Protein AF-A0A151UDB2-F1 (afdb_monomer)

InterPro domains:
  IPR003781 CoA-binding [PF02629] (107-200)
  IPR003781 CoA-binding [SM00881] (105-201)
  IPR005810 Succinyl-CoA ligase, alpha subunit [MF_01988] (102-391)
  IPR005810 Succinyl-CoA ligase, alpha subunit [TIGR01019] (105-391)
  IPR005811 ATP-citrate synthase/succinyl-CoA ligase, C-terminal domain [PF00549] (1-98)
  IPR005811 ATP-citrate synthase/succinyl-CoA ligase, C-terminal domain [PF00549] (254-373)
  IPR016102 Succinyl-CoA synthetase-like [G3DSA:3.40.50.261] (1-100)
  IPR016102 Succinyl-CoA synthetase-like [G3DSA:3.40.50.261] (224-396)
  IPR016102 Succinyl-CoA synthetase-like [SSF52210] (1-101)
  IPR016102 Succinyl-CoA synthetase-like [SSF52210] (226-391)
  IPR017440 ATP-citrate lyase/succinyl-CoA ligase, active site [PS00399] (339-352)
  IPR033847 ATP-citrate lyase/succinyl-CoA ligase, conserved site [PS01216] (255-284)
  IPR036291 NAD(P)-binding domain superfamily [SSF51735] (103-225)

Solvent-accessible surface area (backbone atoms only — not comparable to full-atom values): 20577 Å² total; per-residue (Å²): 140,88,84,84,81,67,98,61,74,47,43,69,58,47,34,52,50,49,54,59,58,62,68,42,83,84,65,57,53,46,75,47,82,44,75,19,75,90,50,52,25,36,62,40,35,54,21,48,56,53,22,41,64,73,71,60,64,83,52,39,32,24,37,22,50,41,53,41,54,20,71,57,13,41,50,52,39,65,71,61,80,56,75,47,41,74,19,81,50,68,68,48,29,53,54,49,35,55,54,53,47,43,49,72,95,46,37,61,80,44,25,30,34,27,36,28,28,88,39,74,64,22,41,56,39,49,52,52,21,48,77,63,53,22,42,66,64,28,22,24,35,71,91,46,43,85,41,71,56,95,92,26,50,26,21,51,41,49,50,59,43,28,74,76,61,66,37,41,27,38,38,36,51,41,62,38,94,50,42,44,62,54,51,51,43,40,36,77,39,65,30,50,34,39,32,30,40,36,58,82,52,54,68,70,44,44,51,51,41,49,56,46,40,76,75,64,19,87,81,37,44,39,36,7,37,30,21,32,25,40,38,25,44,94,23,23,52,50,60,69,66,72,67,88,59,54,37,66,38,27,30,24,37,40,18,39,44,53,70,61,44,51,46,40,39,46,40,20,34,76,69,72,42,17,27,34,31,40,40,22,31,17,43,49,96,63,45,54,41,55,69,56,60,50,49,51,45,43,64,70,23,78,60,31,61,31,37,41,42,39,46,55,36,30,51,58,65,62,37,56,34,19,57,46,36,55,76,72,47,87,58,56,44,34,38,34,61,44,65,74,84,58,59,88,96,56,68,61,83,61,37,45,84,38,70,62,91,83,45,32,44,53,67,61,38,51,51,30,28,53,74,34,70,38,48,68,49,95,45,83,91,37,51,28,61,54,43,52,50,56,33,40,78,69,69,75,100

Mean predicted aligned error: 10.18 Å

Secondary structure (DSSP, 8-state):
------S---HHHHHHHHHHHHTSTT---EEEEEEESSS-HHHHHHHHHHHHHHHT--S-EEEEEEETTHHHHHHHHHHT-SSEEEESSHHHHHHHHHHHH--SS--TT-EEEEETTTSHHHHHHHHHHHHTT-EEEEEE-TT-TT-EETTEEEES-HHHHHHHH--SEEEE-S-GGGHHHHHHHHHHHT-SEEEE--S---HHHHHHHHHHHHHH-TT-EEE-SS--EEEETTTEEEES--GGG--EEEEEEEES-HHHHHHHHHHHHHTT--EEEEEE--SSSS-SS-HHHHHHHHHH-TT--EEEEEEESSSSHHHHHHHHHHHH--S-EEEEEETTTPPTT--BTTBTS---TT-S-HHHHHHHHHHTT-EE-S-GGGHHHHHHHHHHHTT--

Structure (mmCIF, N/CA/C/O backbone):
data_AF-A0A151UDB2-F1
#
_entry.id   AF-A0A151UDB2-F1
#
loop_
_atom_site.group_PDB
_atom_site.id
_atom_site.type_symbol
_atom_site.label_atom_id
_atom_site.label_alt_id
_atom_site.label_comp_id
_atom_site.label_asym_id
_atom_site.label_entity_id
_atom_site.label_seq_id
_atom_site.pdbx_PDB_ins_code
_atom_site.Cartn_x
_atom_site.Cartn_y
_atom_site.Cartn_z
_atom_site.occupancy
_atom_site.B_iso_or_equiv
_atom_site.auth_seq_id
_atom_site.auth_comp_id
_atom_site.auth_asym_id
_atom_site.auth_atom_id
_atom_site.pdbx_PDB_model_num
ATOM 1 N N . ASN A 1 1 ? -21.165 -5.957 -16.190 1.00 80.12 1 ASN A N 1
ATOM 2 C CA . ASN A 1 1 ? -22.599 -6.319 -16.302 1.00 80.12 1 ASN A CA 1
ATOM 3 C C . ASN A 1 1 ? -23.430 -5.110 -16.689 1.00 80.12 1 ASN A C 1
ATOM 5 O O . ASN A 1 1 ? -23.018 -3.995 -16.397 1.00 80.12 1 ASN A O 1
ATOM 9 N N . PHE A 1 2 ? -24.564 -5.325 -17.361 1.00 86.62 2 PHE A N 1
ATOM 10 C CA . PHE A 1 2 ? -25.556 -4.293 -17.678 1.00 86.62 2 PHE A CA 1
ATOM 11 C C . PHE A 1 2 ? -26.954 -4.880 -17.459 1.00 86.62 2 PHE A C 1
ATOM 13 O O . PHE A 1 2 ? -27.225 -5.988 -17.918 1.00 86.62 2 PHE A O 1
ATOM 20 N N . LEU A 1 3 ? -27.815 -4.151 -16.752 1.00 87.75 3 LEU A N 1
ATOM 21 C CA . LEU A 1 3 ? -29.194 -4.537 -16.470 1.00 87.75 3 LEU A CA 1
ATOM 22 C C . LEU A 1 3 ? -30.074 -3.292 -16.576 1.00 87.75 3 LEU A C 1
ATOM 24 O O . LEU A 1 3 ? -29.757 -2.264 -15.980 1.00 87.75 3 LEU A O 1
ATOM 28 N N . ASP A 1 4 ? -31.179 -3.406 -17.305 1.00 85.50 4 ASP A N 1
ATOM 29 C CA . ASP A 1 4 ? -32.211 -2.375 -17.389 1.00 85.50 4 ASP A CA 1
ATOM 30 C C . ASP A 1 4 ? -33.487 -2.884 -16.703 1.00 85.50 4 ASP A C 1
ATOM 32 O O . ASP A 1 4 ? -33.998 -3.956 -17.027 1.00 85.50 4 ASP A O 1
ATOM 36 N N . VAL A 1 5 ? -33.983 -2.117 -15.733 1.00 77.19 5 VAL A N 1
ATOM 37 C CA . VAL A 1 5 ? -35.215 -2.397 -14.975 1.00 77.19 5 VAL A CA 1
ATOM 38 C C . VAL A 1 5 ? -36.477 -1.842 -15.654 1.00 77.19 5 VAL A C 1
ATOM 40 O O . VAL A 1 5 ? -37.594 -2.117 -15.206 1.00 77.19 5 VAL A O 1
ATOM 43 N N . GLY A 1 6 ? -36.322 -1.105 -16.760 1.00 74.12 6 GLY A N 1
ATOM 44 C CA . GLY A 1 6 ? -37.401 -0.579 -17.588 1.00 74.12 6 GLY A CA 1
ATOM 45 C C . GLY A 1 6 ? -38.189 0.576 -16.957 1.00 74.12 6 GLY A C 1
ATOM 46 O O . GLY A 1 6 ? -37.801 1.188 -15.961 1.00 74.12 6 GLY A O 1
ATOM 47 N N . GLY A 1 7 ? -39.342 0.892 -17.560 1.00 63.28 7 GLY A N 1
ATOM 48 C CA . GLY A 1 7 ? -40.229 1.976 -17.126 1.00 63.28 7 GLY A CA 1
ATOM 49 C C . GLY A 1 7 ? -40.971 1.639 -15.831 1.00 63.28 7 GLY A C 1
ATOM 50 O O . GLY A 1 7 ? -42.073 1.095 -15.864 1.00 63.28 7 GLY A O 1
ATOM 51 N N . GLY A 1 8 ? -40.358 1.942 -14.687 1.00 67.12 8 GLY A N 1
ATOM 52 C CA . GLY A 1 8 ? -40.964 1.827 -13.359 1.00 67.12 8 GLY A CA 1
ATOM 53 C C . GLY A 1 8 ? -39.988 1.255 -12.338 1.00 67.12 8 GLY A C 1
ATOM 54 O O . GLY A 1 8 ? -39.793 0.041 -12.288 1.00 67.12 8 GLY A O 1
ATOM 55 N N . ALA A 1 9 ? -39.412 2.129 -11.512 1.00 68.00 9 ALA A N 1
ATOM 56 C CA . ALA A 1 9 ? -38.495 1.776 -10.431 1.00 68.00 9 ALA A CA 1
ATOM 57 C C . ALA A 1 9 ? -39.260 1.657 -9.101 1.00 68.00 9 ALA A C 1
ATOM 59 O O . ALA A 1 9 ? -39.237 2.561 -8.270 1.00 68.00 9 ALA A O 1
ATOM 60 N N . THR A 1 10 ? -40.002 0.560 -8.924 1.00 80.38 10 THR A N 1
ATOM 61 C CA . THR A 1 10 ? -40.576 0.208 -7.615 1.00 80.38 10 THR A CA 1
ATOM 62 C C . THR A 1 10 ? -39.506 -0.425 -6.727 1.00 80.38 10 THR A C 1
ATOM 64 O O . THR A 1 10 ? -38.564 -1.031 -7.240 1.00 80.38 10 THR A O 1
ATOM 67 N N . LYS A 1 11 ? -39.674 -0.342 -5.401 1.00 82.19 11 LYS A N 1
ATOM 68 C CA . LYS A 1 11 ? -38.769 -0.965 -4.418 1.00 82.19 11 LYS A CA 1
ATOM 69 C C . LYS A 1 11 ? -38.448 -2.428 -4.767 1.00 82.19 11 LYS A C 1
ATOM 71 O O . LYS A 1 11 ? -37.279 -2.777 -4.895 1.00 82.19 11 LYS A O 1
ATOM 76 N N . ASP A 1 12 ? -39.470 -3.249 -5.014 1.00 86.25 12 ASP A N 1
ATOM 77 C CA . ASP A 1 12 ? -39.297 -4.684 -5.294 1.00 86.25 12 ASP A CA 1
ATOM 78 C C . ASP A 1 12 ? -38.470 -4.950 -6.559 1.00 86.25 12 ASP A C 1
ATOM 80 O O . ASP A 1 12 ? -37.648 -5.863 -6.594 1.00 86.25 12 ASP A O 1
ATOM 84 N N . ARG A 1 13 ? -38.632 -4.122 -7.600 1.00 87.25 13 ARG A N 1
ATOM 85 C CA . ARG A 1 13 ? -37.844 -4.256 -8.834 1.00 87.25 13 ARG A CA 1
ATOM 86 C C . ARG A 1 13 ? -36.380 -3.907 -8.616 1.00 87.25 13 ARG A C 1
ATOM 88 O O . ARG A 1 13 ? -35.515 -4.574 -9.175 1.00 87.25 13 ARG A O 1
ATOM 95 N N . VAL A 1 14 ? -36.104 -2.881 -7.811 1.00 87.94 14 VAL A N 1
ATOM 96 C CA . VAL A 1 14 ? -34.729 -2.495 -7.470 1.00 87.94 14 VAL A CA 1
ATOM 97 C C . VAL A 1 14 ? -34.062 -3.589 -6.627 1.00 87.94 14 VAL A C 1
ATOM 99 O O . VAL A 1 14 ? -32.910 -3.927 -6.882 1.00 87.94 14 VAL A O 1
ATOM 102 N N . ILE A 1 15 ? -34.794 -4.211 -5.696 1.00 90.00 15 ILE A N 1
ATOM 103 C CA . ILE A 1 15 ? -34.309 -5.357 -4.906 1.00 90.00 15 ILE A CA 1
ATOM 104 C C . ILE A 1 15 ? -33.916 -6.528 -5.805 1.00 90.00 15 ILE A C 1
ATOM 106 O O . ILE A 1 15 ? -32.799 -7.035 -5.701 1.00 90.00 15 ILE A O 1
ATOM 110 N N . GLU A 1 16 ? -34.806 -6.955 -6.700 1.00 91.12 16 GLU A N 1
ATOM 111 C CA . GLU A 1 16 ? -34.511 -8.074 -7.600 1.00 91.12 16 GLU A CA 1
ATOM 112 C C . GLU A 1 16 ? -33.357 -7.746 -8.555 1.00 91.12 16 GLU A C 1
ATOM 114 O O . GLU A 1 16 ? -32.505 -8.596 -8.809 1.00 91.12 16 GLU A O 1
ATOM 119 N N . ALA A 1 17 ? -33.252 -6.496 -9.013 1.00 90.94 17 ALA A N 1
ATOM 120 C CA . ALA A 1 17 ? -32.121 -6.050 -9.819 1.00 90.94 17 ALA A CA 1
ATOM 121 C C . ALA A 1 17 ? -30.783 -6.174 -9.075 1.00 90.94 17 ALA A C 1
ATOM 123 O O . ALA A 1 17 ? -29.817 -6.690 -9.642 1.00 90.94 17 ALA A O 1
ATOM 124 N N . PHE A 1 18 ? -30.730 -5.766 -7.803 1.00 91.38 18 PHE A N 1
ATOM 125 C CA . PHE A 1 18 ? -29.542 -5.961 -6.973 1.00 91.38 18 PHE A CA 1
ATOM 126 C C . PHE A 1 18 ? -29.219 -7.441 -6.782 1.00 91.38 18 PHE A C 1
ATOM 128 O O . PHE A 1 18 ? -28.068 -7.820 -6.975 1.00 91.38 18 PHE A O 1
ATOM 135 N N . LYS A 1 19 ? -30.207 -8.292 -6.477 1.00 91.31 19 LYS A N 1
ATOM 136 C CA . LYS A 1 19 ? -29.982 -9.742 -6.338 1.00 91.31 19 LYS A CA 1
ATOM 137 C C . LYS A 1 19 ? -29.399 -10.360 -7.610 1.00 91.31 19 LYS A C 1
ATOM 139 O O . LYS A 1 19 ? -28.484 -11.169 -7.519 1.00 91.31 19 LYS A O 1
ATOM 144 N N . ILE A 1 20 ? -29.897 -9.968 -8.785 1.00 92.38 20 ILE A N 1
ATOM 145 C CA . ILE A 1 20 ? -29.413 -10.477 -10.077 1.00 92.38 20 ILE A CA 1
ATOM 146 C C . ILE A 1 20 ? -27.988 -9.998 -10.359 1.00 92.38 20 ILE A C 1
ATOM 148 O O . ILE A 1 20 ? -27.133 -10.809 -10.704 1.00 92.38 20 ILE A O 1
ATOM 152 N N . ILE A 1 21 ? -27.718 -8.694 -10.223 1.00 90.00 21 ILE A N 1
ATOM 153 C CA . ILE A 1 21 ? -26.382 -8.141 -10.494 1.00 90.00 21 ILE A CA 1
ATOM 154 C C . ILE A 1 21 ? -25.352 -8.723 -9.523 1.00 90.00 21 ILE A C 1
ATOM 156 O O . ILE A 1 21 ? -24.273 -9.112 -9.958 1.00 90.00 21 ILE A O 1
ATOM 160 N N . LEU A 1 22 ? -25.683 -8.790 -8.231 1.00 85.31 22 LEU A N 1
ATOM 161 C CA . LEU A 1 22 ? -24.765 -9.224 -7.174 1.00 85.31 22 LEU A CA 1
ATOM 162 C C . LEU A 1 22 ? -24.638 -10.748 -7.060 1.00 85.31 22 LEU A C 1
ATOM 164 O O . LEU A 1 22 ? -23.775 -11.226 -6.329 1.00 85.31 22 LEU A O 1
ATOM 168 N N . ALA A 1 23 ? -25.448 -11.521 -7.791 1.00 86.75 23 ALA A N 1
ATOM 169 C CA . ALA A 1 23 ? -25.210 -12.955 -7.957 1.00 86.75 23 ALA A CA 1
ATOM 170 C C . ALA A 1 23 ? -23.898 -13.238 -8.714 1.00 86.75 23 ALA A C 1
ATOM 172 O O . ALA A 1 23 ? -23.321 -14.314 -8.556 1.00 86.75 23 ALA A O 1
ATOM 173 N N . ASP A 1 24 ? -23.417 -12.284 -9.519 1.00 78.50 24 ASP A N 1
ATOM 174 C CA . ASP A 1 24 ? -22.075 -12.323 -10.089 1.00 78.50 24 ASP A CA 1
ATOM 175 C C . ASP A 1 24 ? -21.054 -11.787 -9.079 1.00 78.50 24 ASP A C 1
ATOM 177 O O . ASP A 1 24 ? -20.961 -10.585 -8.818 1.00 78.50 24 ASP A O 1
ATOM 181 N N . THR A 1 25 ? -20.241 -12.697 -8.548 1.00 69.69 25 THR A N 1
ATOM 182 C CA . THR A 1 25 ? -19.219 -12.393 -7.542 1.00 69.69 25 THR A CA 1
ATOM 183 C C . THR A 1 25 ? -18.064 -11.537 -8.069 1.00 69.69 25 THR A C 1
ATOM 185 O O . THR A 1 25 ? -17.240 -11.079 -7.282 1.00 69.69 25 THR A O 1
ATOM 188 N N . SER A 1 26 ? -17.981 -11.287 -9.382 1.00 65.56 26 SER A N 1
ATOM 189 C CA . SER A 1 26 ? -16.973 -10.400 -9.975 1.00 65.56 26 SER A CA 1
ATOM 190 C C . SER A 1 26 ? -17.328 -8.909 -9.904 1.00 65.56 26 SER A C 1
ATOM 192 O O . SER A 1 26 ? -16.453 -8.070 -10.162 1.00 65.56 26 SER A O 1
ATOM 194 N N . VAL A 1 27 ? -18.576 -8.568 -9.555 1.00 78.31 27 VAL A N 1
ATOM 195 C CA . VAL A 1 27 ? -19.054 -7.186 -9.420 1.00 78.31 27 VAL A CA 1
ATOM 196 C C . VAL A 1 27 ? -18.413 -6.523 -8.204 1.00 78.31 27 VAL A C 1
ATOM 198 O O . VAL A 1 27 ? -18.601 -6.960 -7.075 1.00 78.31 27 VAL A O 1
ATOM 201 N N . GLN A 1 28 ? -17.687 -5.429 -8.440 1.00 73.19 28 GLN A N 1
ATOM 202 C CA . GLN A 1 28 ? -17.006 -4.662 -7.387 1.00 73.19 28 GLN A CA 1
ATOM 203 C C . GLN A 1 28 ? -17.679 -3.323 -7.069 1.00 73.19 28 GLN A C 1
ATOM 205 O O . GLN A 1 28 ? -17.324 -2.680 -6.090 1.00 73.19 28 GLN A O 1
ATOM 210 N N . GLY A 1 29 ? -18.649 -2.897 -7.875 1.00 86.19 29 GLY A N 1
ATOM 211 C CA . GLY A 1 29 ? -19.423 -1.681 -7.659 1.00 86.19 29 GLY A CA 1
ATOM 212 C C . GLY A 1 29 ? -20.617 -1.622 -8.602 1.00 86.19 29 GLY A C 1
ATOM 213 O O . GLY A 1 29 ? -20.596 -2.214 -9.684 1.00 86.19 29 GLY A O 1
ATOM 214 N N . VAL A 1 30 ? -21.667 -0.918 -8.188 1.00 92.56 30 VAL A N 1
ATOM 215 C CA . VAL A 1 30 ? -22.900 -0.759 -8.965 1.00 92.56 30 VAL A CA 1
ATOM 216 C C . VAL A 1 30 ? -23.094 0.713 -9.304 1.00 92.56 30 VAL A C 1
ATOM 218 O O . VAL A 1 30 ? -23.270 1.544 -8.420 1.00 92.56 30 VAL A O 1
ATOM 221 N N . LEU A 1 31 ? -23.095 1.047 -10.594 1.00 93.81 31 LEU A N 1
ATOM 222 C CA . LEU A 1 31 ? -23.526 2.361 -11.067 1.00 93.81 31 LEU A CA 1
ATOM 223 C C . LEU A 1 31 ? -24.998 2.276 -11.471 1.00 93.81 31 LEU A C 1
ATOM 225 O O . LEU A 1 31 ? -25.343 1.596 -12.437 1.00 93.81 31 LEU A O 1
ATOM 229 N N . ILE A 1 32 ? -25.859 2.982 -10.745 1.00 92.88 32 ILE A N 1
ATOM 230 C CA . ILE A 1 32 ? -27.276 3.132 -11.067 1.00 92.88 32 ILE A CA 1
ATOM 231 C C . ILE A 1 32 ? -27.456 4.459 -11.794 1.00 92.88 32 ILE A C 1
ATOM 233 O O . ILE A 1 32 ? -27.235 5.534 -11.241 1.00 92.88 32 ILE A O 1
ATOM 237 N N . ASN A 1 33 ? -27.867 4.376 -13.052 1.00 91.12 33 ASN A N 1
ATOM 238 C CA . ASN A 1 33 ? -28.106 5.536 -13.894 1.00 91.12 33 ASN A CA 1
ATOM 239 C C . ASN A 1 33 ? -29.612 5.784 -14.033 1.00 91.12 33 ASN A C 1
ATOM 241 O O . ASN A 1 33 ? -30.297 5.007 -14.695 1.00 91.12 33 ASN A O 1
ATOM 245 N N . ILE A 1 34 ? -30.117 6.868 -13.441 1.00 87.50 34 ILE A N 1
ATOM 246 C CA . ILE A 1 34 ? -31.537 7.233 -13.465 1.00 87.50 34 ILE A CA 1
ATOM 247 C C . ILE A 1 34 ? -31.732 8.568 -14.176 1.00 87.50 34 ILE A C 1
ATOM 249 O O . ILE A 1 34 ? -31.148 9.586 -13.807 1.00 87.50 34 ILE A O 1
ATOM 253 N N . PHE A 1 35 ? -32.641 8.560 -15.150 1.00 79.94 35 PHE A N 1
ATOM 254 C CA . PHE A 1 35 ? -33.168 9.761 -15.786 1.00 79.94 35 PHE A CA 1
ATOM 255 C C . PHE A 1 35 ? -34.676 9.862 -15.510 1.00 79.94 35 PHE A C 1
ATOM 257 O O . PHE A 1 35 ? -35.508 9.243 -16.177 1.00 79.94 35 PHE A O 1
ATOM 264 N N . GLY A 1 36 ? -35.030 10.604 -14.466 1.00 66.38 36 GLY A N 1
ATOM 265 C CA . GLY A 1 36 ? -36.392 10.870 -14.027 1.00 66.38 36 GLY A CA 1
ATOM 266 C C . GLY A 1 36 ? -37.077 11.914 -14.902 1.00 66.38 36 GLY A C 1
ATOM 267 O O . GLY A 1 36 ? -37.134 13.089 -14.554 1.00 66.38 36 GLY A O 1
ATOM 268 N N . GLY A 1 37 ? -37.631 11.489 -16.039 1.00 70.44 37 GLY A N 1
ATOM 269 C CA . GLY A 1 37 ? -38.546 12.330 -16.816 1.00 70.44 37 GLY A CA 1
ATOM 270 C C . GLY A 1 37 ? -39.856 12.569 -16.052 1.00 70.44 37 GLY A C 1
ATOM 271 O O . GLY A 1 37 ? -40.054 13.598 -15.415 1.00 70.44 37 GLY A O 1
ATOM 272 N N . ILE A 1 38 ? -40.765 11.590 -16.098 1.00 72.31 38 ILE A N 1
ATOM 273 C CA . ILE A 1 38 ? -42.079 11.653 -15.423 1.00 72.31 38 ILE A CA 1
ATOM 274 C C . ILE A 1 38 ? -41.986 11.193 -13.956 1.00 72.31 38 ILE A C 1
ATOM 276 O O . ILE A 1 38 ? -42.757 11.641 -13.109 1.00 72.31 38 ILE A O 1
ATOM 280 N N . VAL A 1 39 ? -41.041 10.303 -13.640 1.00 77.50 39 VAL A N 1
ATOM 281 C CA . VAL A 1 39 ? -40.881 9.716 -12.302 1.00 77.50 39 VAL A CA 1
ATOM 282 C C . VAL A 1 39 ? -39.997 10.608 -11.433 1.00 77.50 39 VAL A C 1
ATOM 284 O O . VAL A 1 39 ? -38.954 11.084 -11.874 1.00 77.50 39 VAL A O 1
ATOM 287 N N . ARG A 1 40 ? -40.424 10.808 -10.187 1.00 86.44 40 ARG A N 1
ATOM 288 C CA . ARG A 1 40 ? -39.731 11.578 -9.151 1.00 86.44 40 ARG A CA 1
ATOM 289 C C . ARG A 1 40 ? -38.463 10.872 -8.667 1.00 86.44 40 ARG A C 1
ATOM 291 O O . ARG A 1 40 ? -38.546 9.762 -8.144 1.00 86.44 40 ARG A O 1
ATOM 298 N N . CYS A 1 41 ? -37.312 11.528 -8.793 1.00 88.56 41 CYS A N 1
ATOM 299 C CA . CYS A 1 41 ? -36.023 10.976 -8.374 1.00 88.56 41 CYS A CA 1
ATOM 300 C C . CYS A 1 41 ? -35.933 10.732 -6.862 1.00 88.56 41 CYS A C 1
ATOM 302 O O . CYS A 1 41 ? -35.249 9.801 -6.454 1.00 88.56 41 CYS A O 1
ATOM 304 N N . ASP A 1 42 ? -36.639 11.503 -6.032 1.00 89.38 42 ASP A N 1
ATOM 305 C CA . ASP A 1 42 ? -36.664 11.299 -4.580 1.00 89.38 42 ASP A CA 1
ATOM 306 C C . ASP A 1 42 ? -37.338 9.976 -4.183 1.00 89.38 42 ASP A C 1
ATOM 308 O O . ASP A 1 42 ? -36.800 9.235 -3.369 1.00 89.38 42 ASP A O 1
ATOM 312 N N . MET A 1 43 ? -38.429 9.595 -4.856 1.00 88.88 43 MET A N 1
ATOM 313 C CA . MET A 1 43 ? -39.064 8.286 -4.639 1.00 88.88 43 MET A CA 1
ATOM 314 C C . MET A 1 43 ? -38.162 7.123 -5.078 1.00 88.88 43 MET A C 1
ATOM 316 O O . MET A 1 43 ? -38.159 6.057 -4.465 1.00 88.88 43 MET A O 1
ATOM 320 N N . ILE A 1 44 ? -37.395 7.315 -6.157 1.00 88.88 44 ILE A N 1
ATOM 321 C CA . ILE A 1 44 ? -36.429 6.313 -6.625 1.00 88.88 44 ILE A CA 1
ATOM 322 C C . ILE A 1 44 ? -35.275 6.185 -5.624 1.00 88.88 44 ILE A C 1
ATOM 324 O O . ILE A 1 44 ? -34.846 5.070 -5.335 1.00 88.88 44 ILE A O 1
ATOM 328 N N . ALA A 1 45 ? -34.799 7.300 -5.065 1.00 91.06 45 ALA A N 1
ATOM 329 C CA . ALA A 1 45 ? -33.768 7.296 -4.034 1.00 91.06 45 ALA A CA 1
ATOM 330 C C . ALA A 1 45 ? -34.218 6.508 -2.791 1.00 91.06 45 ALA A C 1
ATOM 332 O O . ALA A 1 45 ? -33.485 5.632 -2.341 1.00 91.06 45 ALA A O 1
ATOM 333 N N . GLU A 1 46 ? -35.446 6.721 -2.303 1.00 91.56 46 GLU A N 1
ATOM 334 C CA . GLU A 1 46 ? -36.026 5.935 -1.199 1.00 91.56 46 GLU A CA 1
ATOM 335 C C . GLU A 1 46 ? -36.071 4.431 -1.514 1.00 91.56 46 GLU A C 1
ATOM 337 O O . GLU A 1 46 ? -35.708 3.600 -0.678 1.00 91.56 46 GLU A O 1
ATOM 342 N N . ALA A 1 47 ? -36.472 4.068 -2.738 1.00 89.88 47 ALA A N 1
ATOM 343 C CA . ALA A 1 47 ? -36.501 2.678 -3.184 1.00 89.88 47 ALA A CA 1
ATOM 344 C C . ALA A 1 47 ? -35.099 2.046 -3.218 1.00 89.88 47 ALA A C 1
ATOM 346 O O . ALA A 1 47 ? -34.941 0.898 -2.799 1.00 89.88 47 ALA A O 1
ATOM 347 N N . ILE A 1 48 ? -34.086 2.788 -3.679 1.00 92.12 48 ILE A N 1
ATOM 348 C CA . ILE A 1 48 ? -32.685 2.345 -3.685 1.00 92.12 48 ILE A CA 1
ATOM 349 C C . ILE A 1 48 ? -32.173 2.157 -2.255 1.00 92.12 48 ILE A C 1
ATOM 351 O O . ILE A 1 48 ? -31.609 1.107 -1.960 1.00 92.12 48 ILE A O 1
ATOM 355 N N . ILE A 1 49 ? -32.400 3.126 -1.363 1.00 91.94 49 ILE A N 1
ATOM 356 C CA . ILE A 1 49 ? -31.991 3.059 0.050 1.00 91.94 49 ILE A CA 1
ATOM 357 C C . ILE A 1 49 ? -32.575 1.808 0.711 1.00 91.94 49 ILE A C 1
ATOM 359 O O . ILE A 1 49 ? -31.843 1.012 1.301 1.00 91.94 49 ILE A O 1
ATOM 363 N N . ALA A 1 50 ? -33.882 1.591 0.546 1.00 89.69 50 ALA A N 1
ATOM 364 C CA . ALA A 1 50 ? -34.557 0.430 1.107 1.00 89.69 50 ALA A CA 1
ATOM 365 C C . ALA A 1 50 ? -34.033 -0.891 0.516 1.00 89.69 50 ALA A C 1
ATOM 367 O O . ALA A 1 50 ? -33.876 -1.869 1.244 1.00 89.69 50 ALA A O 1
ATOM 368 N N . ALA A 1 51 ? -33.744 -0.931 -0.788 1.00 89.88 51 ALA A N 1
ATOM 369 C CA . ALA A 1 51 ? -33.210 -2.120 -1.445 1.00 89.88 51 ALA A CA 1
ATOM 370 C C . ALA A 1 51 ? -31.784 -2.457 -0.988 1.00 89.88 51 ALA A C 1
ATOM 372 O O . ALA A 1 51 ? -31.481 -3.621 -0.737 1.00 89.88 51 ALA A O 1
ATOM 373 N N . VAL A 1 52 ? -30.923 -1.447 -0.843 1.00 88.50 52 VAL A N 1
ATOM 374 C CA . VAL A 1 52 ? -29.540 -1.604 -0.368 1.00 88.50 52 VAL A CA 1
ATOM 375 C C . VAL A 1 52 ? -29.507 -2.182 1.044 1.00 88.50 52 VAL A C 1
ATOM 377 O O . VAL A 1 52 ? -28.724 -3.095 1.308 1.00 88.50 52 VAL A O 1
ATOM 380 N N . GLN A 1 53 ? -30.389 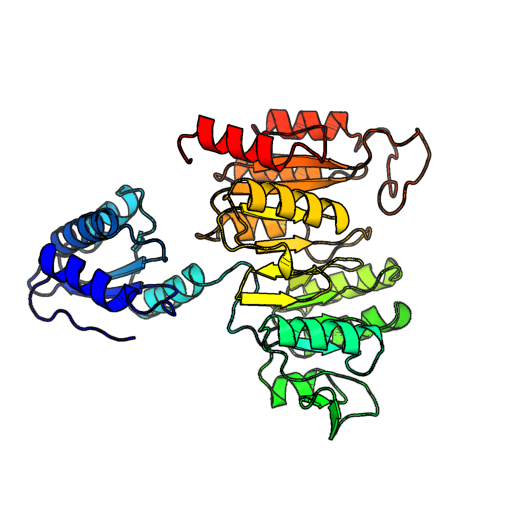-1.700 1.925 1.00 86.62 53 GLN A N 1
ATOM 381 C CA . GLN A 1 53 ? -30.539 -2.225 3.285 1.00 86.62 53 GLN A CA 1
ATOM 382 C C . GLN A 1 53 ? -31.047 -3.668 3.291 1.00 86.62 53 GLN A C 1
ATOM 384 O O . GLN A 1 53 ? -30.510 -4.506 4.008 1.00 86.62 53 GLN A O 1
ATOM 389 N N . GLU A 1 54 ? -32.067 -3.970 2.487 1.00 90.56 54 GLU A N 1
ATOM 390 C CA . GLU A 1 54 ? -32.711 -5.285 2.481 1.00 90.56 54 GLU A CA 1
ATOM 391 C C . GLU A 1 54 ? -31.828 -6.380 1.864 1.00 90.56 54 GLU A C 1
ATOM 393 O O . GLU A 1 54 ? -31.779 -7.498 2.373 1.00 90.56 54 GLU A O 1
ATOM 398 N N . VAL A 1 55 ? -31.101 -6.060 0.789 1.00 87.50 55 VAL A N 1
ATOM 399 C CA . VAL A 1 55 ? -30.183 -6.994 0.111 1.00 87.50 55 VAL A CA 1
ATOM 400 C C . VAL A 1 55 ? -28.820 -7.067 0.815 1.00 87.50 55 VAL A C 1
ATOM 402 O O . VAL A 1 55 ? -28.034 -7.966 0.525 1.00 87.50 55 VAL A O 1
ATOM 405 N N . ASN A 1 56 ? -28.549 -6.166 1.766 1.00 80.69 56 ASN A N 1
ATOM 406 C CA . ASN A 1 56 ? -27.260 -6.023 2.441 1.00 80.69 56 ASN A CA 1
ATOM 407 C C . ASN A 1 56 ? -26.106 -5.833 1.438 1.00 80.69 56 ASN A C 1
ATOM 409 O O . ASN A 1 56 ? -25.139 -6.595 1.408 1.00 80.69 56 ASN A O 1
ATOM 413 N N . VAL A 1 57 ? -26.242 -4.834 0.561 1.00 80.06 57 VAL A N 1
ATOM 414 C CA . VAL A 1 57 ? -25.253 -4.554 -0.490 1.00 80.06 57 VAL A CA 1
ATOM 415 C C . VAL A 1 57 ? -23.948 -4.060 0.138 1.00 80.06 57 VAL A C 1
ATOM 417 O O . VAL A 1 57 ? -23.926 -3.043 0.828 1.00 80.06 57 VAL A O 1
ATOM 420 N N . THR A 1 58 ? -22.851 -4.772 -0.124 1.00 73.00 58 THR A N 1
AT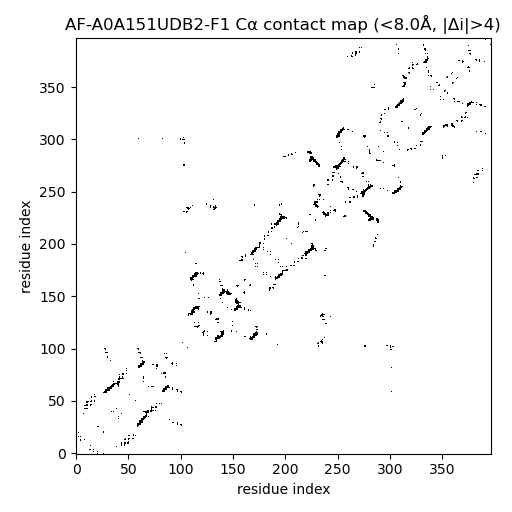OM 421 C CA . THR A 1 58 ? -21.524 -4.494 0.457 1.00 73.00 58 THR A CA 1
ATOM 422 C C . THR A 1 58 ? -20.577 -3.748 -0.483 1.00 73.00 58 THR A C 1
ATOM 424 O O . THR A 1 58 ? -19.592 -3.170 -0.024 1.00 73.00 58 THR A O 1
ATOM 427 N N . VAL A 1 59 ? -20.871 -3.743 -1.786 1.00 74.69 59 VAL A N 1
ATOM 428 C CA . VAL A 1 59 ? -20.095 -3.027 -2.808 1.00 74.69 59 VAL A CA 1
ATOM 429 C C . VAL A 1 59 ? -20.545 -1.564 -2.919 1.00 74.69 59 VAL A C 1
ATOM 431 O O . VAL A 1 59 ? -21.724 -1.278 -2.697 1.00 74.69 59 VAL A O 1
ATOM 434 N N . PRO A 1 60 ? -19.653 -0.623 -3.276 1.00 81.94 60 PRO A N 1
ATOM 435 C CA . PRO A 1 60 ? -20.015 0.772 -3.504 1.00 81.94 60 PRO A CA 1
ATOM 436 C C . PRO A 1 60 ? -21.113 0.910 -4.561 1.00 81.94 60 PRO A C 1
ATOM 438 O O . PRO A 1 60 ? -21.056 0.293 -5.630 1.00 81.94 60 PRO A O 1
ATOM 441 N N . VAL A 1 61 ? -22.088 1.773 -4.280 1.00 91.50 61 VAL A N 1
ATOM 442 C CA . VAL A 1 61 ? -23.165 2.095 -5.216 1.00 91.50 61 VAL A CA 1
ATOM 443 C C . VAL A 1 61 ? -23.108 3.578 -5.554 1.00 91.50 61 VAL A C 1
ATOM 445 O O . VAL A 1 61 ? -23.275 4.428 -4.682 1.00 91.50 61 VAL A O 1
ATOM 448 N N . VAL A 1 62 ? -22.901 3.897 -6.828 1.00 93.00 62 VAL A N 1
ATOM 449 C CA . VAL A 1 62 ? -22.980 5.270 -7.334 1.00 93.00 62 VAL A CA 1
ATOM 450 C C . VAL A 1 62 ? -24.313 5.457 -8.029 1.00 93.00 62 VAL A C 1
ATOM 452 O O . VAL A 1 62 ? -24.636 4.726 -8.962 1.00 93.00 62 VAL A O 1
ATOM 455 N N . VAL A 1 63 ? -25.086 6.445 -7.597 1.00 94.25 63 VAL A N 1
ATOM 456 C CA . VAL A 1 63 ? -26.402 6.749 -8.154 1.00 94.25 63 VAL A CA 1
ATOM 457 C C . VAL A 1 63 ? -26.344 8.098 -8.856 1.00 94.25 63 VAL A C 1
ATOM 459 O O . VAL A 1 63 ? -26.210 9.144 -8.220 1.00 94.25 63 VAL A O 1
ATOM 462 N N . ARG A 1 64 ? -26.496 8.089 -10.180 1.00 93.56 64 ARG A N 1
ATOM 463 C CA . ARG A 1 64 ? -26.806 9.303 -10.937 1.00 93.56 64 ARG A CA 1
ATOM 464 C C . ARG A 1 64 ? -28.312 9.498 -10.937 1.00 93.56 64 ARG A C 1
ATOM 466 O O . ARG A 1 64 ? -29.025 8.675 -11.508 1.00 93.56 64 ARG A O 1
ATOM 473 N N . LEU A 1 65 ? -28.772 10.596 -10.346 1.00 90.81 65 LEU A N 1
ATOM 474 C CA . LEU A 1 65 ? -30.159 11.049 -10.439 1.00 90.81 65 LEU A CA 1
ATOM 475 C C . LEU A 1 65 ? -30.208 12.308 -11.300 1.00 90.81 65 LEU A C 1
ATOM 477 O O . LEU A 1 65 ? -29.592 13.312 -10.962 1.00 90.81 65 LEU A O 1
ATOM 481 N N . GLU A 1 66 ? -30.968 12.278 -12.387 1.00 88.12 66 GLU A N 1
ATOM 482 C CA . GLU A 1 66 ? -31.202 13.456 -13.223 1.00 88.12 66 GLU A CA 1
ATOM 483 C C . GLU A 1 66 ? -32.688 13.585 -13.529 1.00 88.12 66 GLU A C 1
ATOM 485 O O . GLU A 1 66 ? -33.311 12.600 -13.910 1.00 88.12 66 GLU A O 1
ATOM 490 N N . GLY A 1 67 ? -33.269 14.772 -13.341 1.00 86.94 67 GLY A N 1
ATOM 491 C CA . GLY A 1 67 ? -34.695 15.017 -13.564 1.00 86.94 67 GLY A CA 1
ATOM 492 C C . GLY A 1 67 ? -35.437 15.552 -12.339 1.00 86.94 67 GLY A C 1
ATOM 493 O O . GLY A 1 67 ? -34.847 16.199 -11.471 1.00 86.94 67 GLY A O 1
ATOM 494 N N . ASN A 1 68 ? -36.749 15.312 -12.274 1.00 88.06 68 ASN A N 1
ATOM 495 C CA . ASN A 1 68 ? -37.615 15.904 -11.249 1.00 88.06 68 ASN A CA 1
ATOM 496 C C . ASN A 1 68 ? -37.183 15.498 -9.833 1.00 88.06 68 ASN A C 1
ATOM 498 O O . ASN A 1 68 ? -37.076 14.310 -9.532 1.00 88.06 68 ASN A O 1
ATOM 502 N N . ASN A 1 69 ? -36.993 16.486 -8.952 1.00 90.31 69 ASN A N 1
ATOM 503 C CA . ASN A 1 69 ? -36.546 16.306 -7.565 1.00 90.31 69 ASN A CA 1
ATOM 504 C C . ASN A 1 69 ? -35.187 15.592 -7.405 1.00 90.31 69 ASN A C 1
ATOM 506 O O . ASN A 1 69 ? -34.929 15.004 -6.355 1.00 90.31 69 ASN A O 1
ATOM 510 N N . ALA A 1 70 ? -34.302 15.639 -8.408 1.00 89.44 70 ALA A N 1
ATOM 511 C CA . ALA A 1 70 ? -32.973 15.028 -8.309 1.00 89.44 70 ALA A CA 1
ATOM 512 C C . ALA A 1 70 ? -32.167 15.538 -7.099 1.00 89.44 70 ALA A C 1
ATOM 514 O O . ALA A 1 70 ? -31.586 14.731 -6.383 1.00 89.44 70 ALA A O 1
ATOM 515 N N . GLU A 1 71 ? -32.208 16.844 -6.807 1.00 90.12 71 GLU A N 1
ATOM 516 C CA . GLU A 1 71 ? -31.528 17.428 -5.637 1.00 90.12 71 GLU A CA 1
ATOM 517 C C . GLU A 1 71 ? -32.057 16.886 -4.302 1.00 90.12 71 GLU A C 1
ATOM 519 O O . GLU A 1 71 ? -31.290 16.669 -3.367 1.00 90.12 71 GLU A O 1
ATOM 524 N N . LEU A 1 72 ? -33.369 16.650 -4.205 1.00 91.94 72 LEU A N 1
ATOM 525 C CA . LEU A 1 72 ? -33.968 16.060 -3.010 1.00 91.94 72 LEU A CA 1
ATOM 526 C C . LEU A 1 72 ? -33.573 14.585 -2.879 1.00 91.94 72 LEU A C 1
ATOM 528 O O . LEU A 1 72 ? -33.218 14.146 -1.792 1.00 91.94 72 LEU A O 1
ATOM 532 N N . GLY A 1 73 ? -33.575 13.841 -3.988 1.00 91.19 73 GLY A N 1
ATOM 533 C CA . GLY A 1 73 ? -33.086 12.464 -4.015 1.00 91.19 73 GLY A CA 1
ATOM 534 C C . GLY A 1 73 ? -31.613 12.356 -3.619 1.00 91.19 73 GLY A C 1
ATOM 535 O O . GLY A 1 73 ? -31.264 11.468 -2.852 1.00 91.19 73 GLY A O 1
ATOM 536 N N . ALA A 1 74 ? -30.766 13.287 -4.065 1.00 90.81 74 ALA A N 1
ATOM 537 C CA . ALA A 1 74 ? -29.363 13.357 -3.661 1.00 90.81 74 ALA A CA 1
ATOM 538 C C . ALA A 1 74 ? -29.217 13.527 -2.141 1.00 90.81 74 ALA A C 1
ATOM 540 O O . ALA A 1 74 ? -28.505 12.752 -1.511 1.00 90.81 74 ALA A O 1
ATOM 541 N N . LYS A 1 75 ? -29.968 14.462 -1.539 1.00 91.81 75 LYS A N 1
ATOM 542 C CA . LYS A 1 75 ? -29.980 14.645 -0.078 1.00 91.81 75 LYS A CA 1
ATOM 543 C C . LYS A 1 75 ? -30.408 13.384 0.667 1.00 91.81 75 LYS A C 1
ATOM 545 O O . LYS A 1 75 ? -29.778 13.032 1.653 1.00 91.81 75 LYS A O 1
ATOM 550 N N . LEU A 1 76 ? -31.437 12.685 0.183 1.00 93.19 76 LEU A N 1
ATOM 551 C CA . LEU A 1 76 ? -31.888 11.430 0.795 1.00 93.19 76 LEU A CA 1
ATOM 552 C C . LEU A 1 76 ? -30.804 10.346 0.754 1.00 93.19 76 LEU A C 1
ATOM 554 O O . LEU A 1 76 ? -30.644 9.613 1.728 1.00 93.19 76 LEU A O 1
ATOM 558 N N . LEU A 1 77 ? -30.056 10.241 -0.352 1.00 91.19 77 LEU A N 1
ATOM 559 C CA . LEU A 1 77 ? -28.927 9.313 -0.455 1.00 91.19 77 LEU A CA 1
ATOM 560 C C . LEU A 1 77 ? -27.829 9.670 0.557 1.00 91.19 77 LEU A C 1
ATOM 562 O O . LEU A 1 77 ? -27.394 8.786 1.295 1.00 91.19 77 LEU A O 1
ATOM 566 N N . ASP A 1 78 ? -27.447 10.947 0.640 1.00 84.62 78 ASP A N 1
ATOM 567 C CA . ASP A 1 78 ? -26.402 11.434 1.552 1.00 84.62 78 ASP A CA 1
ATOM 568 C C . ASP A 1 78 ? -26.791 11.257 3.035 1.00 84.62 78 ASP A C 1
ATOM 570 O O . ASP A 1 78 ? -25.969 10.869 3.864 1.00 84.62 78 ASP A O 1
ATOM 574 N N . GLU A 1 79 ? -28.060 11.492 3.380 1.00 88.31 79 GLU A N 1
ATOM 575 C CA . GLU A 1 79 ? -28.586 11.380 4.749 1.00 88.31 79 GLU A CA 1
ATOM 576 C C . GLU A 1 79 ? -28.879 9.927 5.174 1.00 88.31 79 GLU A C 1
ATOM 578 O O . GLU A 1 79 ? -29.126 9.666 6.352 1.00 88.31 79 GLU A O 1
ATOM 583 N N . SER A 1 80 ? -28.827 8.961 4.247 1.00 85.06 80 SER A N 1
ATOM 584 C CA . SER A 1 80 ? -29.184 7.558 4.517 1.00 85.06 80 SER A CA 1
ATOM 585 C C . SER A 1 80 ? -28.216 6.822 5.454 1.00 85.06 80 SER A C 1
ATOM 587 O O . SER A 1 80 ? -28.573 5.783 6.012 1.00 85.06 80 SER A O 1
ATOM 589 N N . GLY A 1 81 ? -26.983 7.320 5.599 1.00 74.12 81 GLY A N 1
ATOM 590 C CA . GLY A 1 81 ? -25.908 6.645 6.336 1.00 74.12 81 GLY A CA 1
ATOM 591 C C . GLY A 1 81 ? -25.369 5.376 5.657 1.00 74.12 81 GLY A C 1
ATOM 592 O O . GLY A 1 81 ? -24.583 4.649 6.263 1.00 74.12 81 GLY A O 1
ATOM 593 N N . LEU A 1 82 ? -25.781 5.091 4.416 1.00 77.31 82 LEU A N 1
ATOM 594 C CA . LEU A 1 82 ? -25.330 3.948 3.617 1.00 77.31 82 LEU A CA 1
ATOM 595 C C . LEU A 1 82 ? -24.192 4.353 2.666 1.00 77.31 82 LEU A C 1
ATOM 597 O O . LEU A 1 82 ? -24.002 5.531 2.377 1.00 77.31 82 LEU A O 1
ATOM 601 N N . LYS A 1 83 ? -23.461 3.371 2.116 1.00 72.00 83 LYS A N 1
ATOM 602 C CA . LYS A 1 83 ? -22.406 3.582 1.097 1.00 72.00 83 LYS A CA 1
ATOM 603 C C . LYS A 1 83 ? -22.999 3.886 -0.295 1.00 72.00 83 LYS A C 1
ATOM 605 O O . LYS A 1 83 ? -22.704 3.200 -1.274 1.00 72.00 83 LYS A O 1
ATOM 610 N N . LEU A 1 84 ? -23.868 4.894 -0.364 1.00 87.56 84 LEU A N 1
ATOM 611 C CA . LEU A 1 84 ? -24.504 5.400 -1.578 1.00 87.56 84 LEU A CA 1
ATOM 612 C C . LEU A 1 84 ? -23.870 6.738 -1.950 1.00 87.56 84 LEU A C 1
ATOM 614 O O . LEU A 1 84 ? -23.837 7.658 -1.144 1.00 87.56 84 LEU A O 1
ATOM 618 N N . ILE A 1 85 ? -23.363 6.846 -3.174 1.00 87.31 85 ILE A N 1
ATOM 619 C CA . ILE A 1 85 ? -22.660 8.036 -3.651 1.00 87.31 85 ILE A CA 1
ATOM 620 C C . ILE A 1 85 ? -23.511 8.692 -4.732 1.00 87.31 85 ILE A C 1
ATOM 622 O O . ILE A 1 85 ? -23.720 8.113 -5.800 1.00 87.31 85 ILE A O 1
ATOM 626 N N . TYR A 1 86 ? -23.982 9.913 -4.492 1.00 92.31 86 TYR A N 1
ATOM 627 C CA . TYR A 1 86 ? -24.659 10.685 -5.528 1.00 92.31 86 TYR A CA 1
ATOM 628 C C . TYR A 1 86 ? -23.672 11.183 -6.599 1.00 92.31 86 TYR A C 1
ATOM 630 O O . TYR A 1 86 ? -22.572 11.666 -6.300 1.00 92.31 86 TYR A O 1
ATOM 638 N N . ALA A 1 87 ? -24.082 11.107 -7.866 1.00 90.75 87 ALA A N 1
ATOM 639 C CA . ALA A 1 87 ? -23.341 11.636 -9.004 1.00 90.75 87 ALA A CA 1
ATOM 640 C C . ALA A 1 87 ? -24.175 12.603 -9.854 1.00 90.75 87 ALA A C 1
ATOM 642 O O . ALA A 1 87 ? -25.322 12.323 -10.208 1.00 90.75 87 ALA A O 1
ATOM 643 N N . ASN A 1 88 ? -23.559 13.724 -10.225 1.00 87.56 88 ASN A N 1
ATOM 644 C CA . ASN A 1 88 ? -24.146 14.764 -11.053 1.00 87.56 88 ASN A CA 1
ATOM 645 C C . ASN A 1 88 ? -23.687 14.600 -12.510 1.00 87.56 88 ASN A C 1
ATOM 647 O O . ASN A 1 88 ? -22.654 15.124 -12.928 1.00 87.56 88 ASN A O 1
ATOM 651 N N . GLY A 1 89 ? -24.468 13.850 -13.285 1.00 88.62 89 GLY A N 1
ATOM 652 C CA . GLY A 1 89 ? -24.161 13.546 -14.681 1.00 88.62 89 GLY A CA 1
ATOM 653 C C . GLY A 1 89 ? -23.375 12.247 -14.868 1.00 88.62 89 GLY A C 1
ATOM 654 O O . GLY A 1 89 ? -22.905 11.616 -13.922 1.00 88.62 89 GLY A O 1
ATOM 655 N N . LEU A 1 90 ? -23.303 11.786 -16.120 1.00 89.12 90 LEU A N 1
ATOM 656 C CA . LEU A 1 90 ? -22.796 10.444 -16.426 1.00 89.12 90 LEU A CA 1
ATOM 657 C C . LEU A 1 90 ? -21.279 10.328 -16.255 1.00 89.12 90 LEU A C 1
ATOM 659 O O . LEU A 1 90 ? -20.811 9.310 -15.755 1.00 89.12 90 LEU A O 1
ATOM 663 N N . SER A 1 91 ? -20.525 11.358 -16.647 1.00 89.44 91 SER A N 1
ATOM 664 C CA . SER A 1 91 ? -19.065 11.373 -16.492 1.00 89.44 91 SER A CA 1
ATOM 665 C C . SER A 1 91 ? -18.663 11.343 -15.020 1.00 89.44 91 SER A C 1
ATOM 667 O O . SER A 1 91 ? -17.863 10.500 -14.632 1.00 89.44 91 SER A O 1
ATOM 669 N N . ASP A 1 92 ? -19.299 12.176 -14.189 1.00 87.62 92 ASP A N 1
ATOM 670 C CA . ASP A 1 92 ? -19.096 12.177 -12.735 1.00 87.62 92 ASP A CA 1
ATOM 671 C C . ASP A 1 92 ? -19.445 10.810 -12.127 1.00 87.62 92 ASP A C 1
ATOM 673 O O . ASP A 1 92 ? -18.700 10.275 -11.313 1.00 87.62 92 ASP A O 1
ATOM 677 N N . ALA A 1 93 ? -20.536 10.181 -12.579 1.00 89.44 93 ALA A N 1
ATOM 678 C CA . ALA A 1 93 ? -20.916 8.850 -12.113 1.00 89.44 93 ALA A CA 1
ATOM 679 C C . ALA A 1 93 ? -19.869 7.786 -12.465 1.00 89.44 93 ALA A C 1
ATOM 681 O O . ALA A 1 93 ? -19.527 6.956 -11.623 1.00 89.44 93 ALA A O 1
ATOM 682 N N . ALA A 1 94 ? -19.345 7.822 -13.693 1.00 86.50 94 ALA A N 1
ATOM 683 C CA . ALA A 1 94 ? -18.306 6.907 -14.146 1.00 86.50 94 ALA A CA 1
ATOM 684 C C . ALA A 1 94 ? -16.999 7.096 -13.357 1.00 86.50 94 ALA A C 1
ATOM 686 O O . ALA A 1 94 ? -16.408 6.120 -12.898 1.00 86.50 94 ALA A O 1
ATOM 687 N N . GLU A 1 95 ? -16.569 8.339 -13.142 1.00 80.06 95 GLU A N 1
ATOM 688 C CA . GLU A 1 95 ? -15.376 8.650 -12.350 1.00 80.06 95 GLU A CA 1
ATOM 689 C C . GLU A 1 95 ? -15.537 8.207 -10.894 1.00 80.06 95 GLU A C 1
ATOM 691 O O . GLU A 1 95 ? -14.658 7.532 -10.351 1.00 80.06 95 GLU A O 1
ATOM 696 N N . LYS A 1 96 ? -16.686 8.512 -10.281 1.00 81.12 96 LYS A N 1
ATOM 697 C CA . LYS A 1 96 ? -16.997 8.135 -8.900 1.00 81.12 96 LYS A CA 1
ATOM 698 C C . LYS A 1 96 ? -17.099 6.636 -8.710 1.00 81.12 96 LYS A C 1
ATOM 700 O O . LYS A 1 96 ? -16.609 6.155 -7.696 1.00 81.12 96 LYS A O 1
ATOM 705 N N . ILE A 1 97 ? -17.692 5.882 -9.642 1.00 85.62 97 ILE A N 1
ATOM 706 C CA . ILE A 1 97 ? -17.791 4.427 -9.450 1.00 85.62 97 ILE A CA 1
ATOM 707 C C . ILE A 1 97 ? -16.421 3.789 -9.591 1.00 85.62 97 ILE A C 1
ATOM 709 O O . ILE A 1 97 ? -16.065 2.943 -8.785 1.00 85.62 97 ILE A O 1
ATOM 713 N N . VAL A 1 98 ? -15.607 4.253 -10.541 1.00 77.50 98 VAL A N 1
ATOM 714 C CA . VAL A 1 98 ? -14.226 3.789 -10.676 1.00 77.50 98 VAL A CA 1
ATOM 715 C C . VAL A 1 98 ? -13.427 4.127 -9.420 1.00 77.50 98 VAL A C 1
ATOM 717 O O . VAL A 1 98 ? -12.693 3.278 -8.933 1.00 77.50 98 VAL A O 1
ATOM 720 N N . ALA A 1 99 ? -13.577 5.333 -8.868 1.00 66.50 99 ALA A N 1
ATOM 721 C CA . ALA A 1 99 ? -12.915 5.727 -7.628 1.00 66.50 99 ALA A CA 1
ATOM 722 C C . ALA A 1 99 ? -13.401 4.923 -6.415 1.00 66.50 99 ALA A C 1
ATOM 724 O O . ALA A 1 99 ? -12.586 4.486 -5.617 1.00 66.50 99 ALA A O 1
ATOM 725 N N . ALA A 1 100 ? -14.703 4.678 -6.300 1.00 69.00 100 ALA A N 1
ATOM 726 C CA . ALA A 1 100 ? -15.276 3.921 -5.194 1.00 69.00 100 ALA A CA 1
ATOM 727 C C . ALA A 1 100 ? -14.912 2.430 -5.260 1.00 69.00 100 ALA A C 1
ATOM 729 O O . ALA A 1 100 ? -14.814 1.773 -4.231 1.00 69.00 100 ALA A O 1
ATOM 730 N N . VAL A 1 101 ? -14.686 1.907 -6.467 1.00 68.56 101 VAL A N 1
ATOM 731 C CA . VAL A 1 101 ? -14.198 0.544 -6.718 1.00 68.56 101 VAL A CA 1
ATOM 732 C C . VAL A 1 101 ? -12.674 0.437 -6.555 1.00 68.56 101 VAL A C 1
ATOM 734 O O . VAL A 1 101 ? -12.139 -0.669 -6.481 1.00 68.56 101 VAL A O 1
ATOM 737 N N . LYS A 1 102 ? -11.937 1.556 -6.493 1.00 60.00 102 LYS A N 1
ATOM 738 C CA . LYS A 1 102 ? -10.488 1.511 -6.281 1.00 60.00 102 LYS A CA 1
ATOM 739 C C . LYS A 1 102 ? -10.192 1.067 -4.852 1.00 60.00 102 LYS A C 1
ATOM 741 O O . LYS A 1 102 ? -10.277 1.855 -3.917 1.00 60.00 102 LYS A O 1
ATOM 746 N N . ALA A 1 103 ? -9.738 -0.175 -4.731 1.00 65.88 103 ALA A N 1
ATOM 747 C CA . ALA A 1 103 ? -8.930 -0.607 -3.606 1.00 65.88 103 ALA A CA 1
ATOM 748 C C . ALA A 1 103 ? -7.690 0.292 -3.456 1.00 65.88 103 ALA A C 1
ATOM 750 O O . ALA A 1 103 ? -7.280 1.018 -4.375 1.00 65.88 103 ALA A O 1
ATOM 751 N N . VAL A 1 104 ? -7.098 0.271 -2.264 1.00 82.62 104 VAL A N 1
ATOM 752 C CA . VAL A 1 104 ? -5.970 1.135 -1.928 1.00 82.62 104 VAL A CA 1
ATOM 753 C C . VAL A 1 104 ? -4.768 0.801 -2.818 1.00 82.62 104 VAL A C 1
ATOM 755 O O . VAL A 1 104 ? -4.050 -0.168 -2.593 1.00 82.62 104 VAL A O 1
ATOM 758 N N . LEU A 1 105 ? -4.535 1.659 -3.817 1.00 89.75 105 LEU A N 1
ATOM 759 C CA . LEU A 1 105 ? -3.428 1.651 -4.788 1.00 89.75 105 LEU A CA 1
ATOM 760 C C . LEU A 1 105 ? -3.380 0.479 -5.779 1.00 89.75 105 LEU A C 1
ATOM 762 O O . LEU A 1 105 ? -2.923 0.697 -6.900 1.00 89.75 105 LEU A O 1
ATOM 766 N N . ILE A 1 106 ? -3.810 -0.724 -5.394 1.00 94.44 106 ILE A N 1
ATOM 767 C CA . ILE A 1 106 ? -3.766 -1.937 -6.222 1.00 94.44 106 ILE A CA 1
ATOM 768 C C . ILE A 1 106 ? -5.075 -2.724 -6.119 1.00 94.44 106 ILE A C 1
ATOM 770 O O . ILE A 1 106 ? -5.781 -2.630 -5.124 1.00 94.44 106 ILE A O 1
ATOM 774 N N . ASN A 1 107 ? -5.385 -3.508 -7.150 1.00 90.94 107 ASN A N 1
ATOM 775 C CA . ASN A 1 107 ? -6.560 -4.379 -7.247 1.00 90.94 107 ASN A CA 1
ATOM 776 C C . ASN A 1 107 ? -6.292 -5.555 -8.208 1.00 90.94 107 ASN A C 1
ATOM 778 O O . ASN A 1 107 ? -5.222 -5.629 -8.822 1.00 90.94 107 ASN A O 1
ATOM 782 N N . LYS A 1 108 ? -7.279 -6.439 -8.400 1.00 90.62 108 LYS A N 1
ATOM 783 C CA . LYS A 1 108 ? -7.189 -7.621 -9.287 1.00 90.62 108 LYS A CA 1
ATOM 784 C C . LYS A 1 108 ? -6.822 -7.315 -10.748 1.00 90.62 108 LYS A C 1
ATOM 786 O O . LYS A 1 108 ? -6.403 -8.204 -11.489 1.00 90.62 108 LYS A O 1
ATOM 791 N N . ASP A 1 109 ? -7.025 -6.078 -11.196 1.00 87.62 109 ASP A N 1
ATOM 792 C CA . ASP A 1 109 ? -6.767 -5.635 -12.567 1.00 87.62 109 ASP A CA 1
ATOM 793 C C . ASP A 1 109 ? -5.417 -4.944 -12.746 1.00 87.62 109 ASP A C 1
ATOM 795 O O . ASP A 1 109 ? -4.987 -4.756 -13.882 1.00 87.62 109 ASP A O 1
ATOM 799 N N . THR A 1 110 ? -4.720 -4.657 -11.646 1.00 94.25 110 THR A N 1
ATOM 800 C CA . THR A 1 110 ? -3.418 -3.991 -11.648 1.00 94.25 110 THR A CA 1
ATOM 801 C C . THR A 1 110 ? -2.373 -4.843 -12.358 1.00 94.25 110 THR A C 1
ATOM 803 O O . THR A 1 110 ? -2.018 -5.930 -11.897 1.00 94.25 110 THR A O 1
ATOM 806 N N . LYS A 1 111 ? -1.833 -4.327 -13.462 1.00 97.94 111 LYS A N 1
ATOM 807 C CA . LYS A 1 111 ? -0.738 -4.947 -14.209 1.00 97.94 111 LYS A CA 1
ATOM 808 C C . LYS A 1 111 ? 0.610 -4.523 -13.642 1.00 97.94 111 LYS A C 1
ATOM 810 O O . LYS A 1 111 ? 0.907 -3.331 -13.555 1.00 97.94 111 LYS A O 1
ATOM 815 N N . VAL A 1 112 ? 1.447 -5.500 -13.304 1.00 98.81 112 VAL A N 1
ATOM 816 C CA . VAL A 1 112 ? 2.700 -5.269 -12.573 1.00 98.81 112 VAL A CA 1
ATOM 817 C C . VAL A 1 112 ? 3.914 -5.638 -13.420 1.00 98.81 112 VAL A C 1
ATOM 819 O O . VAL A 1 112 ? 4.016 -6.756 -13.926 1.00 98.81 112 VAL A O 1
ATOM 822 N N . LEU A 1 113 ? 4.864 -4.709 -13.530 1.00 98.88 113 LEU A N 1
ATOM 823 C CA . LEU A 1 113 ? 6.213 -4.963 -14.035 1.00 98.88 113 LEU A CA 1
ATOM 824 C C . LEU A 1 113 ? 7.204 -5.219 -12.899 1.00 98.88 113 LEU A C 1
ATOM 826 O O . LEU A 1 113 ? 7.061 -4.721 -11.780 1.00 98.88 113 LEU A O 1
ATOM 830 N N . VAL A 1 114 ? 8.256 -5.972 -13.205 1.00 98.88 114 VAL A N 1
ATOM 831 C CA . VAL A 1 114 ? 9.307 -6.309 -12.240 1.00 98.88 114 VAL A CA 1
ATOM 832 C C . VAL A 1 114 ? 10.655 -5.796 -12.727 1.00 98.88 114 VAL A C 1
ATOM 834 O O . VAL A 1 114 ? 11.176 -6.261 -13.735 1.00 98.88 114 VAL A O 1
ATOM 837 N N . GLN A 1 115 ? 11.273 -4.875 -11.997 1.00 98.81 115 GLN A 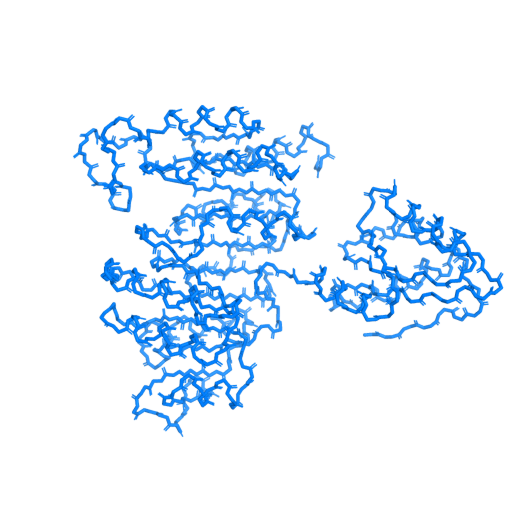N 1
ATOM 838 C CA . GLN A 1 115 ? 12.643 -4.434 -12.253 1.00 98.81 115 GLN A CA 1
ATOM 839 C C . GLN A 1 115 ? 13.629 -5.319 -11.486 1.00 98.81 115 GLN A C 1
ATOM 841 O O . GLN A 1 115 ? 13.512 -5.514 -10.272 1.00 98.81 115 GLN A O 1
ATOM 846 N N . GLY A 1 116 ? 14.595 -5.890 -12.210 1.00 98.06 116 GLY A N 1
ATOM 847 C CA . GLY A 1 116 ? 15.428 -6.986 -11.704 1.00 98.06 116 GLY A CA 1
ATOM 848 C C . GLY A 1 116 ? 14.777 -8.365 -11.874 1.00 98.06 116 GLY A C 1
ATOM 849 O O . GLY A 1 116 ? 15.080 -9.285 -11.114 1.00 98.06 116 GLY A O 1
ATOM 850 N N . PHE A 1 117 ? 13.892 -8.514 -12.867 1.00 98.50 117 PHE A N 1
ATOM 851 C CA . PHE A 1 117 ? 13.037 -9.689 -13.083 1.00 98.50 117 PHE A CA 1
ATOM 852 C C . PHE A 1 117 ? 13.786 -11.023 -13.149 1.00 98.50 117 PHE A C 1
ATOM 854 O O . PHE A 1 117 ? 13.391 -11.994 -12.511 1.00 98.50 117 PHE A O 1
ATOM 861 N N . THR A 1 118 ? 14.915 -11.054 -13.861 1.00 98.12 118 THR A N 1
ATOM 862 C CA . THR A 1 118 ? 15.732 -12.272 -14.009 1.00 98.12 118 THR A CA 1
ATOM 863 C C . THR A 1 118 ? 16.731 -12.484 -12.863 1.00 98.12 118 THR A C 1
ATOM 865 O O . THR A 1 118 ? 17.510 -13.436 -12.881 1.00 98.12 118 THR A O 1
ATOM 868 N N . GLY A 1 119 ? 16.755 -11.588 -11.870 1.00 97.38 119 GLY A N 1
ATOM 869 C CA . GLY A 1 119 ? 17.554 -11.743 -10.656 1.00 97.38 119 GLY A CA 1
ATOM 870 C C . GLY A 1 119 ? 16.935 -12.762 -9.698 1.00 97.38 119 GLY A C 1
ATOM 871 O O . GLY A 1 119 ? 15.764 -13.114 -9.821 1.00 97.38 119 GLY A O 1
ATOM 872 N N . LYS A 1 120 ? 17.701 -13.221 -8.700 1.00 97.31 120 LYS A N 1
ATOM 873 C CA . LYS A 1 120 ? 17.248 -14.239 -7.731 1.00 97.31 120 LYS A CA 1
ATOM 874 C C . LYS A 1 120 ? 15.955 -13.834 -7.008 1.00 97.31 120 LYS A C 1
ATOM 876 O O . LYS A 1 120 ? 14.987 -14.588 -7.025 1.00 97.31 120 LYS A O 1
ATOM 881 N N . ASN A 1 121 ? 15.939 -12.644 -6.401 1.00 97.12 121 ASN A N 1
ATOM 882 C CA . ASN A 1 121 ? 14.777 -12.147 -5.656 1.00 97.12 121 ASN A CA 1
ATOM 883 C C . ASN A 1 121 ? 13.611 -11.803 -6.590 1.00 97.12 121 ASN A C 1
ATOM 885 O O . ASN A 1 121 ? 12.482 -12.187 -6.301 1.00 97.12 121 ASN A O 1
ATOM 889 N N . GLY A 1 122 ? 13.895 -11.159 -7.731 1.00 97.81 122 GLY A N 1
ATOM 890 C CA . GLY A 1 122 ? 12.889 -10.875 -8.757 1.00 97.81 122 GLY A CA 1
ATOM 891 C C . GLY A 1 122 ? 12.194 -12.146 -9.234 1.00 97.81 122 GLY A C 1
ATOM 892 O O . GLY A 1 122 ? 10.973 -12.213 -9.202 1.00 97.81 122 GLY A O 1
ATOM 893 N N . THR A 1 123 ? 12.948 -13.198 -9.551 1.00 98.50 123 THR A N 1
ATOM 894 C CA . THR A 1 123 ? 12.397 -14.496 -9.971 1.00 98.50 123 THR A CA 1
ATOM 895 C C . THR A 1 123 ? 11.526 -15.112 -8.881 1.00 98.50 123 THR A C 1
ATOM 897 O O . THR A 1 123 ? 10.375 -15.460 -9.129 1.00 98.50 123 THR A O 1
ATOM 900 N N . PHE A 1 124 ? 12.062 -15.223 -7.663 1.00 98.31 124 PHE A N 1
ATOM 901 C CA . PHE A 1 124 ? 11.380 -15.891 -6.558 1.00 98.31 124 PHE A CA 1
ATOM 902 C C . PHE A 1 124 ? 10.061 -15.209 -6.181 1.00 98.31 124 PHE A C 1
ATOM 904 O O . PHE A 1 124 ? 9.044 -15.880 -6.011 1.00 98.31 124 PHE A O 1
ATOM 911 N N . HIS A 1 125 ? 10.055 -13.880 -6.073 1.00 98.31 125 HIS A N 1
ATOM 912 C CA . HIS A 1 125 ? 8.853 -13.155 -5.673 1.00 98.31 125 HIS A CA 1
ATOM 913 C C . HIS A 1 125 ? 7.863 -12.952 -6.821 1.00 98.31 125 HIS A C 1
ATOM 915 O O . HIS A 1 125 ? 6.665 -12.933 -6.558 1.00 98.31 125 HIS A O 1
ATOM 921 N N . SER A 1 126 ? 8.321 -12.889 -8.077 1.00 98.31 126 SER A N 1
ATOM 922 C CA . SER A 1 126 ? 7.411 -12.861 -9.234 1.00 98.31 126 SER A CA 1
ATOM 923 C C . SER A 1 126 ? 6.654 -14.174 -9.386 1.00 98.31 126 SER A C 1
ATOM 925 O O . SER A 1 126 ? 5.454 -14.143 -9.624 1.00 98.31 126 SER A O 1
ATOM 927 N N . ALA A 1 127 ? 7.324 -15.316 -9.187 1.00 98.31 127 ALA A N 1
ATOM 928 C CA . ALA A 1 127 ? 6.664 -16.621 -9.190 1.00 98.31 127 ALA A CA 1
ATOM 929 C C . ALA A 1 127 ? 5.573 -16.690 -8.110 1.00 98.31 127 ALA A C 1
ATOM 931 O O . ALA A 1 127 ? 4.435 -17.029 -8.401 1.00 98.31 127 ALA A O 1
ATOM 932 N N . GLN A 1 128 ? 5.873 -16.242 -6.886 1.00 98.00 128 GLN A N 1
ATOM 933 C CA . GLN A 1 128 ? 4.858 -16.174 -5.831 1.00 98.00 128 GLN A CA 1
ATOM 934 C C . GLN A 1 128 ? 3.727 -15.181 -6.113 1.00 98.00 128 GLN A C 1
ATOM 936 O O . GLN A 1 128 ?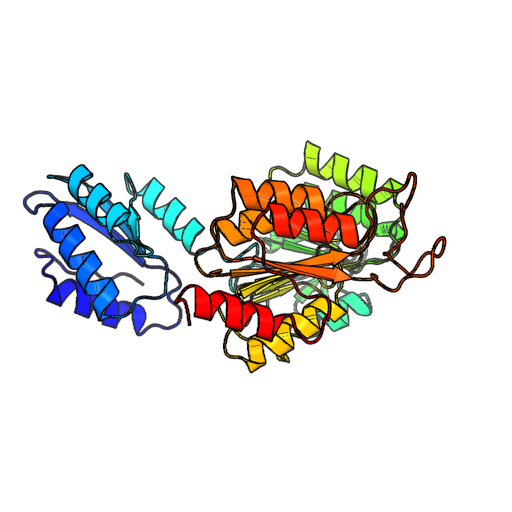 2.616 -15.388 -5.638 1.00 98.00 128 GLN A O 1
ATOM 941 N N . ALA A 1 129 ? 4.007 -14.064 -6.787 1.00 98.00 129 ALA A N 1
ATOM 942 C CA . ALA A 1 129 ? 2.980 -13.093 -7.148 1.00 98.00 129 ALA A CA 1
ATOM 943 C C . ALA A 1 129 ? 2.035 -13.675 -8.210 1.00 98.00 129 ALA A C 1
ATOM 945 O O . ALA A 1 129 ? 0.822 -13.527 -8.080 1.00 98.00 129 ALA A O 1
ATOM 946 N N . LEU A 1 130 ? 2.582 -14.391 -9.198 1.00 98.25 130 LEU A N 1
ATOM 947 C CA . LEU A 1 130 ? 1.817 -15.145 -10.193 1.00 98.25 130 LEU A CA 1
ATOM 948 C C . LEU A 1 130 ? 0.955 -16.229 -9.537 1.00 98.25 130 LEU A C 1
ATOM 950 O O . LEU A 1 130 ? -0.246 -16.265 -9.786 1.00 98.25 130 LEU A O 1
ATOM 954 N N . ASP A 1 131 ? 1.531 -17.034 -8.638 1.00 97.56 131 ASP A N 1
ATOM 955 C CA . ASP A 1 131 ? 0.797 -18.063 -7.884 1.00 97.56 131 ASP A CA 1
ATOM 956 C C . ASP A 1 131 ? -0.320 -17.462 -7.015 1.00 97.56 131 ASP A C 1
ATOM 958 O O . ASP A 1 131 ? -1.349 -18.094 -6.788 1.00 97.56 131 ASP A O 1
ATOM 962 N N . TYR A 1 132 ? -0.128 -16.231 -6.531 1.00 97.06 132 TYR A N 1
ATOM 963 C CA . TYR A 1 132 ? -1.141 -15.493 -5.778 1.00 97.06 132 TYR A CA 1
ATOM 964 C C . TYR A 1 132 ? -2.274 -14.939 -6.660 1.00 97.06 132 TYR A C 1
ATOM 966 O O . TYR A 1 132 ? -3.306 -14.541 -6.134 1.00 97.06 132 TYR A O 1
ATOM 974 N N . GLY A 1 133 ? -2.098 -14.892 -7.985 1.00 96.38 133 GLY A N 1
ATOM 975 C CA . GLY A 1 133 ? -3.067 -14.323 -8.931 1.00 96.38 133 GLY A CA 1
ATOM 976 C C . GLY A 1 133 ? -2.771 -12.886 -9.373 1.00 96.38 133 GLY A C 1
ATOM 977 O O . GLY A 1 133 ? -3.570 -12.283 -10.086 1.00 96.38 133 GLY A O 1
ATOM 978 N N . THR A 1 134 ? -1.614 -12.327 -9.005 1.00 97.94 134 THR A N 1
ATOM 979 C CA . THR A 1 134 ? -1.204 -10.989 -9.462 1.00 97.94 134 THR A CA 1
ATOM 980 C C . THR A 1 134 ? -0.931 -11.002 -10.963 1.00 97.94 134 THR A C 1
ATOM 982 O O . THR A 1 134 ? -0.206 -11.865 -11.463 1.00 97.94 134 THR A O 1
ATOM 985 N N . LYS A 1 135 ? -1.439 -9.998 -11.689 1.00 98.06 135 LYS A N 1
ATOM 986 C CA . LYS A 1 135 ? -1.201 -9.825 -13.130 1.00 98.06 135 LYS A CA 1
ATOM 987 C C . LYS A 1 135 ? 0.208 -9.286 -13.402 1.00 98.06 135 LYS A C 1
ATOM 989 O O . LYS A 1 135 ? 0.383 -8.140 -13.811 1.00 98.06 135 LYS A O 1
ATOM 994 N N . VAL A 1 136 ? 1.232 -10.108 -13.176 1.00 98.75 136 VAL A N 1
ATOM 995 C CA . VAL A 1 136 ? 2.598 -9.791 -13.614 1.00 98.75 136 VAL A CA 1
ATOM 996 C C . VAL A 1 136 ? 2.644 -9.876 -15.140 1.00 98.75 136 VAL A C 1
ATOM 998 O O . VAL A 1 136 ? 2.322 -10.912 -15.713 1.00 98.75 136 VAL A O 1
ATOM 1001 N N . VAL A 1 137 ? 3.014 -8.781 -15.804 1.00 98.69 137 VAL A N 1
ATOM 1002 C CA . VAL A 1 137 ? 2.953 -8.664 -17.278 1.00 98.69 137 VAL A CA 1
ATOM 1003 C C . VAL A 1 137 ? 4.318 -8.729 -17.963 1.00 98.69 137 VAL A C 1
ATOM 1005 O O . VAL A 1 137 ? 4.406 -8.688 -19.187 1.00 98.69 137 VAL A O 1
ATOM 1008 N N . GLY A 1 138 ? 5.391 -8.843 -17.184 1.00 98.56 138 GLY A N 1
ATOM 1009 C CA . GLY A 1 138 ? 6.762 -8.913 -17.672 1.00 98.56 138 GLY A CA 1
ATOM 1010 C C . GLY A 1 138 ? 7.732 -8.272 -16.697 1.00 98.56 138 GLY A C 1
ATOM 1011 O O . GLY A 1 138 ? 7.402 -7.973 -15.545 1.00 98.56 138 GLY A O 1
ATOM 1012 N N . GLY A 1 139 ? 8.943 -8.012 -17.171 1.00 98.44 139 GLY A N 1
ATOM 1013 C CA . GLY A 1 139 ? 9.903 -7.296 -16.354 1.00 98.44 139 GLY A CA 1
ATOM 1014 C C . GLY A 1 139 ? 11.102 -6.764 -17.108 1.00 98.44 139 GLY A C 1
ATOM 1015 O O . GLY A 1 139 ? 11.322 -7.057 -18.279 1.00 98.44 139 GLY A O 1
ATOM 1016 N N . VAL A 1 140 ? 11.885 -5.956 -16.410 1.00 98.69 140 VAL A N 1
ATOM 1017 C CA . VAL A 1 140 ? 13.041 -5.258 -16.956 1.00 98.69 140 VAL A CA 1
ATOM 1018 C C . VAL A 1 140 ? 14.314 -5.913 -16.438 1.00 98.69 140 VAL A C 1
ATOM 1020 O O . VAL A 1 140 ? 14.510 -6.133 -15.236 1.00 98.69 140 VAL A O 1
ATOM 1023 N N . THR A 1 141 ? 15.192 -6.275 -17.367 1.00 97.94 141 THR A N 1
ATOM 1024 C CA . THR A 1 141 ? 16.590 -6.599 -17.086 1.00 97.94 141 THR A CA 1
ATOM 1025 C C . THR A 1 141 ? 17.435 -6.068 -18.244 1.00 97.94 141 THR A C 1
ATOM 1027 O O . THR A 1 141 ? 17.430 -6.680 -19.317 1.00 97.94 141 THR A O 1
ATOM 1030 N N . PRO A 1 142 ? 18.183 -4.969 -18.039 1.00 96.12 142 PRO A N 1
ATOM 1031 C CA . PRO A 1 142 ? 19.036 -4.402 -19.076 1.00 96.12 142 PRO A CA 1
ATOM 1032 C C . PRO A 1 142 ? 19.988 -5.445 -19.676 1.00 96.12 142 PRO A C 1
ATOM 1034 O O . PRO A 1 142 ? 20.604 -6.235 -18.958 1.00 96.12 142 PRO A O 1
ATOM 1037 N N . GLY A 1 143 ? 20.079 -5.472 -21.007 1.00 96.75 143 GLY A N 1
ATOM 1038 C CA . GLY A 1 143 ? 20.894 -6.425 -21.765 1.00 96.75 143 GLY A CA 1
ATOM 1039 C C . GLY A 1 143 ? 20.232 -7.783 -22.024 1.00 96.75 143 GLY A C 1
ATOM 1040 O O . GLY A 1 143 ? 20.817 -8.606 -22.725 1.00 96.75 143 GLY A O 1
ATOM 1041 N N . LYS A 1 144 ? 19.023 -8.031 -21.498 1.00 97.56 144 LYS A N 1
ATOM 1042 C CA . LYS A 1 144 ? 18.248 -9.265 -21.734 1.00 97.56 144 LYS A CA 1
ATOM 1043 C C . LYS A 1 144 ? 16.903 -9.025 -22.427 1.00 97.56 144 LYS A C 1
ATOM 1045 O O . LYS A 1 144 ? 16.089 -9.945 -22.505 1.00 97.56 144 LYS A O 1
ATOM 1050 N N . GLY A 1 145 ? 16.639 -7.811 -22.911 1.00 97.00 145 GLY A N 1
ATOM 1051 C CA . GLY A 1 145 ? 15.394 -7.508 -23.614 1.00 97.00 145 GLY A CA 1
ATOM 1052 C C . GLY A 1 145 ? 15.177 -8.386 -24.852 1.00 97.00 145 GLY A C 1
ATOM 1053 O O . GLY A 1 145 ? 16.132 -8.734 -25.544 1.00 97.00 145 GLY A O 1
ATOM 1054 N N . GLY A 1 146 ? 13.921 -8.745 -25.122 1.00 97.19 146 GLY A N 1
ATOM 1055 C CA . GLY A 1 146 ? 13.533 -9.646 -26.216 1.00 97.19 146 GLY A CA 1
ATOM 1056 C C . GLY A 1 146 ? 13.588 -11.136 -25.859 1.00 97.19 146 GLY A C 1
ATOM 1057 O O . GLY A 1 146 ? 13.268 -11.976 -26.696 1.00 97.19 146 GLY A O 1
ATOM 1058 N N . THR A 1 147 ? 13.974 -11.470 -24.625 1.00 98.38 147 THR A N 1
ATOM 1059 C CA . THR A 1 147 ? 13.895 -12.833 -24.080 1.00 98.38 147 THR A CA 1
ATOM 1060 C C . THR A 1 147 ? 12.621 -13.024 -23.255 1.00 98.38 147 THR A C 1
ATOM 1062 O O . THR A 1 147 ? 11.853 -12.082 -23.047 1.00 98.38 147 THR A O 1
ATOM 1065 N N . THR A 1 148 ? 12.396 -14.245 -22.774 1.00 98.44 148 THR A N 1
ATOM 1066 C CA . THR A 1 148 ? 11.317 -14.576 -21.839 1.00 98.44 148 THR A CA 1
ATOM 1067 C C . THR A 1 148 ? 11.879 -15.082 -20.514 1.00 98.44 148 THR A C 1
ATOM 1069 O O . THR A 1 148 ? 12.956 -15.679 -20.461 1.00 98.44 148 THR A O 1
ATOM 1072 N N . HIS A 1 149 ? 11.143 -14.849 -19.430 1.00 98.50 149 HIS A N 1
ATOM 1073 C CA . HIS A 1 149 ? 11.425 -15.375 -18.095 1.00 98.50 149 HIS A CA 1
ATOM 1074 C C . HIS A 1 149 ? 10.105 -15.580 -17.352 1.00 98.50 149 HIS A C 1
ATOM 1076 O O . HIS A 1 149 ? 9.242 -14.711 -17.426 1.00 98.50 149 HIS A O 1
ATOM 1082 N N . LEU A 1 150 ? 9.928 -16.721 -16.674 1.00 97.94 150 LEU A N 1
ATOM 1083 C CA . LEU A 1 150 ? 8.624 -17.140 -16.124 1.00 97.94 150 LEU A CA 1
ATOM 1084 C C . LEU A 1 150 ? 7.490 -17.054 -17.168 1.00 97.94 150 LEU A C 1
ATOM 1086 O O . LEU A 1 150 ? 6.400 -16.587 -16.863 1.00 97.94 150 LEU A O 1
ATOM 1090 N N . ASP A 1 151 ? 7.795 -17.425 -18.417 1.00 98.06 151 ASP A N 1
ATOM 1091 C CA . ASP A 1 151 ? 6.894 -17.344 -19.579 1.00 98.06 151 ASP A CA 1
ATOM 1092 C C . ASP A 1 151 ? 6.350 -15.936 -19.900 1.00 98.06 151 ASP A C 1
ATOM 1094 O O . ASP A 1 151 ? 5.404 -15.780 -20.671 1.00 98.06 151 ASP A O 1
ATOM 1098 N N . LEU A 1 152 ? 6.996 -14.893 -19.371 1.00 98.62 152 LEU A N 1
ATOM 1099 C CA . LEU A 1 152 ? 6.652 -13.489 -19.586 1.00 98.62 152 LEU A CA 1
ATOM 1100 C C . LEU A 1 152 ? 7.789 -12.729 -20.290 1.00 98.62 152 LEU A C 1
ATOM 1102 O O . LEU A 1 152 ? 8.960 -13.105 -20.163 1.00 98.62 152 LEU A O 1
ATOM 1106 N N . PRO A 1 153 ? 7.481 -11.649 -21.031 1.00 98.56 153 PRO A N 1
ATOM 1107 C CA . PRO A 1 153 ? 8.484 -10.893 -21.771 1.00 98.56 153 PRO A CA 1
ATOM 1108 C C . PRO A 1 153 ? 9.464 -10.152 -20.851 1.00 98.56 153 PRO A C 1
ATOM 1110 O O . PRO A 1 153 ? 9.087 -9.554 -19.838 1.00 98.56 153 PRO A O 1
ATOM 1113 N N . VAL A 1 154 ? 10.736 -10.153 -21.252 1.00 98.81 154 VAL A N 1
ATOM 1114 C CA . VAL A 1 154 ? 11.801 -9.348 -20.650 1.00 98.81 154 VAL A CA 1
ATOM 1115 C C . VAL A 1 154 ? 12.107 -8.164 -21.561 1.00 98.81 154 VAL A C 1
ATOM 1117 O O . VAL A 1 154 ? 12.315 -8.325 -22.765 1.00 98.81 154 VAL A O 1
ATOM 1120 N N . PHE A 1 155 ? 12.197 -6.973 -20.979 1.00 98.75 155 PHE A N 1
ATOM 1121 C CA . PHE A 1 155 ? 12.506 -5.724 -21.669 1.00 98.75 155 PHE A CA 1
ATOM 1122 C C . PHE A 1 155 ? 13.848 -5.151 -21.207 1.00 98.75 155 PHE A C 1
ATOM 1124 O O . PHE A 1 155 ? 14.337 -5.457 -20.115 1.00 98.75 155 PHE A O 1
ATOM 1131 N N . ASN A 1 156 ? 14.446 -4.304 -22.049 1.00 98.25 156 ASN A N 1
ATOM 1132 C CA . ASN A 1 156 ? 15.654 -3.563 -21.685 1.00 98.25 156 ASN A CA 1
ATOM 1133 C C . ASN A 1 156 ? 15.344 -2.307 -20.867 1.00 98.25 156 ASN A C 1
ATOM 1135 O O . ASN A 1 156 ? 16.179 -1.934 -20.051 1.00 98.25 156 ASN A O 1
ATOM 1139 N N . THR A 1 157 ? 14.180 -1.685 -21.088 1.00 98.44 157 THR A N 1
ATOM 1140 C CA . THR A 1 157 ? 13.786 -0.428 -20.441 1.00 98.44 157 THR A CA 1
ATOM 1141 C C . THR A 1 157 ? 12.363 -0.497 -19.889 1.00 98.44 157 THR A C 1
ATOM 1143 O O . THR A 1 157 ? 11.516 -1.216 -20.431 1.00 98.44 157 THR A O 1
ATOM 1146 N N . MET A 1 158 ? 12.077 0.276 -18.839 1.00 98.44 158 MET A N 1
ATOM 1147 C CA . MET A 1 158 ? 10.720 0.455 -18.307 1.00 98.44 158 MET A CA 1
ATOM 1148 C C . MET A 1 158 ? 9.798 1.125 -19.324 1.00 98.44 158 MET A C 1
ATOM 1150 O O . MET A 1 158 ? 8.635 0.750 -19.431 1.00 98.44 158 MET A O 1
ATOM 1154 N N . LYS A 1 159 ? 10.310 2.069 -20.120 1.00 97.81 159 LYS A N 1
ATOM 1155 C CA . LYS A 1 159 ? 9.523 2.751 -21.155 1.00 97.81 159 LYS A CA 1
ATOM 1156 C C . LYS A 1 159 ? 8.966 1.773 -22.191 1.00 97.81 159 LYS A C 1
ATOM 1158 O O . LYS A 1 159 ? 7.771 1.805 -22.478 1.00 97.81 159 LYS A O 1
ATOM 1163 N N . ASP A 1 160 ? 9.811 0.886 -22.716 1.00 98.12 160 ASP A N 1
ATOM 1164 C CA . ASP A 1 160 ? 9.378 -0.127 -23.685 1.00 98.12 160 ASP A CA 1
ATOM 1165 C C . ASP A 1 160 ? 8.450 -1.156 -23.030 1.00 98.12 160 ASP A C 1
ATOM 1167 O O . ASP A 1 160 ? 7.460 -1.573 -23.630 1.00 98.12 160 ASP A O 1
ATOM 1171 N N . ALA A 1 161 ? 8.743 -1.536 -21.782 1.00 98.44 161 ALA A N 1
ATOM 1172 C CA . ALA A 1 161 ? 7.926 -2.474 -21.025 1.00 98.44 161 ALA A CA 1
ATOM 1173 C C . ALA A 1 161 ? 6.506 -1.940 -20.791 1.00 98.44 161 ALA A C 1
ATOM 1175 O O . ALA A 1 161 ? 5.533 -2.653 -21.040 1.00 98.44 161 ALA A O 1
ATOM 1176 N N . VAL A 1 162 ? 6.363 -0.681 -20.364 1.00 97.44 162 VAL A N 1
ATOM 1177 C CA . VAL A 1 162 ? 5.056 -0.037 -20.168 1.00 97.44 162 VAL A CA 1
ATOM 1178 C C . VAL A 1 162 ? 4.336 0.120 -21.503 1.00 97.44 162 VAL A C 1
ATOM 1180 O O . VAL A 1 162 ? 3.176 -0.270 -21.600 1.00 97.44 162 VAL A O 1
ATOM 1183 N N . ALA A 1 163 ? 5.013 0.591 -22.556 1.00 95.06 163 ALA A N 1
ATOM 1184 C CA . ALA A 1 163 ? 4.407 0.724 -23.882 1.00 95.06 163 ALA A CA 1
ATOM 1185 C C . ALA A 1 163 ? 3.903 -0.619 -24.444 1.00 95.06 163 ALA A C 1
ATOM 1187 O O . ALA A 1 163 ? 2.850 -0.669 -25.077 1.00 95.06 163 ALA A O 1
ATOM 1188 N N . GLY A 1 164 ? 4.633 -1.711 -24.197 1.00 96.50 164 GLY A N 1
ATOM 1189 C CA . GLY A 1 164 ? 4.282 -3.046 -24.679 1.00 96.50 164 GLY A CA 1
ATOM 1190 C C . GLY A 1 164 ? 3.199 -3.764 -23.870 1.00 96.50 164 GLY A C 1
ATOM 1191 O O . GLY A 1 164 ? 2.570 -4.681 -24.392 1.00 96.50 164 GLY A O 1
ATOM 1192 N N . THR A 1 165 ? 2.972 -3.382 -22.609 1.00 96.88 165 THR A N 1
ATOM 1193 C CA . THR A 1 165 ? 2.103 -4.143 -21.682 1.00 96.88 165 THR A CA 1
ATOM 1194 C C . THR A 1 165 ? 0.937 -3.334 -21.101 1.00 96.88 165 THR A C 1
ATOM 1196 O O . THR A 1 165 ? -0.079 -3.906 -20.681 1.00 96.88 165 THR A O 1
ATOM 1199 N N . GLY A 1 166 ? 1.059 -2.005 -21.097 1.00 89.00 166 GLY A N 1
ATOM 1200 C CA . GLY A 1 166 ? 0.158 -1.091 -20.401 1.00 89.00 166 GLY A CA 1
ATOM 1201 C C . GLY A 1 166 ? 0.183 -1.298 -18.888 1.00 89.00 166 GLY A C 1
ATOM 1202 O O . GLY A 1 166 ? -0.882 -1.385 -18.290 1.00 89.00 166 GLY A O 1
ATOM 1203 N N . ALA A 1 167 ? 1.366 -1.496 -18.302 1.00 95.75 167 ALA A N 1
ATOM 1204 C CA . ALA A 1 167 ? 1.519 -1.735 -16.870 1.00 95.75 167 ALA A CA 1
ATOM 1205 C C . ALA A 1 167 ? 1.130 -0.516 -16.019 1.00 95.75 167 ALA A C 1
ATOM 1207 O O . ALA A 1 167 ? 1.477 0.615 -16.353 1.00 95.75 167 ALA A O 1
ATOM 1208 N N . ASP A 1 168 ? 0.473 -0.774 -14.888 1.00 93.94 168 ASP A N 1
ATOM 1209 C CA . ASP A 1 168 ? 0.005 0.247 -13.946 1.00 93.94 168 ASP A CA 1
ATOM 1210 C C . ASP A 1 168 ? 1.017 0.499 -12.822 1.00 93.94 168 ASP A C 1
ATOM 1212 O O . ASP A 1 168 ? 1.092 1.597 -12.267 1.00 93.94 168 ASP A O 1
ATOM 1216 N N . ALA A 1 169 ? 1.792 -0.529 -12.466 1.00 98.44 169 ALA A N 1
ATOM 1217 C CA . ALA A 1 169 ? 2.707 -0.514 -11.334 1.00 98.44 169 ALA A CA 1
ATOM 1218 C C . ALA A 1 169 ? 4.015 -1.259 -11.632 1.00 98.44 169 ALA A C 1
ATOM 1220 O O . ALA A 1 169 ? 4.086 -2.122 -12.509 1.00 98.44 169 ALA A O 1
ATOM 1221 N N . THR A 1 170 ? 5.051 -0.973 -10.843 1.00 98.81 170 THR A N 1
ATOM 1222 C CA . THR A 1 170 ? 6.311 -1.722 -10.860 1.00 98.81 170 THR A CA 1
ATOM 1223 C C . THR A 1 170 ? 6.811 -2.041 -9.460 1.00 98.81 170 THR A C 1
ATOM 1225 O O . THR A 1 170 ? 6.675 -1.245 -8.533 1.00 98.81 170 THR A O 1
ATOM 1228 N N . VAL A 1 171 ? 7.483 -3.184 -9.327 1.00 98.88 171 VAL A N 1
ATOM 1229 C CA . VAL A 1 171 ? 8.279 -3.537 -8.145 1.00 98.88 171 VAL A CA 1
ATOM 1230 C C . VAL A 1 171 ? 9.765 -3.586 -8.473 1.00 98.88 171 VAL A C 1
ATOM 1232 O O . VAL A 1 171 ? 10.153 -4.042 -9.547 1.00 98.88 171 VAL A O 1
ATOM 1235 N N . ILE A 1 172 ? 10.595 -3.112 -7.548 1.00 98.81 172 ILE A N 1
ATOM 1236 C CA . ILE A 1 172 ? 12.045 -3.013 -7.684 1.00 98.81 172 ILE A CA 1
ATOM 1237 C C . ILE A 1 172 ? 12.714 -3.999 -6.720 1.00 98.81 172 ILE A C 1
ATOM 1239 O O . ILE A 1 172 ? 12.627 -3.847 -5.499 1.00 98.81 172 ILE A O 1
ATOM 1243 N N . TYR A 1 173 ? 13.415 -4.986 -7.290 1.00 98.44 173 TYR A N 1
ATOM 1244 C CA . TYR A 1 173 ? 14.254 -5.965 -6.576 1.00 98.44 173 TYR A CA 1
ATOM 1245 C C . TYR A 1 173 ? 15.748 -5.831 -6.919 1.00 98.44 173 TYR A C 1
ATOM 1247 O O . TYR A 1 173 ? 16.527 -6.771 -6.726 1.00 98.44 173 TYR A O 1
ATOM 1255 N N . VAL A 1 174 ? 16.158 -4.693 -7.484 1.00 97.75 174 VAL A N 1
ATOM 1256 C CA . VAL A 1 174 ? 17.547 -4.459 -7.900 1.00 97.75 174 VAL A CA 1
ATOM 1257 C C . VAL A 1 174 ? 18.456 -4.201 -6.688 1.00 97.75 174 VAL A C 1
ATOM 1259 O O . VAL A 1 174 ? 17.983 -3.709 -5.662 1.00 97.75 174 VAL A O 1
ATOM 1262 N N . PRO A 1 175 ? 19.767 -4.491 -6.774 1.00 96.62 175 PRO A N 1
ATOM 1263 C CA . PRO A 1 175 ? 20.723 -4.122 -5.729 1.00 96.62 175 PRO A CA 1
ATOM 1264 C C . PRO A 1 175 ? 20.715 -2.619 -5.406 1.00 96.62 175 PRO A C 1
ATOM 1266 O O . PRO A 1 175 ? 20.546 -1.798 -6.304 1.00 96.62 175 PRO A O 1
ATOM 1269 N N . ALA A 1 176 ? 20.974 -2.266 -4.141 1.00 96.44 176 ALA A N 1
ATOM 1270 C CA . ALA A 1 176 ? 20.887 -0.895 -3.620 1.00 96.44 176 ALA A CA 1
ATOM 1271 C C . ALA A 1 176 ? 21.557 0.196 -4.486 1.00 96.44 176 ALA A C 1
ATOM 1273 O O . ALA A 1 176 ? 20.919 1.228 -4.693 1.00 96.44 176 ALA A O 1
ATOM 1274 N N . PRO A 1 177 ? 22.761 -0.010 -5.065 1.00 96.06 177 PRO A N 1
ATOM 1275 C CA . PRO A 1 177 ? 23.400 1.004 -5.911 1.00 96.06 177 PRO A CA 1
ATOM 1276 C C . PRO A 1 177 ? 22.624 1.377 -7.182 1.00 96.06 177 PRO A C 1
ATOM 1278 O O . PRO A 1 177 ? 22.884 2.426 -7.755 1.00 96.06 177 PRO A O 1
ATOM 1281 N N . PHE A 1 178 ? 21.697 0.530 -7.638 1.00 96.94 178 PHE A N 1
ATOM 1282 C CA . PHE A 1 178 ? 20.946 0.728 -8.885 1.00 96.94 178 PHE A CA 1
ATOM 1283 C C . PHE A 1 178 ? 19.511 1.217 -8.655 1.00 96.94 178 PHE A C 1
ATOM 1285 O O . PHE A 1 178 ? 18.757 1.408 -9.610 1.00 96.94 178 PHE A O 1
ATOM 1292 N N . VAL A 1 179 ? 19.105 1.395 -7.393 1.00 98.31 179 VAL A N 1
ATOM 1293 C CA . VAL A 1 179 ? 17.721 1.743 -7.046 1.00 98.31 179 VAL A CA 1
ATOM 1294 C C . VAL A 1 179 ? 17.347 3.143 -7.527 1.00 98.31 179 VAL A C 1
ATOM 1296 O O . VAL A 1 179 ? 16.244 3.307 -8.036 1.00 98.31 179 VAL A O 1
ATOM 1299 N N . LEU A 1 180 ? 18.243 4.132 -7.418 1.00 98.50 180 LEU A N 1
ATOM 1300 C CA . LEU A 1 180 ? 17.972 5.498 -7.887 1.00 98.50 180 LEU A CA 1
ATOM 1301 C C . LEU A 1 180 ? 17.579 5.519 -9.365 1.00 98.50 180 LEU A C 1
ATOM 1303 O O . LEU A 1 180 ? 16.512 6.026 -9.705 1.00 98.50 180 LEU A O 1
ATOM 1307 N N . ASP A 1 181 ? 18.417 4.926 -10.215 1.00 98.31 181 ASP A N 1
ATOM 1308 C CA . ASP A 1 181 ? 18.186 4.892 -11.658 1.00 98.31 181 ASP A CA 1
ATOM 1309 C C . ASP A 1 181 ? 16.896 4.132 -11.989 1.00 98.31 181 ASP A C 1
ATOM 1311 O O . ASP A 1 181 ? 16.104 4.596 -12.801 1.00 98.31 181 ASP A O 1
ATOM 1315 N N . SER A 1 182 ? 16.625 3.027 -11.286 1.00 98.56 182 SER A N 1
ATOM 1316 C CA . SER A 1 182 ? 15.397 2.232 -11.458 1.00 98.56 182 SER A CA 1
ATOM 1317 C C . SER A 1 182 ? 14.124 3.000 -11.058 1.00 98.56 182 SER A C 1
ATOM 1319 O O . SER A 1 182 ? 13.069 2.847 -11.676 1.00 98.56 182 SER A O 1
ATOM 1321 N N . ILE A 1 183 ? 14.195 3.846 -10.022 1.00 98.75 183 ILE A N 1
ATOM 1322 C CA . ILE A 1 183 ? 13.075 4.718 -9.634 1.00 98.75 183 ILE A CA 1
ATOM 1323 C C . ILE A 1 183 ? 12.859 5.802 -10.692 1.00 98.75 183 ILE A C 1
ATOM 1325 O O . ILE A 1 183 ? 11.719 6.027 -11.086 1.00 98.75 183 ILE A O 1
ATOM 1329 N N . ILE A 1 184 ? 13.927 6.462 -11.151 1.00 98.62 184 ILE A N 1
ATOM 1330 C CA . ILE A 1 184 ? 13.835 7.503 -12.187 1.00 98.62 184 ILE A CA 1
ATOM 1331 C C . ILE A 1 184 ? 13.231 6.917 -13.467 1.00 98.62 184 ILE A C 1
ATOM 1333 O O . ILE A 1 184 ? 12.282 7.475 -14.007 1.00 98.62 184 ILE A O 1
ATOM 1337 N N . GLU A 1 185 ? 13.710 5.750 -13.899 1.00 98.12 185 GLU A N 1
ATOM 1338 C CA . GLU A 1 185 ? 13.207 5.080 -15.097 1.00 98.12 185 GLU A CA 1
ATOM 1339 C C . GLU A 1 185 ? 11.722 4.703 -14.976 1.00 98.12 185 GLU A C 1
ATOM 1341 O O . GLU A 1 185 ? 10.952 4.848 -15.926 1.00 98.12 185 GLU A O 1
ATOM 1346 N N . ALA A 1 186 ? 11.296 4.250 -13.793 1.00 98.31 186 ALA A N 1
ATOM 1347 C CA . ALA A 1 186 ? 9.893 3.976 -13.522 1.00 98.31 186 ALA A CA 1
ATOM 1348 C C . ALA A 1 186 ? 9.035 5.246 -13.573 1.00 98.31 186 ALA A C 1
ATOM 1350 O O . ALA A 1 186 ? 7.984 5.233 -14.213 1.00 98.31 186 ALA A O 1
ATOM 1351 N N . VAL A 1 187 ? 9.493 6.340 -12.958 1.00 97.06 187 VAL A N 1
ATOM 1352 C CA . VAL A 1 187 ? 8.807 7.639 -13.013 1.00 97.06 187 VAL A CA 1
ATOM 1353 C C . VAL A 1 187 ? 8.626 8.091 -14.463 1.00 97.06 187 VAL A C 1
ATOM 1355 O O . VAL A 1 187 ? 7.507 8.391 -14.872 1.00 97.06 187 VAL A O 1
ATOM 1358 N N . ASP A 1 188 ? 9.690 8.049 -15.263 1.00 96.12 188 ASP A N 1
ATOM 1359 C CA . ASP A 1 188 ? 9.662 8.481 -16.665 1.00 96.12 188 ASP A CA 1
ATOM 1360 C C . ASP A 1 188 ? 8.794 7.588 -17.559 1.00 96.12 188 ASP A C 1
ATOM 1362 O O . ASP A 1 188 ? 8.304 8.025 -18.604 1.00 96.12 188 ASP A O 1
ATOM 1366 N N . SER A 1 189 ? 8.587 6.331 -17.160 1.00 94.62 189 SER A N 1
ATOM 1367 C CA . SER A 1 189 ? 7.697 5.405 -17.862 1.00 94.62 189 SER A CA 1
ATOM 1368 C C . SER A 1 189 ? 6.207 5.659 -17.598 1.00 94.62 189 SER A C 1
ATOM 1370 O O . SER A 1 189 ? 5.374 5.174 -18.361 1.00 94.62 189 SER A O 1
ATOM 1372 N N . GLY A 1 190 ? 5.868 6.438 -16.562 1.00 87.75 190 GLY A N 1
ATOM 1373 C CA . GLY A 1 190 ? 4.495 6.853 -16.263 1.00 87.75 190 GLY A CA 1
ATOM 1374 C C . GLY A 1 190 ? 3.638 5.826 -15.515 1.00 87.75 190 GLY A C 1
ATOM 1375 O O . GLY A 1 190 ? 2.413 5.938 -15.544 1.00 87.75 190 GLY A O 1
ATOM 1376 N N . VAL A 1 191 ? 4.241 4.832 -14.851 1.00 90.19 191 VAL A N 1
ATOM 1377 C CA . VAL A 1 191 ? 3.492 3.922 -13.961 1.00 90.19 191 VAL A CA 1
ATOM 1378 C C . VAL A 1 191 ? 2.932 4.684 -12.759 1.00 90.19 191 VAL A C 1
ATOM 1380 O O . VAL A 1 191 ? 3.595 5.553 -12.209 1.00 90.19 191 VAL A O 1
ATOM 1383 N N . GLY A 1 192 ? 1.734 4.335 -12.292 1.00 87.25 192 GLY A N 1
ATOM 1384 C CA . GLY A 1 192 ? 1.094 5.018 -11.164 1.00 87.25 192 GLY A CA 1
ATOM 1385 C C . GLY A 1 192 ? 1.681 4.658 -9.794 1.00 87.25 192 GLY A C 1
ATOM 1386 O O . GLY A 1 192 ? 1.555 5.439 -8.846 1.00 87.25 192 GLY A O 1
ATOM 1387 N N . LEU A 1 193 ? 2.325 3.492 -9.670 1.00 98.19 193 LEU A N 1
ATOM 1388 C CA . LEU A 1 193 ? 2.880 2.996 -8.407 1.00 98.19 193 LEU A CA 1
ATOM 1389 C C . LEU A 1 193 ? 4.255 2.338 -8.582 1.00 98.19 193 LEU A C 1
ATOM 1391 O O . LEU A 1 193 ? 4.439 1.448 -9.411 1.00 98.19 193 LEU A O 1
ATOM 1395 N N . ILE A 1 194 ? 5.196 2.719 -7.719 1.00 98.81 194 ILE A N 1
ATOM 1396 C CA . ILE A 1 194 ? 6.537 2.140 -7.609 1.00 98.81 194 ILE A CA 1
ATOM 1397 C C . ILE A 1 194 ? 6.692 1.520 -6.218 1.00 98.81 194 ILE A C 1
ATOM 1399 O O . ILE A 1 194 ? 6.511 2.199 -5.210 1.00 98.81 194 ILE A O 1
ATOM 1403 N N . VAL A 1 195 ? 7.062 0.243 -6.138 1.00 98.75 195 VAL A N 1
ATOM 1404 C CA . VAL A 1 195 ? 7.310 -0.459 -4.868 1.00 98.75 195 VAL A CA 1
ATOM 1405 C C . VAL A 1 195 ? 8.776 -0.859 -4.779 1.00 98.75 195 VAL A C 1
ATOM 1407 O O . VAL A 1 195 ? 9.258 -1.660 -5.577 1.00 98.75 195 VAL A O 1
ATOM 1410 N N . VAL A 1 196 ? 9.498 -0.321 -3.802 1.00 98.56 196 VAL A N 1
ATOM 1411 C CA . VAL A 1 196 ? 10.940 -0.525 -3.642 1.00 98.56 196 VAL A CA 1
ATOM 1412 C C . VAL A 1 196 ? 11.209 -1.441 -2.457 1.00 98.56 196 VAL A C 1
ATOM 1414 O O . VAL A 1 196 ? 11.144 -1.025 -1.305 1.00 98.56 196 VAL A O 1
ATOM 1417 N N . ILE A 1 197 ? 11.533 -2.702 -2.739 1.00 98.06 197 ILE A N 1
ATOM 1418 C CA . ILE A 1 197 ? 11.764 -3.712 -1.694 1.00 98.06 197 ILE A CA 1
ATOM 1419 C C . ILE A 1 197 ? 13.173 -3.599 -1.112 1.00 98.06 197 ILE A C 1
ATOM 1421 O O . ILE A 1 197 ? 13.392 -3.886 0.061 1.00 98.06 197 ILE A O 1
ATOM 1425 N N . THR A 1 198 ? 14.131 -3.180 -1.935 1.00 96.69 198 THR A N 1
ATOM 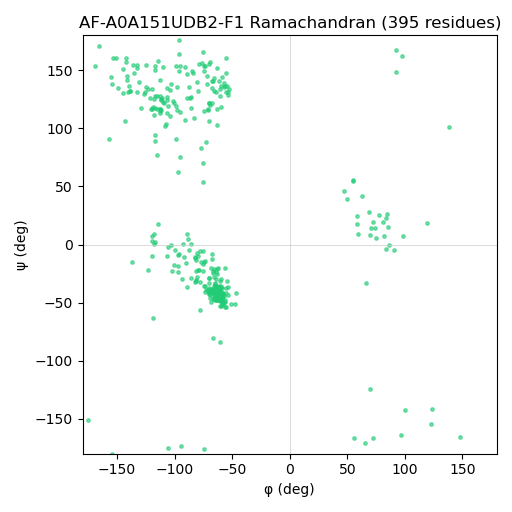1426 C CA . THR A 1 198 ? 15.558 -3.163 -1.614 1.00 96.69 198 THR A CA 1
ATOM 1427 C C . THR A 1 198 ? 15.869 -2.414 -0.319 1.00 96.69 198 THR A C 1
ATOM 1429 O O . THR A 1 198 ? 15.470 -1.266 -0.146 1.00 96.69 198 THR A O 1
ATOM 1432 N N . GLU A 1 199 ? 16.621 -3.064 0.567 1.00 92.81 199 GLU A N 1
ATOM 1433 C CA . GLU A 1 199 ? 17.152 -2.491 1.806 1.00 92.81 199 GLU A CA 1
ATOM 1434 C C . GLU A 1 199 ? 18.542 -1.874 1.586 1.00 92.81 199 GLU A C 1
ATOM 1436 O O . GLU A 1 199 ? 19.304 -2.313 0.718 1.00 92.81 199 GLU A O 1
ATOM 1441 N N . GLY A 1 200 ? 18.890 -0.869 2.396 1.00 90.50 200 GLY A N 1
ATOM 1442 C CA . GLY A 1 200 ? 20.238 -0.297 2.426 1.00 90.50 200 GLY A CA 1
ATOM 1443 C C . GLY A 1 200 ? 20.528 0.650 1.265 1.00 90.50 200 GLY A C 1
ATOM 1444 O O . GLY A 1 200 ? 21.686 0.823 0.880 1.00 90.50 200 GLY A O 1
ATOM 1445 N N . VAL A 1 201 ? 19.486 1.258 0.695 1.00 95.38 201 VAL A N 1
ATOM 1446 C CA . VAL A 1 201 ? 19.631 2.286 -0.339 1.00 95.38 201 VAL A CA 1
ATOM 1447 C C . VAL A 1 201 ? 20.307 3.511 0.284 1.00 95.38 201 VAL A C 1
ATOM 1449 O O . VAL A 1 201 ? 19.901 3.947 1.365 1.00 95.38 201 VAL A O 1
ATOM 1452 N N . PRO A 1 202 ? 21.341 4.098 -0.347 1.00 94.00 202 PRO A N 1
ATOM 1453 C CA . PRO A 1 202 ? 21.976 5.292 0.193 1.00 94.00 202 PRO A CA 1
ATOM 1454 C C . PRO A 1 202 ? 20.957 6.416 0.421 1.00 94.00 202 PRO A C 1
ATOM 1456 O O . PRO A 1 202 ? 20.195 6.775 -0.475 1.00 94.00 202 PRO A O 1
ATOM 1459 N N . THR A 1 203 ? 20.969 7.032 1.607 1.00 92.75 203 THR A N 1
ATOM 1460 C CA . THR A 1 203 ? 20.012 8.096 1.961 1.00 92.75 203 THR A CA 1
ATOM 1461 C C . THR A 1 203 ? 20.024 9.251 0.957 1.00 92.75 203 THR A C 1
ATOM 1463 O O . THR A 1 203 ? 18.976 9.802 0.631 1.00 92.75 203 THR A O 1
ATOM 1466 N N . LEU A 1 204 ? 21.202 9.611 0.434 1.00 95.75 204 LEU A N 1
ATOM 1467 C CA . LEU A 1 204 ? 21.335 10.665 -0.574 1.00 95.75 204 LEU A CA 1
ATOM 1468 C C . LEU A 1 204 ? 20.648 10.294 -1.896 1.00 95.75 204 LEU A C 1
ATOM 1470 O O . LEU A 1 204 ? 20.108 11.168 -2.570 1.00 95.75 204 LEU A O 1
ATOM 1474 N N . ASP A 1 205 ? 20.641 9.016 -2.254 1.00 97.44 205 ASP A N 1
ATOM 1475 C CA . ASP A 1 205 ? 19.985 8.535 -3.463 1.00 97.44 205 ASP A CA 1
ATOM 1476 C C . ASP A 1 205 ? 18.469 8.536 -3.287 1.00 97.44 205 ASP A C 1
ATOM 1478 O O . ASP A 1 205 ? 17.762 9.042 -4.154 1.00 97.44 205 ASP A O 1
ATOM 1482 N N . MET A 1 206 ? 17.964 8.128 -2.121 1.00 96.62 206 MET A N 1
ATOM 1483 C CA . MET A 1 206 ? 16.539 8.284 -1.818 1.00 96.62 206 MET A CA 1
ATOM 1484 C C . MET A 1 206 ? 16.084 9.741 -1.770 1.00 96.62 206 MET A C 1
ATOM 1486 O O . MET A 1 206 ? 14.985 10.046 -2.228 1.00 96.62 206 MET A O 1
ATOM 1490 N N . LEU A 1 207 ? 16.918 10.661 -1.275 1.00 96.56 207 LEU A N 1
ATOM 1491 C CA . LEU A 1 207 ? 16.617 12.093 -1.312 1.00 96.56 207 LEU A CA 1
ATOM 1492 C C . LEU A 1 207 ? 16.457 12.593 -2.757 1.00 96.56 207 LEU A C 1
ATOM 1494 O O . LEU A 1 207 ? 15.494 13.298 -3.062 1.00 96.56 207 LEU A O 1
ATOM 1498 N N . LYS A 1 208 ? 17.375 12.207 -3.653 1.00 98.25 208 LYS A N 1
ATOM 1499 C CA . LYS A 1 208 ? 17.294 12.541 -5.084 1.00 98.25 208 LYS A CA 1
ATOM 1500 C C . LYS A 1 208 ? 16.060 11.918 -5.733 1.00 98.25 208 LYS A C 1
ATOM 1502 O O . LYS A 1 208 ? 15.329 12.627 -6.418 1.00 98.25 208 LYS A O 1
ATOM 1507 N N . ALA A 1 209 ? 15.809 10.632 -5.485 1.00 98.00 209 ALA A N 1
ATOM 1508 C CA . ALA A 1 209 ? 14.661 9.905 -6.019 1.00 98.00 209 ALA A CA 1
ATOM 1509 C C . ALA A 1 209 ? 13.338 10.553 -5.591 1.00 98.00 209 ALA A C 1
ATOM 1511 O O . ALA A 1 209 ? 12.478 10.811 -6.429 1.00 98.00 209 ALA A O 1
ATOM 1512 N N . LYS A 1 210 ? 13.201 10.897 -4.304 1.00 95.75 210 LYS A N 1
ATOM 1513 C CA . LYS A 1 210 ? 12.017 11.579 -3.773 1.00 95.75 210 LYS A CA 1
ATOM 1514 C C . LYS A 1 210 ? 11.817 12.947 -4.417 1.00 95.75 210 LYS A C 1
ATOM 1516 O O . LYS A 1 210 ? 10.724 13.242 -4.889 1.00 95.75 210 LYS A O 1
ATOM 1521 N N . ARG A 1 211 ? 12.880 13.751 -4.524 1.00 97.50 211 ARG A N 1
ATOM 1522 C CA . ARG A 1 211 ? 12.803 15.061 -5.183 1.00 97.50 211 ARG A CA 1
ATOM 1523 C C . ARG A 1 211 ? 12.412 14.945 -6.659 1.00 97.50 211 ARG A C 1
ATOM 1525 O O . ARG A 1 211 ? 11.662 15.778 -7.170 1.00 97.50 211 ARG A O 1
ATOM 1532 N N . TYR A 1 212 ? 12.929 13.926 -7.339 1.00 98.06 212 TYR A N 1
ATOM 1533 C CA . TYR A 1 212 ? 12.603 13.653 -8.730 1.00 98.06 212 TYR A CA 1
ATOM 1534 C C . TYR A 1 212 ? 11.137 13.243 -8.890 1.00 98.06 212 TYR A C 1
ATOM 1536 O O . TYR A 1 212 ? 10.444 13.815 -9.725 1.00 98.06 212 TYR A O 1
ATOM 1544 N N . LEU A 1 213 ? 10.650 12.327 -8.049 1.00 95.88 213 LEU A N 1
ATOM 1545 C CA . LEU A 1 213 ? 9.252 11.899 -8.005 1.00 95.88 213 LEU A CA 1
ATOM 1546 C C . LEU A 1 213 ? 8.300 13.079 -7.760 1.00 95.88 213 LEU A C 1
ATOM 1548 O O . LEU A 1 213 ? 7.302 13.210 -8.455 1.00 95.88 213 LEU A O 1
ATOM 1552 N N . GLU A 1 214 ? 8.617 13.972 -6.823 1.00 89.69 214 GLU A N 1
ATOM 1553 C CA . GLU A 1 214 ? 7.804 15.168 -6.551 1.00 89.69 214 GLU A CA 1
ATOM 1554 C C . GLU A 1 214 ? 7.706 16.109 -7.759 1.00 89.69 214 GLU A C 1
ATOM 1556 O O . GLU A 1 214 ? 6.675 16.741 -7.972 1.00 89.69 214 GLU A O 1
ATOM 1561 N N . THR A 1 215 ? 8.783 16.219 -8.541 1.00 92.44 215 THR A N 1
ATOM 1562 C CA . THR A 1 215 ? 8.866 17.179 -9.652 1.00 92.44 215 THR A CA 1
ATOM 1563 C C . THR A 1 215 ? 8.334 16.597 -10.963 1.00 92.44 215 THR A C 1
ATOM 1565 O O . THR A 1 215 ? 7.719 17.318 -11.742 1.00 92.44 215 THR A O 1
ATOM 1568 N N . ASN A 1 216 ? 8.561 15.303 -11.209 1.00 91.44 216 ASN A N 1
ATOM 1569 C CA . ASN A 1 216 ? 8.315 14.650 -12.501 1.00 91.44 216 ASN A CA 1
ATOM 1570 C C . ASN A 1 216 ? 7.301 13.498 -12.423 1.00 91.44 216 ASN A C 1
ATOM 1572 O O . ASN A 1 216 ? 6.854 13.007 -13.452 1.00 91.44 216 ASN A O 1
ATOM 1576 N N . GLY A 1 217 ? 6.908 13.069 -11.220 1.00 81.81 217 GLY A N 1
ATOM 1577 C CA . GLY A 1 217 ? 6.077 11.882 -11.001 1.00 81.81 217 GLY A CA 1
ATOM 1578 C C . GLY A 1 217 ? 4.653 11.977 -11.530 1.00 81.81 217 GLY A C 1
ATOM 1579 O O . GLY A 1 217 ? 4.038 10.945 -11.760 1.00 81.81 217 GLY A O 1
ATOM 1580 N N . ASN A 1 218 ? 4.104 13.181 -11.709 1.00 82.50 218 ASN A N 1
ATOM 1581 C CA . ASN A 1 218 ? 2.753 13.394 -12.241 1.00 82.50 218 ASN A CA 1
ATOM 1582 C C . ASN A 1 218 ? 1.668 12.503 -11.582 1.00 82.50 218 ASN A C 1
ATOM 1584 O O . ASN A 1 218 ? 0.864 11.864 -12.255 1.00 82.50 218 ASN A O 1
ATOM 1588 N N . GLY A 1 219 ? 1.678 12.416 -10.247 1.00 77.75 219 GLY A N 1
ATOM 1589 C CA . GLY A 1 219 ? 0.747 11.579 -9.477 1.00 77.75 219 GLY A CA 1
ATOM 1590 C C . GLY A 1 219 ? 1.229 10.151 -9.191 1.00 77.75 219 GLY A C 1
ATOM 1591 O O . GLY A 1 219 ? 0.566 9.440 -8.433 1.00 77.75 219 GLY A O 1
ATOM 1592 N N . THR A 1 220 ? 2.388 9.751 -9.724 1.00 87.12 220 THR A N 1
ATOM 1593 C CA . THR A 1 220 ? 3.076 8.507 -9.350 1.00 87.12 220 THR A CA 1
ATOM 1594 C C . THR A 1 220 ? 3.353 8.480 -7.851 1.00 87.12 220 THR A C 1
ATOM 1596 O O . THR A 1 220 ? 3.826 9.459 -7.269 1.00 87.12 220 THR A O 1
ATOM 1599 N N . ARG A 1 221 ? 3.090 7.336 -7.221 1.00 95.12 221 ARG A N 1
ATOM 1600 C CA . ARG A 1 221 ? 3.362 7.093 -5.799 1.00 95.12 221 ARG A CA 1
ATOM 1601 C C . ARG A 1 221 ? 4.500 6.098 -5.621 1.00 95.12 221 ARG A C 1
ATOM 1603 O O . ARG A 1 221 ? 4.702 5.223 -6.459 1.00 95.12 221 ARG A O 1
ATOM 1610 N N . LEU A 1 222 ? 5.214 6.204 -4.501 1.00 98.38 222 LEU A N 1
ATOM 1611 C CA . LEU A 1 222 ? 6.317 5.307 -4.155 1.00 98.38 222 LEU A CA 1
ATOM 1612 C C . LEU A 1 222 ? 6.121 4.700 -2.763 1.00 98.38 222 LEU A C 1
ATOM 1614 O O . LEU A 1 222 ? 5.910 5.423 -1.794 1.00 98.38 222 LEU A O 1
ATOM 1618 N N . ILE A 1 223 ? 6.232 3.378 -2.658 1.00 98.38 223 ILE A N 1
ATOM 1619 C CA . ILE A 1 223 ? 6.278 2.624 -1.398 1.00 98.38 223 ILE A CA 1
ATOM 1620 C C . ILE A 1 223 ? 7.712 2.140 -1.176 1.00 98.38 223 ILE A C 1
ATOM 1622 O O . ILE A 1 223 ? 8.326 1.595 -2.093 1.00 98.38 223 ILE A O 1
ATOM 1626 N N . GLY A 1 224 ? 8.232 2.288 0.043 1.00 96.06 224 GLY A N 1
ATOM 1627 C CA . GLY A 1 224 ? 9.606 1.929 0.391 1.00 96.06 224 GLY A CA 1
ATOM 1628 C C . GLY A 1 224 ? 10.580 3.115 0.353 1.00 96.06 224 GLY A C 1
ATOM 1629 O O . GLY A 1 224 ? 10.140 4.269 0.365 1.00 96.06 224 GLY A O 1
ATOM 1630 N N . PRO A 1 225 ? 11.900 2.858 0.320 1.00 96.38 225 PRO A N 1
ATOM 1631 C CA . PRO A 1 225 ? 12.549 1.555 0.162 1.00 96.38 225 PRO A CA 1
ATOM 1632 C C . PRO A 1 225 ? 12.468 0.703 1.428 1.00 96.38 225 PRO A C 1
ATOM 1634 O O . PRO A 1 225 ? 11.853 1.108 2.417 1.00 96.38 225 PRO A O 1
ATOM 1637 N N . ASN A 1 226 ? 13.110 -0.467 1.400 1.00 95.19 226 ASN A N 1
ATOM 1638 C CA . ASN A 1 226 ? 13.225 -1.349 2.554 1.00 95.19 226 ASN A CA 1
ATOM 1639 C C . ASN A 1 226 ? 11.861 -1.694 3.156 1.00 95.19 226 ASN A C 1
ATOM 1641 O O . ASN A 1 226 ? 11.555 -1.412 4.320 1.00 95.19 226 ASN A O 1
ATOM 1645 N N . CYS A 1 227 ? 10.993 -2.228 2.308 1.00 95.31 227 CYS A N 1
ATOM 1646 C CA . CYS A 1 227 ? 9.615 -2.475 2.660 1.00 95.31 227 CYS A CA 1
ATOM 1647 C C . CYS A 1 227 ? 9.170 -3.880 2.255 1.00 95.31 227 CYS A C 1
ATOM 1649 O O . CYS A 1 227 ? 9.711 -4.472 1.319 1.00 95.31 227 CYS A O 1
ATOM 1651 N N . PRO A 1 228 ? 8.155 -4.433 2.938 1.00 95.94 228 PRO A N 1
ATOM 1652 C CA . PRO A 1 228 ? 7.551 -5.689 2.523 1.00 95.94 228 PRO A CA 1
ATOM 1653 C C . PRO A 1 228 ? 6.667 -5.539 1.268 1.00 95.94 228 PRO A C 1
ATOM 1655 O O . PRO A 1 228 ? 6.326 -6.548 0.649 1.00 95.94 228 PRO A O 1
ATOM 1658 N N . GLY A 1 229 ? 6.310 -4.305 0.891 1.00 97.62 229 GLY A N 1
ATOM 1659 C CA . GLY A 1 229 ? 5.465 -3.975 -0.253 1.00 97.62 229 GLY A CA 1
ATOM 1660 C C . GLY A 1 229 ? 4.013 -3.677 0.125 1.00 97.62 229 GLY A C 1
ATOM 1661 O O . GLY A 1 229 ? 3.750 -3.047 1.150 1.00 97.62 229 GLY A O 1
ATOM 1662 N N . ILE A 1 230 ? 3.081 -4.113 -0.717 1.00 98.44 230 ILE A N 1
ATOM 1663 C CA . ILE A 1 230 ? 1.639 -3.892 -0.576 1.00 98.44 230 ILE A CA 1
ATOM 1664 C C . ILE A 1 230 ? 0.861 -5.139 -1.004 1.00 98.44 230 ILE A C 1
ATOM 1666 O O . ILE A 1 230 ? 1.263 -5.851 -1.930 1.00 98.44 230 ILE A O 1
ATOM 1670 N N . ILE A 1 231 ? -0.251 -5.410 -0.325 1.00 98.19 231 ILE A N 1
ATOM 1671 C CA . ILE A 1 231 ? -1.152 -6.510 -0.664 1.00 98.19 231 ILE A CA 1
ATOM 1672 C C . ILE A 1 231 ? -2.608 -6.134 -0.391 1.00 98.19 231 ILE A C 1
ATOM 1674 O O . ILE A 1 231 ? -2.952 -5.681 0.703 1.00 98.19 231 ILE A O 1
ATOM 1678 N N . THR A 1 232 ? -3.450 -6.366 -1.390 1.00 97.25 232 THR A N 1
ATOM 1679 C CA . THR A 1 232 ? -4.910 -6.365 -1.285 1.00 97.25 232 THR A CA 1
ATOM 1680 C C . THR A 1 232 ? -5.335 -7.831 -1.356 1.00 97.25 232 THR A C 1
ATOM 1682 O O . THR A 1 232 ? -5.069 -8.473 -2.383 1.00 97.25 232 THR A O 1
ATOM 1685 N N . PRO A 1 233 ? -5.878 -8.406 -0.263 1.00 96.31 233 PRO A N 1
ATOM 1686 C CA . PRO A 1 233 ? -6.110 -9.843 -0.180 1.00 96.31 233 PRO A CA 1
ATOM 1687 C C . PRO A 1 233 ? -6.997 -10.374 -1.311 1.00 96.31 233 PRO A C 1
ATOM 1689 O O . PRO A 1 233 ? -7.974 -9.732 -1.677 1.00 96.31 233 PRO A O 1
ATOM 1692 N N . ASP A 1 234 ? -6.638 -11.538 -1.854 1.00 92.69 234 ASP A N 1
ATOM 1693 C CA . ASP A 1 234 ? -7.281 -12.233 -2.985 1.00 92.69 234 ASP A CA 1
ATOM 1694 C C . ASP A 1 234 ? -7.330 -11.442 -4.306 1.00 92.69 234 ASP A C 1
ATOM 1696 O O . ASP A 1 234 ? -7.937 -11.883 -5.282 1.00 92.69 234 ASP A O 1
ATOM 1700 N N . GLU A 1 235 ? -6.646 -10.297 -4.370 1.00 93.12 235 GLU A N 1
ATOM 1701 C CA . GLU A 1 235 ? -6.631 -9.430 -5.545 1.00 93.12 235 GLU A CA 1
ATOM 1702 C C . GLU A 1 235 ? -5.231 -9.250 -6.129 1.00 93.12 235 GLU A C 1
ATOM 1704 O O . GLU A 1 235 ? -4.976 -9.606 -7.279 1.00 93.12 235 GLU A O 1
ATOM 1709 N N . CYS A 1 236 ? -4.312 -8.657 -5.366 1.00 96.62 236 CYS A N 1
ATOM 1710 C CA . CYS A 1 236 ? -2.995 -8.294 -5.878 1.00 96.62 236 CYS A CA 1
ATOM 1711 C C . CYS A 1 236 ? -1.963 -8.232 -4.755 1.00 96.62 236 CYS A C 1
ATOM 1713 O O . CYS A 1 236 ? -2.219 -7.700 -3.674 1.00 96.62 236 CYS A O 1
ATOM 1715 N N . LYS A 1 237 ? -0.767 -8.758 -5.029 1.00 97.44 237 LYS A N 1
ATOM 1716 C CA . LYS A 1 237 ? 0.381 -8.748 -4.123 1.00 97.44 237 LYS A CA 1
ATOM 1717 C C . LYS A 1 237 ? 1.607 -8.222 -4.859 1.00 97.44 237 LYS A C 1
ATOM 1719 O O . LYS A 1 237 ? 2.130 -8.871 -5.763 1.00 97.44 237 LYS A O 1
ATOM 1724 N N . ILE A 1 238 ? 2.138 -7.097 -4.389 1.00 98.50 238 ILE A N 1
ATOM 1725 C CA . ILE A 1 238 ? 3.389 -6.519 -4.882 1.00 98.50 238 ILE A CA 1
ATOM 1726 C C . ILE A 1 238 ? 4.401 -6.482 -3.738 1.00 98.50 238 ILE A C 1
ATOM 1728 O O . ILE A 1 238 ? 4.248 -5.715 -2.793 1.00 98.50 238 ILE A O 1
ATOM 1732 N N . GLY A 1 239 ? 5.457 -7.295 -3.824 1.00 97.38 239 GLY A N 1
ATOM 1733 C CA . GLY A 1 239 ? 6.520 -7.340 -2.820 1.00 97.38 239 GLY A CA 1
ATOM 1734 C C . GLY A 1 239 ? 6.743 -8.728 -2.230 1.00 97.38 239 GLY A C 1
ATOM 1735 O O . GLY A 1 239 ? 6.739 -9.731 -2.943 1.00 97.38 239 GLY A O 1
ATOM 1736 N N . ILE A 1 240 ? 7.013 -8.785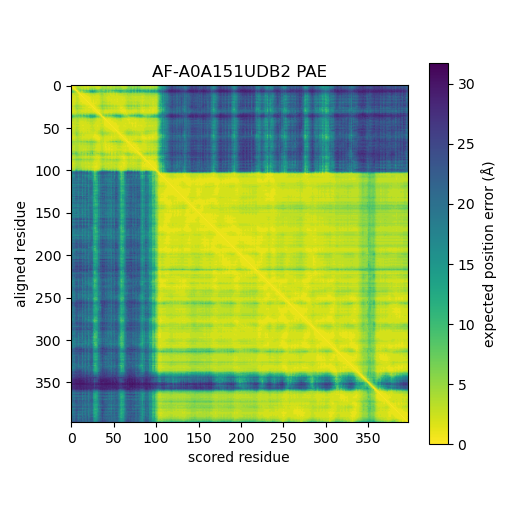 -0.928 1.00 97.12 240 ILE A N 1
ATOM 1737 C CA . ILE A 1 240 ? 7.502 -9.989 -0.237 1.00 97.12 240 ILE A CA 1
ATOM 1738 C C . ILE A 1 240 ? 6.570 -10.487 0.873 1.00 97.12 240 ILE A C 1
ATOM 1740 O O . ILE A 1 240 ? 6.896 -11.470 1.538 1.00 97.12 240 ILE A O 1
ATOM 1744 N N . MET A 1 241 ? 5.409 -9.852 1.064 1.00 96.06 241 MET A N 1
ATOM 1745 C CA . MET A 1 241 ? 4.420 -10.294 2.052 1.00 96.06 241 MET A CA 1
ATOM 1746 C C . MET A 1 241 ? 3.941 -11.732 1.767 1.00 96.06 241 MET A C 1
ATOM 1748 O O . MET A 1 241 ? 3.666 -12.069 0.614 1.00 96.06 241 MET A O 1
ATOM 1752 N N . PRO A 1 242 ? 3.812 -12.618 2.767 1.00 93.56 242 PRO A N 1
ATOM 1753 C CA . PRO A 1 242 ? 3.284 -13.964 2.559 1.00 93.56 242 PRO A CA 1
ATOM 1754 C C . PRO A 1 242 ? 1.774 -13.903 2.279 1.00 93.56 242 PRO A C 1
ATOM 1756 O O . PRO A 1 242 ? 0.998 -13.514 3.141 1.00 93.56 242 PRO A O 1
ATOM 1759 N N . GLY A 1 243 ? 1.333 -14.295 1.081 1.00 93.25 243 GLY A N 1
ATOM 1760 C CA . GLY A 1 243 ? -0.076 -14.150 0.683 1.00 93.25 243 GLY A CA 1
ATOM 1761 C C . GLY A 1 243 ? -1.046 -15.001 1.512 1.00 93.25 243 GLY A C 1
ATOM 1762 O O . GLY A 1 243 ? -2.120 -14.537 1.861 1.00 93.25 243 GLY A O 1
ATOM 1763 N N . HIS A 1 244 ? -0.632 -16.206 1.911 1.00 92.50 244 HIS A N 1
ATOM 1764 C CA . HIS A 1 244 ? -1.486 -17.212 2.560 1.00 92.50 244 HIS A CA 1
ATOM 1765 C C . HIS A 1 244 ? -1.994 -16.856 3.969 1.00 92.50 244 HIS A C 1
ATOM 1767 O O . HIS A 1 244 ? -2.852 -17.563 4.487 1.00 92.50 244 HIS A O 1
ATOM 1773 N N . ILE A 1 245 ? -1.447 -15.821 4.618 1.00 94.31 245 ILE A N 1
ATOM 1774 C CA . ILE A 1 245 ? -1.931 -15.361 5.936 1.00 94.31 245 ILE A CA 1
ATOM 1775 C C . ILE A 1 245 ? -2.995 -14.259 5.831 1.00 94.31 245 ILE A C 1
ATOM 1777 O O . ILE A 1 245 ? -3.602 -13.898 6.840 1.00 94.31 245 ILE A O 1
ATOM 1781 N N . HIS A 1 246 ? -3.185 -13.704 4.633 1.00 96.94 246 HIS A N 1
ATOM 1782 C CA . HIS A 1 246 ? -4.105 -12.602 4.389 1.00 96.94 246 HIS A CA 1
ATOM 1783 C C . HIS A 1 246 ? -5.495 -13.135 4.056 1.00 96.94 246 HIS A C 1
ATOM 1785 O O . HIS A 1 246 ? -5.628 -14.180 3.421 1.00 96.94 246 HIS A O 1
ATOM 1791 N N . GLN A 1 247 ? -6.517 -12.395 4.469 1.00 95.31 247 GLN A N 1
ATOM 1792 C CA . GLN A 1 247 ? -7.913 -12.704 4.181 1.00 95.31 247 GLN A CA 1
ATOM 1793 C C . GLN A 1 247 ? -8.651 -11.400 3.862 1.00 95.31 247 GLN A C 1
ATOM 1795 O O . GLN A 1 247 ? -8.466 -10.435 4.608 1.00 95.31 247 GLN A O 1
ATOM 1800 N N . PRO A 1 248 ? -9.504 -11.348 2.821 1.00 96.06 248 PRO A N 1
ATOM 1801 C CA . PRO A 1 248 ? -10.328 -10.174 2.560 1.00 96.06 248 PRO A CA 1
ATOM 1802 C C . PRO A 1 248 ? -11.152 -9.778 3.783 1.00 96.06 248 PRO A C 1
ATOM 1804 O O . PRO A 1 248 ? -11.733 -10.622 4.469 1.00 96.06 248 PRO A O 1
ATOM 1807 N N . GLY A 1 249 ? -11.200 -8.482 4.060 1.00 94.44 249 GLY A N 1
ATOM 1808 C CA . GLY A 1 249 ? -11.927 -7.940 5.195 1.00 94.44 249 GLY A CA 1
ATOM 1809 C C . GLY A 1 249 ? -11.913 -6.422 5.215 1.00 94.44 249 GLY A C 1
ATOM 1810 O O . GLY A 1 249 ? -11.864 -5.777 4.170 1.00 94.44 249 GLY A O 1
ATOM 1811 N N . LYS A 1 250 ? -11.982 -5.852 6.417 1.00 94.12 250 LYS A N 1
ATOM 1812 C CA . LYS A 1 250 ? -12.300 -4.428 6.611 1.00 94.12 250 LYS A CA 1
ATOM 1813 C C . LYS A 1 250 ? -11.209 -3.592 7.271 1.00 94.12 250 LYS A C 1
ATOM 1815 O O . LYS A 1 250 ? -11.412 -2.400 7.503 1.00 94.12 250 LYS A O 1
ATOM 1820 N N . ILE A 1 251 ? -10.070 -4.198 7.609 1.00 98.44 251 ILE A N 1
ATOM 1821 C CA . ILE A 1 251 ? -8.987 -3.503 8.312 1.00 98.44 251 ILE A CA 1
ATOM 1822 C C . ILE A 1 251 ? -7.902 -3.059 7.333 1.00 98.44 251 ILE A C 1
ATOM 1824 O O . ILE A 1 251 ? -7.249 -3.888 6.701 1.00 98.44 251 ILE A O 1
ATOM 1828 N N . GLY A 1 252 ? -7.674 -1.751 7.250 1.00 98.38 252 GLY A N 1
ATOM 1829 C CA . GLY A 1 252 ? -6.498 -1.188 6.595 1.00 98.38 252 GLY A CA 1
ATOM 1830 C C . GLY A 1 252 ? -5.295 -1.280 7.528 1.00 98.38 252 GLY A C 1
ATOM 1831 O O . GLY A 1 252 ? -5.396 -0.920 8.701 1.00 98.38 252 GLY A O 1
ATOM 1832 N N . ILE A 1 253 ? -4.152 -1.766 7.048 1.00 98.62 253 ILE A N 1
ATOM 1833 C CA . ILE A 1 253 ? -2.942 -1.896 7.873 1.00 98.62 253 ILE A CA 1
ATOM 1834 C C . ILE A 1 253 ? -1.815 -1.085 7.249 1.00 98.62 253 ILE A C 1
ATOM 1836 O O . ILE A 1 253 ? -1.449 -1.308 6.097 1.00 98.62 253 ILE A O 1
ATOM 1840 N N . ILE A 1 254 ? -1.213 -0.189 8.029 1.00 97.69 254 ILE A N 1
ATOM 1841 C CA . ILE A 1 254 ? 0.038 0.479 7.670 1.00 97.69 254 ILE A CA 1
ATOM 1842 C C . ILE A 1 254 ? 1.133 0.187 8.688 1.00 97.69 254 ILE A C 1
ATOM 1844 O O . ILE A 1 254 ? 0.935 0.317 9.896 1.00 97.69 254 ILE A O 1
ATOM 1848 N N . SER A 1 255 ? 2.323 -0.153 8.189 1.00 94.94 255 SER A N 1
ATOM 1849 C CA . SER A 1 255 ? 3.499 -0.364 9.026 1.00 94.94 255 SER A CA 1
ATOM 1850 C C . SER A 1 255 ? 4.806 0.078 8.378 1.00 94.94 255 SER A C 1
ATOM 1852 O O . SER A 1 255 ? 4.992 -0.028 7.167 1.00 94.94 255 SER A O 1
ATOM 1854 N N . ARG A 1 256 ? 5.773 0.477 9.209 1.00 89.81 256 ARG A N 1
ATOM 1855 C CA . ARG A 1 256 ? 7.195 0.534 8.822 1.00 89.81 256 ARG A CA 1
ATOM 1856 C C . ARG A 1 256 ? 7.872 -0.844 8.841 1.00 89.81 256 ARG A C 1
ATOM 1858 O O . ARG A 1 256 ? 8.885 -1.038 8.177 1.00 89.81 256 ARG A O 1
ATOM 1865 N N . SER A 1 257 ? 7.324 -1.806 9.588 1.00 88.06 257 SER A N 1
ATOM 1866 C CA . SER A 1 257 ? 7.932 -3.114 9.857 1.00 88.06 257 SER A CA 1
ATOM 1867 C C . SER A 1 257 ? 7.171 -4.259 9.189 1.00 88.06 257 SER A C 1
ATOM 1869 O O . SER A 1 257 ? 5.983 -4.475 9.435 1.00 88.06 257 SER A O 1
ATOM 1871 N N . GLY A 1 258 ? 7.878 -5.062 8.389 1.00 88.12 258 GLY A N 1
ATOM 1872 C CA . GLY A 1 258 ? 7.288 -6.233 7.736 1.00 88.12 258 GLY A CA 1
ATOM 1873 C C . GLY A 1 258 ? 6.785 -7.288 8.720 1.00 88.12 258 GLY A C 1
ATOM 1874 O O . GLY A 1 258 ? 5.661 -7.759 8.590 1.00 88.12 258 GLY A O 1
ATOM 1875 N N . THR A 1 259 ? 7.562 -7.620 9.751 1.00 89.38 259 THR A N 1
ATOM 1876 C CA . THR A 1 259 ? 7.173 -8.665 10.712 1.00 89.38 259 THR A CA 1
ATOM 1877 C C . THR A 1 259 ? 5.982 -8.254 11.571 1.00 89.38 259 THR A C 1
ATOM 1879 O O . THR A 1 259 ? 5.095 -9.068 11.809 1.00 89.38 259 THR A O 1
ATOM 1882 N N . LEU A 1 260 ? 5.910 -6.984 11.980 1.00 92.44 260 LEU A N 1
ATOM 1883 C CA . LEU A 1 260 ? 4.755 -6.468 12.721 1.00 92.44 260 LEU A CA 1
ATOM 1884 C C . LEU A 1 260 ? 3.506 -6.356 11.840 1.00 92.44 260 LEU A C 1
ATOM 1886 O O . LEU A 1 260 ? 2.398 -6.525 12.341 1.00 92.44 260 LEU A O 1
ATOM 1890 N N . THR A 1 261 ? 3.675 -6.135 10.532 1.00 94.25 261 THR A N 1
ATOM 1891 C CA . THR A 1 261 ? 2.560 -6.240 9.577 1.00 94.25 261 THR A CA 1
ATOM 1892 C C . THR A 1 261 ? 1.967 -7.649 9.613 1.00 94.25 261 THR A C 1
ATOM 1894 O O . THR A 1 261 ? 0.757 -7.794 9.740 1.00 94.25 261 THR A O 1
ATOM 1897 N N . TYR A 1 262 ? 2.806 -8.692 9.571 1.00 94.12 262 TYR A N 1
ATOM 1898 C CA . TYR A 1 262 ? 2.339 -10.087 9.577 1.00 94.12 262 TYR A CA 1
ATOM 1899 C C . TYR A 1 262 ? 1.630 -10.458 10.879 1.00 94.12 262 TYR A C 1
ATOM 1901 O O . TYR A 1 262 ? 0.647 -11.193 10.853 1.00 94.12 262 TYR A O 1
ATOM 1909 N N . GLU A 1 263 ? 2.096 -9.914 12.001 1.00 94.62 263 GLU A N 1
ATOM 1910 C CA . GLU A 1 263 ? 1.464 -10.096 13.306 1.00 94.62 263 GLU A CA 1
ATOM 1911 C C . GLU A 1 263 ? 0.054 -9.480 13.337 1.00 94.62 263 GLU A C 1
ATOM 1913 O O . GLU A 1 263 ? -0.915 -10.143 13.712 1.00 94.62 263 GLU A O 1
ATOM 1918 N N . ALA A 1 264 ? -0.095 -8.241 12.855 1.00 97.25 264 ALA A N 1
ATOM 1919 C CA . ALA A 1 264 ? -1.397 -7.580 12.764 1.00 97.25 264 ALA A CA 1
ATOM 1920 C C . ALA A 1 264 ? -2.361 -8.312 11.818 1.00 97.25 264 ALA A C 1
ATOM 1922 O O . ALA A 1 264 ? -3.538 -8.485 12.145 1.00 97.25 264 ALA A O 1
ATOM 1923 N N . VAL A 1 265 ? -1.856 -8.780 10.673 1.00 97.56 265 VAL A N 1
ATOM 1924 C CA . VAL A 1 265 ? -2.610 -9.594 9.710 1.00 97.56 265 VAL A CA 1
ATOM 1925 C C . VAL A 1 265 ? -3.098 -10.881 10.370 1.00 97.56 265 VAL A C 1
ATOM 1927 O O . VAL A 1 265 ? -4.297 -11.141 10.389 1.00 97.56 265 VAL A O 1
ATOM 1930 N N . ALA A 1 266 ? -2.207 -11.654 10.994 1.00 96.25 266 ALA A N 1
ATOM 1931 C CA . ALA A 1 266 ? -2.574 -12.918 11.626 1.00 96.25 266 ALA A CA 1
ATOM 1932 C C . ALA A 1 266 ? -3.650 -12.737 12.711 1.00 96.25 266 ALA A C 1
ATOM 1934 O O . ALA A 1 266 ? -4.609 -13.511 12.774 1.00 96.25 266 ALA A O 1
ATOM 1935 N N . GLN A 1 267 ? -3.528 -11.701 13.545 1.00 97.56 267 GLN A N 1
ATOM 1936 C CA . GLN A 1 267 ? -4.499 -11.431 14.605 1.00 97.56 267 GLN A CA 1
ATOM 1937 C C . GLN A 1 267 ? -5.859 -10.975 14.061 1.00 97.56 267 GLN A C 1
ATOM 1939 O O . GLN A 1 267 ? -6.891 -11.454 14.529 1.00 97.56 267 GLN A O 1
ATOM 1944 N N . THR A 1 268 ? -5.883 -10.081 13.068 1.00 98.00 268 THR A N 1
ATOM 1945 C CA . THR A 1 268 ? -7.139 -9.598 12.462 1.00 98.00 268 THR A CA 1
ATOM 1946 C C . THR A 1 268 ? -7.846 -10.694 11.661 1.00 98.00 268 THR A C 1
ATOM 1948 O O . THR A 1 268 ? -9.060 -10.848 11.795 1.00 98.00 268 THR A O 1
ATOM 1951 N N . THR A 1 269 ? -7.104 -11.523 10.920 1.00 96.56 269 THR A N 1
ATOM 1952 C CA . THR A 1 269 ? -7.622 -12.724 10.240 1.00 96.56 269 THR A CA 1
ATOM 1953 C C . THR A 1 269 ? -8.241 -13.700 11.244 1.00 96.56 269 THR A C 1
ATOM 1955 O O . THR A 1 269 ? -9.389 -14.108 11.091 1.00 96.56 269 THR A O 1
ATOM 1958 N N . LYS A 1 270 ? -7.534 -14.025 12.337 1.00 96.00 270 LYS A N 1
ATOM 1959 C CA . LYS A 1 270 ? -8.028 -14.953 13.372 1.00 96.00 270 LYS A CA 1
ATOM 1960 C C . LYS A 1 270 ? -9.330 -14.488 14.035 1.00 96.00 270 LYS A C 1
ATOM 1962 O O . LYS A 1 270 ? -10.119 -15.319 14.478 1.00 96.00 270 LYS A O 1
ATOM 1967 N N . LEU A 1 271 ? -9.542 -13.177 14.120 1.00 96.69 271 LEU A N 1
ATOM 1968 C CA . LEU A 1 271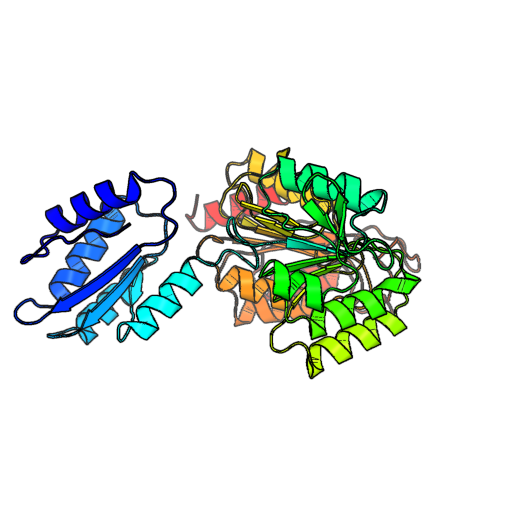 ? -10.745 -12.565 14.689 1.00 96.69 271 LEU A CA 1
ATOM 1969 C C . LEU A 1 271 ? -11.866 -12.361 13.657 1.00 96.69 271 LEU A C 1
ATOM 1971 O O . LEU A 1 271 ? -12.890 -11.771 13.990 1.00 96.69 271 LEU A O 1
ATOM 1975 N N . GLY A 1 272 ? -11.687 -12.827 12.415 1.00 95.00 272 GLY A N 1
ATOM 1976 C CA . GLY A 1 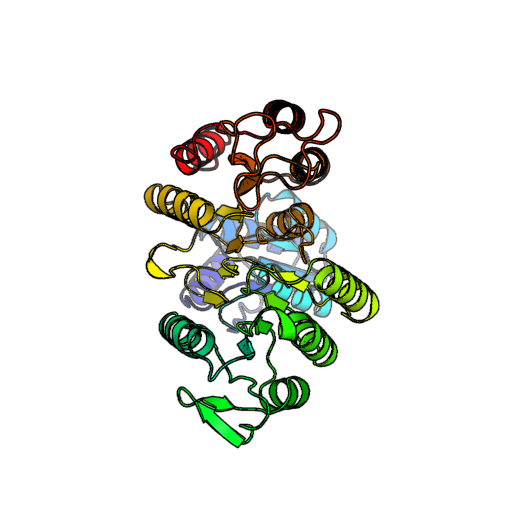272 ? -12.671 -12.685 11.340 1.00 95.00 272 GLY A CA 1
ATOM 1977 C C . GLY A 1 272 ? -12.824 -11.254 10.817 1.00 95.00 272 GLY A C 1
ATOM 1978 O O . GLY A 1 272 ? -13.797 -10.962 10.130 1.00 95.00 272 GLY A O 1
ATOM 1979 N N . LEU A 1 273 ? -11.891 -10.353 11.143 1.00 96.25 273 LEU A N 1
ATOM 1980 C CA . LEU A 1 273 ? -11.913 -8.969 10.664 1.00 96.25 273 LEU A CA 1
ATOM 1981 C C . LEU A 1 273 ? -11.327 -8.842 9.252 1.00 96.25 273 LEU A C 1
ATOM 1983 O O . LEU A 1 273 ? -11.763 -7.976 8.493 1.00 96.25 273 LEU A O 1
ATOM 1987 N N . GLY A 1 274 ? -10.343 -9.692 8.925 1.00 97.31 274 GLY A N 1
ATOM 1988 C CA . GLY A 1 274 ? -9.596 -9.664 7.665 1.00 97.31 274 GLY A CA 1
ATOM 1989 C C . GLY A 1 274 ? -8.937 -8.308 7.389 1.00 97.31 274 GLY A C 1
ATOM 1990 O O . GLY A 1 274 ? -8.832 -7.457 8.276 1.00 97.31 274 GLY A O 1
ATOM 1991 N N . GLN A 1 275 ? -8.482 -8.099 6.157 1.00 98.00 275 GLN A N 1
ATOM 1992 C CA . GLN A 1 275 ? -7.815 -6.872 5.730 1.00 98.00 275 GLN A CA 1
ATOM 1993 C C . GLN A 1 275 ? -8.415 -6.344 4.427 1.00 98.00 275 GLN A C 1
ATOM 1995 O O . GLN A 1 275 ? -8.710 -7.118 3.520 1.00 98.00 275 GLN A O 1
ATOM 2000 N N . SER A 1 276 ? -8.568 -5.025 4.327 1.00 96.69 276 SER A N 1
ATOM 2001 C CA . SER A 1 276 ? -8.878 -4.360 3.056 1.00 96.69 276 SER A CA 1
ATOM 2002 C C . SER A 1 276 ? -7.607 -4.258 2.213 1.00 96.69 276 SER A C 1
ATOM 2004 O O . SER A 1 276 ? -7.525 -4.768 1.103 1.00 96.69 276 SER A O 1
ATOM 2006 N N . THR A 1 277 ? -6.554 -3.649 2.760 1.00 97.94 277 THR A N 1
ATOM 2007 C CA . THR A 1 277 ? -5.217 -3.583 2.156 1.00 97.94 277 THR A CA 1
ATOM 2008 C C . THR A 1 277 ? -4.156 -3.394 3.240 1.00 97.94 277 THR A C 1
ATOM 2010 O O . THR A 1 277 ? -4.369 -2.685 4.226 1.00 97.94 277 THR A O 1
ATOM 2013 N N . CYS A 1 278 ? -2.991 -4.016 3.054 1.00 98.31 278 CYS A N 1
ATOM 2014 C CA . CYS A 1 278 ? -1.822 -3.835 3.915 1.00 98.31 278 CYS A CA 1
ATOM 2015 C C . CYS A 1 278 ? -0.703 -3.123 3.152 1.00 98.31 278 CYS A C 1
ATOM 2017 O O . CYS A 1 278 ? -0.293 -3.583 2.087 1.00 98.31 278 CYS A O 1
ATOM 2019 N N . ILE A 1 279 ? -0.172 -2.037 3.717 1.00 98.25 279 ILE A N 1
ATOM 2020 C CA . ILE A 1 279 ? 0.923 -1.240 3.156 1.00 98.25 279 ILE A CA 1
ATOM 2021 C C . ILE A 1 279 ? 2.101 -1.247 4.126 1.00 98.25 279 ILE A C 1
ATOM 2023 O O . ILE A 1 279 ? 2.038 -0.699 5.229 1.00 98.25 279 ILE A O 1
ATOM 2027 N N . GLY A 1 280 ? 3.221 -1.812 3.690 1.00 97.00 280 GLY A N 1
ATOM 2028 C CA . GLY A 1 280 ? 4.497 -1.592 4.350 1.00 97.00 280 GLY A CA 1
ATOM 2029 C C . GLY A 1 280 ? 5.199 -0.394 3.732 1.00 97.00 280 GLY A C 1
ATOM 2030 O O . GLY A 1 280 ? 5.715 -0.518 2.631 1.00 97.00 280 GLY A O 1
ATOM 2031 N N . ILE A 1 281 ? 5.260 0.747 4.419 1.00 95.44 281 ILE A N 1
ATOM 2032 C CA . ILE A 1 281 ? 5.917 1.961 3.892 1.00 95.44 281 ILE A CA 1
ATOM 2033 C C . ILE A 1 281 ? 7.447 1.892 3.940 1.00 95.44 281 ILE A C 1
ATOM 2035 O O . ILE A 1 281 ? 8.120 2.636 3.231 1.00 95.44 281 ILE A O 1
ATOM 2039 N N . GLY A 1 282 ? 7.979 0.959 4.730 1.00 92.81 282 GLY A N 1
ATOM 2040 C CA . GLY A 1 282 ? 9.401 0.673 4.845 1.00 92.81 282 GLY A CA 1
ATOM 2041 C C . GLY A 1 282 ? 10.098 1.339 6.026 1.00 92.81 282 GLY A C 1
ATOM 2042 O O . GLY A 1 282 ? 9.581 2.262 6.662 1.00 92.81 282 GLY A O 1
ATOM 2043 N N . GLY A 1 283 ? 11.276 0.805 6.346 1.00 88.69 283 GLY A N 1
ATOM 2044 C CA . GLY A 1 283 ? 12.055 1.181 7.525 1.00 88.69 283 GLY A CA 1
ATOM 2045 C C . GLY A 1 283 ? 13.037 2.329 7.304 1.00 88.69 283 GLY A C 1
ATOM 2046 O O . GLY A 1 283 ? 13.499 2.932 8.274 1.00 88.69 283 GLY A O 1
ATOM 2047 N N . ASP A 1 284 ? 13.345 2.673 6.055 1.00 88.50 284 ASP A N 1
ATOM 2048 C CA . ASP A 1 284 ? 14.400 3.640 5.756 1.00 88.50 284 ASP A CA 1
ATOM 2049 C C . ASP A 1 284 ? 14.041 5.084 6.179 1.00 88.50 284 ASP A C 1
ATOM 2051 O O . ASP A 1 284 ? 12.863 5.438 6.327 1.00 88.50 284 ASP A O 1
ATOM 2055 N N . PRO A 1 285 ? 15.047 5.957 6.400 1.00 84.12 285 PRO A N 1
ATOM 2056 C CA . PRO A 1 285 ? 14.817 7.315 6.904 1.00 84.12 285 PRO A CA 1
ATOM 2057 C C . PRO A 1 285 ? 14.041 8.230 5.950 1.00 84.12 285 PRO A C 1
ATOM 2059 O O . PRO A 1 285 ? 13.379 9.158 6.405 1.00 84.12 285 PRO A O 1
ATOM 2062 N N . ILE A 1 286 ? 14.138 7.994 4.638 1.00 90.69 286 ILE A N 1
ATOM 2063 C CA . ILE A 1 286 ? 13.432 8.764 3.608 1.00 90.69 286 ILE A CA 1
ATOM 2064 C C . ILE A 1 286 ? 12.476 7.810 2.889 1.00 90.69 286 ILE A C 1
ATOM 2066 O O . ILE A 1 286 ? 12.874 7.194 1.899 1.00 90.69 286 ILE A O 1
ATOM 2070 N N . PRO A 1 287 ? 11.235 7.664 3.380 1.00 92.00 287 PRO A N 1
ATOM 2071 C CA . PRO A 1 287 ? 10.233 6.877 2.685 1.00 92.00 287 PRO A CA 1
ATOM 2072 C C . PRO A 1 287 ? 9.678 7.662 1.488 1.00 92.00 287 PRO A C 1
ATOM 2074 O O . PRO A 1 287 ? 9.691 8.905 1.480 1.00 92.00 287 PRO A O 1
ATOM 2077 N N . GLY A 1 288 ? 9.155 6.936 0.498 1.00 93.94 288 GLY A N 1
ATOM 2078 C CA . GLY A 1 288 ? 8.325 7.495 -0.568 1.00 93.94 288 GLY A CA 1
ATOM 2079 C C . GLY A 1 288 ? 7.068 8.141 0.008 1.00 93.94 288 GLY A C 1
ATOM 2080 O O . GLY A 1 288 ? 7.056 9.346 0.256 1.00 93.94 288 GLY A O 1
ATOM 2081 N N . MET A 1 289 ? 6.043 7.327 0.261 1.00 95.12 289 MET A N 1
ATOM 2082 C CA . MET A 1 289 ? 4.853 7.696 1.031 1.00 95.12 289 MET A CA 1
ATOM 2083 C C . MET A 1 289 ? 5.080 7.546 2.534 1.00 95.12 289 MET A C 1
ATOM 2085 O O . MET A 1 289 ? 5.789 6.646 2.985 1.00 95.12 289 MET A O 1
ATOM 2089 N N . ASN A 1 290 ? 4.432 8.405 3.314 1.00 94.19 290 ASN A N 1
ATOM 2090 C CA . ASN A 1 290 ? 4.439 8.346 4.775 1.00 94.19 290 ASN A CA 1
ATOM 2091 C C . ASN A 1 290 ? 3.102 7.821 5.342 1.00 94.19 290 ASN A C 1
ATOM 2093 O O . ASN A 1 290 ? 2.195 7.414 4.610 1.00 94.19 290 ASN A O 1
ATOM 2097 N N . GLN A 1 291 ? 2.985 7.824 6.673 1.00 94.88 291 GLN A N 1
ATOM 2098 C CA . GLN A 1 291 ? 1.782 7.400 7.385 1.00 94.88 291 GLN A CA 1
ATOM 2099 C C . GLN A 1 291 ? 0.549 8.221 6.989 1.00 94.88 291 GLN A C 1
ATOM 2101 O O . GLN A 1 291 ? -0.503 7.643 6.734 1.00 94.88 291 GLN A O 1
ATOM 2106 N N . ILE A 1 292 ? 0.680 9.546 6.885 1.00 96.88 292 ILE A N 1
ATOM 2107 C CA . ILE A 1 292 ? -0.417 10.457 6.526 1.00 96.88 292 ILE A CA 1
ATOM 2108 C C . ILE A 1 292 ? -0.931 10.175 5.110 1.00 96.88 292 ILE A C 1
ATOM 2110 O O . ILE A 1 292 ? -2.141 10.160 4.891 1.00 96.88 292 ILE A O 1
ATOM 2114 N N . ASP A 1 293 ? -0.037 9.914 4.155 1.00 95.38 293 ASP A N 1
ATOM 2115 C CA . ASP A 1 293 ? -0.421 9.576 2.781 1.00 95.38 293 ASP A CA 1
ATOM 2116 C C . ASP A 1 293 ? -1.296 8.321 2.743 1.00 95.38 293 ASP A C 1
ATOM 2118 O O . ASP A 1 293 ? -2.305 8.280 2.043 1.00 95.38 293 ASP A O 1
ATOM 2122 N N . CYS A 1 294 ? -0.955 7.314 3.542 1.00 97.00 294 CYS A N 1
ATOM 2123 C CA . CYS A 1 294 ? -1.728 6.079 3.603 1.00 97.00 294 CYS A CA 1
ATOM 2124 C C . CYS A 1 294 ? -3.005 6.221 4.436 1.00 97.00 294 CYS A C 1
ATOM 2126 O O . CYS A 1 294 ? -4.011 5.611 4.095 1.00 97.00 294 CYS A O 1
ATOM 2128 N N . LEU A 1 295 ? -3.003 7.050 5.484 1.00 97.38 295 LEU A N 1
ATOM 2129 C CA . LEU A 1 295 ? -4.210 7.377 6.245 1.00 97.38 295 LEU A CA 1
ATOM 2130 C C . LEU A 1 295 ? -5.266 8.042 5.359 1.00 97.38 295 LEU A C 1
ATOM 2132 O O . LEU A 1 295 ? -6.434 7.694 5.477 1.00 97.38 295 LEU A O 1
ATOM 2136 N N . LYS A 1 296 ? -4.865 8.929 4.436 1.00 92.12 296 LYS A N 1
ATOM 2137 C CA . LYS A 1 296 ? -5.764 9.489 3.409 1.00 92.12 296 LYS A CA 1
ATOM 2138 C C . LYS A 1 296 ? -6.378 8.391 2.550 1.00 92.12 296 LYS A C 1
ATOM 2140 O O . LYS A 1 296 ? -7.592 8.304 2.439 1.00 92.12 296 LYS A O 1
ATOM 2145 N N . LEU A 1 297 ? -5.537 7.509 2.008 1.00 91.94 297 LEU A N 1
ATOM 2146 C CA . LEU A 1 297 ? -5.995 6.408 1.158 1.00 91.94 297 LEU A CA 1
ATOM 2147 C C . LEU A 1 297 ? -6.975 5.487 1.894 1.00 91.94 297 LEU A C 1
ATOM 2149 O O . LEU A 1 297 ? -8.019 5.142 1.354 1.00 91.94 297 LEU A O 1
ATOM 2153 N N . PHE A 1 298 ? -6.669 5.125 3.139 1.00 96.12 298 PHE A N 1
ATOM 2154 C CA . PHE A 1 298 ? -7.551 4.299 3.953 1.00 96.12 298 PHE A CA 1
ATOM 2155 C C . PHE A 1 298 ? -8.816 5.025 4.397 1.00 96.12 298 PHE A C 1
ATOM 2157 O O . PHE A 1 298 ? -9.849 4.380 4.533 1.00 96.12 298 PHE A O 1
ATOM 2164 N N . GLN A 1 299 ? -8.770 6.335 4.638 1.00 92.81 299 GLN A N 1
ATOM 2165 C CA . GLN A 1 299 ? -9.953 7.139 4.941 1.00 92.81 299 GLN A CA 1
ATOM 2166 C C . GLN A 1 299 ? -10.906 7.188 3.739 1.00 92.81 299 GLN A C 1
ATOM 2168 O O . GLN A 1 299 ? -12.115 7.047 3.926 1.00 92.81 299 GLN A O 1
ATOM 2173 N N . ASP A 1 300 ? -10.364 7.301 2.529 1.00 82.25 300 ASP A N 1
ATOM 2174 C CA . ASP A 1 300 ? -11.143 7.405 1.293 1.00 82.25 300 ASP A CA 1
ATOM 2175 C C . ASP A 1 300 ? -11.636 6.043 0.774 1.00 82.25 300 ASP A C 1
ATOM 2177 O O . ASP A 1 300 ? -12.632 5.983 0.058 1.00 82.25 300 ASP A O 1
ATOM 2181 N N . ASP A 1 301 ? -10.986 4.940 1.156 1.00 84.69 301 ASP A N 1
ATOM 2182 C CA . ASP A 1 301 ? -11.363 3.595 0.715 1.00 84.69 301 ASP A CA 1
ATOM 2183 C C . ASP A 1 301 ? -12.640 3.082 1.412 1.00 84.69 301 ASP A C 1
ATOM 2185 O O . ASP A 1 301 ? -12.617 2.822 2.619 1.00 84.69 301 ASP A O 1
ATOM 2189 N N . PRO A 1 302 ? -13.757 2.862 0.697 1.00 79.31 302 PRO A N 1
ATOM 2190 C CA . PRO A 1 302 ? -14.997 2.394 1.306 1.00 79.31 302 PRO A CA 1
ATOM 2191 C C . PRO A 1 302 ? -14.910 0.972 1.879 1.00 79.31 302 PRO A C 1
ATOM 2193 O O . PRO A 1 302 ? -15.741 0.636 2.726 1.00 79.31 302 PRO A O 1
ATOM 2196 N N . GLN A 1 303 ? -13.961 0.128 1.454 1.00 84.69 303 GLN A N 1
ATOM 2197 C CA . GLN A 1 303 ? -13.778 -1.211 2.034 1.00 84.69 303 GLN A CA 1
ATOM 2198 C C . GLN A 1 303 ? -13.148 -1.139 3.430 1.00 84.69 303 GLN A C 1
ATOM 2200 O O . GLN A 1 303 ? -13.494 -1.919 4.317 1.00 84.69 303 GLN A O 1
ATOM 2205 N N . THR A 1 304 ? -12.243 -0.185 3.642 1.00 94.50 304 THR A N 1
ATOM 2206 C CA . THR A 1 304 ? -11.623 0.045 4.943 1.00 94.50 304 THR A CA 1
ATOM 2207 C C . THR A 1 304 ? -12.631 0.652 5.918 1.00 94.50 304 THR A C 1
ATOM 2209 O O . THR A 1 304 ? -13.084 1.781 5.736 1.00 94.50 304 THR A O 1
ATOM 2212 N N . GLU A 1 305 ? -12.944 -0.065 6.996 1.00 95.00 305 GLU A N 1
ATOM 2213 C CA . GLU A 1 305 ? -13.809 0.415 8.085 1.00 95.00 305 GLU A CA 1
ATOM 2214 C C . GLU A 1 305 ? -13.012 0.838 9.318 1.00 95.00 305 GLU A C 1
ATOM 2216 O O . GLU A 1 305 ? -13.497 1.651 10.096 1.00 95.00 305 GLU A O 1
ATOM 2221 N N . ALA A 1 306 ? -11.792 0.324 9.489 1.00 98.19 306 ALA A N 1
ATOM 2222 C CA . ALA A 1 306 ? -10.881 0.704 10.564 1.00 98.19 306 ALA A CA 1
ATOM 2223 C C . ALA A 1 306 ? -9.418 0.491 10.171 1.00 98.19 306 ALA A C 1
ATOM 2225 O O . ALA A 1 306 ? -9.113 -0.257 9.243 1.00 98.19 306 ALA A O 1
ATOM 2226 N N . ILE A 1 307 ? -8.510 1.164 10.880 1.00 98.69 307 ILE A N 1
ATOM 2227 C CA . ILE A 1 307 ? -7.098 1.256 10.503 1.00 98.69 307 ILE A CA 1
ATOM 2228 C C . ILE A 1 307 ? -6.205 0.807 11.663 1.00 98.69 307 ILE A C 1
ATOM 2230 O O . ILE A 1 307 ? -6.345 1.279 12.790 1.00 98.69 307 ILE A O 1
ATOM 2234 N N . ILE A 1 308 ? -5.245 -0.073 11.390 1.00 98.69 308 ILE A N 1
ATOM 2235 C CA . ILE A 1 308 ? -4.125 -0.354 12.293 1.00 98.69 308 ILE A CA 1
ATOM 2236 C C . ILE A 1 308 ? -2.898 0.406 11.789 1.00 98.69 308 ILE A C 1
ATOM 2238 O O . ILE A 1 308 ? -2.444 0.193 10.663 1.00 98.69 308 ILE A O 1
ATOM 2242 N N . MET A 1 309 ? -2.342 1.270 12.641 1.00 97.88 309 MET A N 1
ATOM 2243 C CA . MET A 1 309 ? -1.125 2.031 12.368 1.00 97.88 309 MET A CA 1
ATOM 2244 C C . MET A 1 309 ? 0.016 1.577 13.279 1.00 97.88 309 MET A C 1
ATOM 2246 O O . MET A 1 309 ? -0.009 1.769 14.494 1.00 97.88 309 MET A O 1
ATOM 2250 N N . ILE A 1 310 ? 1.050 1.001 12.673 1.00 96.06 310 ILE A N 1
ATOM 2251 C CA . ILE A 1 310 ? 2.231 0.478 13.361 1.00 96.06 310 ILE A CA 1
ATOM 2252 C C . ILE A 1 310 ? 3.413 1.398 13.064 1.00 96.06 310 ILE A C 1
ATOM 2254 O O . ILE A 1 310 ? 4.023 1.341 11.992 1.00 96.06 310 ILE A O 1
ATOM 2258 N N . GLY A 1 311 ? 3.725 2.243 14.037 1.00 91.44 311 GLY A N 1
ATOM 2259 C CA . GLY A 1 311 ? 4.871 3.137 14.025 1.00 91.44 311 GLY A CA 1
ATOM 2260 C C . GLY A 1 311 ? 6.096 2.561 14.729 1.00 91.44 311 GLY A C 1
ATOM 2261 O O . GLY A 1 311 ? 6.127 1.411 15.176 1.00 91.44 311 GLY A O 1
ATOM 2262 N N . GLU A 1 312 ? 7.118 3.395 14.856 1.00 88.19 312 GLU A N 1
ATOM 2263 C CA . GLU A 1 312 ? 8.395 3.059 15.487 1.00 88.19 312 GLU A CA 1
ATOM 2264 C C . GLU A 1 312 ? 8.923 4.255 16.292 1.00 88.19 312 GLU A C 1
ATOM 2266 O O . GLU A 1 312 ? 8.536 5.396 16.056 1.00 88.19 312 GLU A O 1
ATOM 2271 N N . ILE A 1 313 ? 9.786 4.030 17.284 1.00 84.31 313 ILE A N 1
ATOM 2272 C CA . ILE A 1 313 ? 10.450 5.126 18.009 1.00 84.31 313 ILE A CA 1
ATOM 2273 C C . ILE A 1 313 ? 11.363 5.979 17.106 1.00 84.31 313 ILE A C 1
ATOM 2275 O O . ILE A 1 313 ? 11.980 5.483 16.162 1.00 84.31 313 ILE A O 1
ATOM 2279 N N . GLY A 1 314 ? 11.530 7.254 17.474 1.00 79.75 314 GLY A N 1
ATOM 2280 C CA . GLY A 1 314 ? 12.376 8.223 16.767 1.00 79.75 314 GLY A CA 1
ATOM 2281 C C . GLY A 1 314 ? 11.628 9.040 15.708 1.00 79.75 314 GLY A C 1
ATOM 2282 O O . GLY A 1 314 ? 10.666 8.568 15.108 1.00 79.75 314 GLY A O 1
ATOM 2283 N N . GLY A 1 315 ? 12.063 10.286 15.492 1.00 83.44 315 GLY A N 1
ATOM 2284 C CA . GLY A 1 315 ? 11.334 11.245 14.648 1.00 83.44 315 GLY A CA 1
ATOM 2285 C C . GLY A 1 315 ? 9.963 11.643 15.219 1.00 83.44 315 GLY A C 1
ATOM 2286 O O . GLY A 1 315 ? 9.658 11.303 16.358 1.00 83.44 315 GLY A O 1
ATOM 2287 N N . THR A 1 316 ? 9.169 12.360 14.419 1.00 89.19 316 THR A N 1
ATOM 2288 C CA . THR A 1 316 ? 7.863 12.950 14.797 1.00 89.19 316 THR A CA 1
ATOM 2289 C C . THR A 1 316 ? 6.684 12.439 13.959 1.00 89.19 316 THR A C 1
ATOM 2291 O O . THR A 1 316 ? 5.581 12.975 14.035 1.00 89.19 316 THR A O 1
ATOM 2294 N N . ALA A 1 317 ? 6.913 11.434 13.108 1.00 90.06 317 ALA A N 1
ATOM 2295 C CA . ALA A 1 317 ? 5.952 11.021 12.084 1.00 90.06 317 ALA A CA 1
ATOM 2296 C C . ALA A 1 317 ? 4.634 10.494 12.675 1.00 90.06 317 ALA A C 1
ATOM 2298 O O . ALA A 1 317 ? 3.567 10.718 12.111 1.00 90.06 317 ALA A O 1
ATOM 2299 N N . GLU A 1 318 ? 4.693 9.785 13.800 1.00 93.00 318 GLU A N 1
ATOM 2300 C CA . GLU A 1 318 ? 3.521 9.246 14.484 1.00 93.00 318 GLU A CA 1
ATOM 2301 C C . GLU A 1 318 ? 2.730 10.331 15.215 1.00 93.00 318 GLU A C 1
ATOM 2303 O O . GLU A 1 318 ? 1.504 10.274 15.222 1.00 93.00 318 GLU A O 1
ATOM 2308 N N . GLU A 1 319 ? 3.404 11.332 15.781 1.00 94.38 319 GLU A N 1
ATOM 2309 C CA . GLU A 1 319 ? 2.757 12.504 16.367 1.00 94.38 319 GLU A CA 1
ATOM 2310 C C . GLU A 1 319 ? 2.031 13.328 15.295 1.00 94.38 319 GLU A C 1
ATOM 2312 O O . GLU A 1 319 ? 0.856 13.651 15.455 1.00 94.38 319 GLU A O 1
ATOM 2317 N N . GLU A 1 320 ? 2.690 13.593 14.164 1.00 95.19 320 GLU A N 1
ATOM 2318 C CA . GLU A 1 320 ? 2.086 14.271 13.008 1.00 95.19 320 GLU A CA 1
ATOM 2319 C C . GLU A 1 320 ? 0.902 13.470 12.439 1.00 95.19 320 GLU A C 1
ATOM 2321 O O . GLU A 1 320 ? -0.140 14.034 12.098 1.00 95.19 320 GLU A O 1
ATOM 2326 N N . ALA A 1 321 ? 1.022 12.139 12.376 1.00 96.31 321 ALA A N 1
ATOM 2327 C CA . ALA A 1 321 ? -0.075 11.264 11.974 1.00 96.31 321 ALA A CA 1
ATOM 2328 C C . ALA A 1 321 ? -1.249 11.318 12.963 1.00 96.31 321 ALA A C 1
ATOM 2330 O O . ALA A 1 321 ? -2.399 11.332 12.530 1.00 96.31 321 ALA A O 1
ATOM 2331 N N . ALA A 1 322 ? -0.985 11.396 14.270 1.00 97.12 322 ALA A N 1
ATOM 2332 C CA . ALA A 1 322 ? -2.021 11.537 15.290 1.00 97.12 322 ALA A CA 1
ATOM 2333 C C . ALA A 1 322 ? -2.775 12.872 15.157 1.00 97.12 322 ALA A C 1
ATOM 2335 O O . ALA A 1 322 ? -4.005 12.896 15.190 1.00 97.12 322 ALA A O 1
ATOM 2336 N N . GLU A 1 323 ? -2.058 13.977 14.931 1.00 96.88 323 GLU A N 1
ATOM 2337 C CA . GLU A 1 323 ? -2.667 15.289 14.658 1.00 96.88 323 GLU A CA 1
ATOM 2338 C C . GLU A 1 323 ? -3.523 15.268 13.383 1.00 96.88 323 GLU A C 1
ATOM 2340 O O . GLU A 1 323 ? -4.631 15.819 13.350 1.00 96.88 323 GLU A O 1
ATOM 2345 N N . TYR A 1 324 ? -3.041 14.584 12.341 1.00 97.62 324 TYR A N 1
ATOM 2346 C CA . TYR A 1 324 ? -3.803 14.387 11.115 1.00 97.62 324 TYR A CA 1
ATOM 2347 C C . TYR A 1 324 ? -5.078 13.572 11.360 1.00 97.62 324 TYR A C 1
ATOM 2349 O O . TYR A 1 324 ? -6.147 13.977 10.899 1.00 97.62 324 TYR A O 1
ATOM 2357 N N . ILE A 1 325 ? -4.978 12.472 12.116 1.00 97.81 325 ILE A N 1
ATOM 2358 C CA . ILE A 1 325 ? -6.108 11.605 12.473 1.00 97.81 325 ILE A CA 1
ATOM 2359 C C . ILE A 1 325 ? -7.181 12.397 13.207 1.00 97.81 325 ILE A C 1
ATOM 2361 O O . ILE A 1 325 ? -8.333 12.373 12.786 1.00 97.81 325 ILE A O 1
ATOM 2365 N N . GLN A 1 326 ? -6.791 13.168 14.224 1.00 96.69 326 GLN A N 1
ATOM 2366 C CA . GLN A 1 326 ? -7.711 14.005 14.994 1.00 96.69 326 GLN A CA 1
ATOM 2367 C C . GLN A 1 326 ? -8.541 14.944 14.107 1.00 96.69 326 GLN A C 1
ATOM 2369 O O . GLN A 1 326 ? -9.699 15.220 14.410 1.00 96.69 326 GLN A O 1
ATOM 2374 N N . SER A 1 327 ? -7.936 15.457 13.036 1.00 95.25 327 SER A N 1
ATOM 2375 C CA . SER A 1 327 ? -8.534 16.507 12.212 1.00 95.25 327 SER A CA 1
ATOM 2376 C C . SER A 1 327 ? -9.251 15.980 10.962 1.00 95.25 327 SER A C 1
ATOM 2378 O O . SER A 1 327 ? -10.122 16.671 10.441 1.00 95.25 327 SER A O 1
ATOM 2380 N N . HIS A 1 328 ? -8.892 14.792 10.457 1.00 92.12 328 HIS A N 1
ATOM 2381 C CA . HIS A 1 328 ? -9.312 14.340 9.121 1.00 92.12 328 HIS A CA 1
ATOM 2382 C C . HIS A 1 328 ? -9.762 12.878 9.034 1.00 92.12 328 HIS A C 1
ATOM 2384 O O . HIS A 1 328 ? -10.371 12.506 8.033 1.00 92.12 328 HIS A O 1
ATOM 2390 N N . VAL A 1 329 ? -9.468 12.037 10.029 1.00 95.62 329 VAL A N 1
ATOM 2391 C CA . VAL A 1 329 ? -9.791 10.605 9.966 1.00 95.62 329 VAL A CA 1
ATOM 2392 C C . VAL A 1 329 ? -10.979 10.321 10.871 1.00 95.62 329 VAL A C 1
ATOM 2394 O O . VAL A 1 329 ? -10.933 10.532 12.079 1.00 95.62 329 VAL A O 1
ATOM 2397 N N . THR A 1 330 ? -12.062 9.828 10.276 1.00 94.81 330 THR A N 1
ATOM 2398 C CA . THR A 1 330 ? -13.297 9.479 10.997 1.00 94.81 330 THR A CA 1
ATOM 2399 C C . THR A 1 330 ? -13.375 7.992 11.326 1.00 94.81 330 THR A C 1
ATOM 2401 O O . THR A 1 330 ? -14.123 7.588 12.221 1.00 94.81 330 THR A O 1
ATOM 2404 N N . LYS A 1 331 ? -12.584 7.169 10.631 1.00 96.19 331 LYS A N 1
ATOM 2405 C CA . LYS A 1 331 ? -12.508 5.724 10.860 1.00 96.19 331 LYS A CA 1
ATOM 2406 C C . LYS A 1 331 ? -11.775 5.414 12.170 1.00 96.19 331 LYS A C 1
ATOM 2408 O O . LYS A 1 331 ? -10.825 6.117 12.511 1.00 96.19 331 LYS A O 1
ATOM 2413 N N . PRO A 1 332 ? -12.166 4.365 12.917 1.00 98.00 332 PRO A N 1
ATOM 2414 C CA . PRO A 1 332 ? -11.460 3.962 14.128 1.00 98.00 332 PRO A CA 1
ATOM 2415 C C . PRO A 1 332 ? -10.010 3.579 13.818 1.00 98.00 332 PRO A C 1
ATOM 2417 O O . PRO A 1 332 ? -9.754 2.823 12.878 1.00 98.00 332 PRO A O 1
ATOM 2420 N N . VAL A 1 333 ? -9.070 4.072 14.629 1.00 98.50 333 VAL A N 1
ATOM 2421 C CA . VAL A 1 333 ? -7.638 3.787 14.469 1.00 98.50 333 VAL A CA 1
ATOM 2422 C C . VAL A 1 333 ? -7.065 3.164 15.740 1.00 98.50 333 VAL A C 1
ATOM 2424 O O . VAL A 1 333 ? -7.298 3.668 16.841 1.00 98.50 333 VAL A O 1
ATOM 2427 N N . VAL A 1 334 ? -6.292 2.086 15.572 1.00 98.50 334 VAL A N 1
ATOM 2428 C CA . VAL A 1 334 ? -5.454 1.486 16.620 1.00 98.50 334 VAL A CA 1
ATOM 2429 C C . VAL A 1 334 ? -3.983 1.729 16.307 1.00 98.50 334 VAL A C 1
ATOM 2431 O O . VAL A 1 334 ? -3.492 1.329 15.252 1.00 98.50 334 VAL A O 1
ATOM 2434 N N . GLY A 1 335 ? -3.277 2.363 17.240 1.00 97.12 335 GLY A N 1
ATOM 2435 C CA . GLY A 1 335 ? -1.842 2.612 17.169 1.00 97.12 335 GLY A CA 1
ATOM 2436 C C . GLY A 1 335 ? -0.996 1.573 17.913 1.00 97.12 335 GLY A C 1
ATOM 2437 O O . GLY A 1 335 ? -1.383 1.054 18.961 1.00 97.12 335 GLY A O 1
ATOM 2438 N N . TYR A 1 336 ? 0.213 1.327 17.417 1.00 96.25 336 TYR A N 1
ATOM 2439 C CA . TYR A 1 336 ? 1.296 0.675 18.161 1.00 96.25 336 TYR A CA 1
ATOM 2440 C C . TYR A 1 336 ? 2.629 1.332 17.811 1.00 96.25 336 TYR A C 1
ATOM 2442 O O . TYR A 1 336 ? 2.869 1.665 16.652 1.00 96.25 336 TYR A O 1
ATOM 2450 N N . ILE A 1 337 ? 3.508 1.484 18.803 1.00 93.44 337 ILE A N 1
ATOM 2451 C CA . ILE A 1 337 ? 4.866 2.006 18.620 1.00 93.44 337 ILE A CA 1
ATOM 2452 C C . ILE A 1 337 ? 5.869 0.891 18.899 1.00 93.44 337 ILE A C 1
ATOM 2454 O O . ILE A 1 337 ? 5.978 0.405 20.024 1.00 93.44 337 ILE A O 1
ATOM 2458 N N . ALA A 1 338 ? 6.634 0.499 17.883 1.00 89.12 338 ALA A N 1
ATOM 2459 C CA . ALA A 1 338 ? 7.712 -0.469 18.031 1.00 89.12 338 ALA A CA 1
ATOM 2460 C C . ALA A 1 338 ? 8.937 0.137 18.738 1.00 89.12 338 ALA A C 1
ATOM 2462 O O . ALA A 1 338 ? 9.243 1.319 18.586 1.00 89.12 338 ALA A O 1
ATOM 2463 N N . GLY A 1 339 ? 9.682 -0.696 19.472 1.00 83.06 339 GLY A N 1
ATOM 2464 C CA . GLY A 1 339 ? 10.973 -0.311 20.060 1.00 83.06 339 GLY A CA 1
ATOM 2465 C C . GLY A 1 339 ? 10.902 0.399 21.417 1.00 83.06 339 GLY A C 1
ATOM 2466 O O . GLY A 1 339 ? 11.910 0.937 21.861 1.00 83.06 339 GLY A O 1
ATOM 2467 N N . VAL A 1 340 ? 9.762 0.365 22.118 1.00 78.75 340 VAL A N 1
ATOM 2468 C CA . VAL A 1 340 ? 9.573 1.003 23.445 1.00 78.75 340 VAL A CA 1
ATOM 2469 C C . VAL A 1 340 ? 10.621 0.569 24.482 1.00 78.75 340 VAL A C 1
ATOM 2471 O O . VAL A 1 340 ? 11.013 1.351 25.343 1.00 78.75 340 VAL A O 1
ATOM 2474 N N . THR A 1 341 ? 11.120 -0.665 24.390 1.00 76.12 341 THR A N 1
ATOM 2475 C CA . THR A 1 341 ? 12.129 -1.228 25.303 1.00 76.12 341 THR A CA 1
ATOM 2476 C C . THR A 1 341 ? 13.574 -0.974 24.857 1.00 76.12 341 THR A C 1
ATOM 2478 O O . THR A 1 341 ? 14.500 -1.570 25.412 1.00 76.12 341 THR A O 1
ATOM 2481 N N . ALA A 1 342 ? 13.800 -0.140 23.835 1.00 70.44 342 ALA A N 1
ATOM 2482 C CA . ALA A 1 342 ? 15.136 0.137 23.323 1.00 70.44 342 ALA A CA 1
ATOM 2483 C C . ALA A 1 342 ? 16.011 0.835 24.388 1.00 70.44 342 ALA A C 1
ATOM 2485 O O . ALA A 1 342 ? 15.589 1.829 24.988 1.00 70.44 342 ALA A O 1
ATOM 2486 N N . PRO A 1 343 ? 17.251 0.364 24.628 1.00 65.94 343 PRO A N 1
ATOM 2487 C CA . PRO A 1 343 ? 18.161 1.020 25.560 1.00 65.94 343 PRO A CA 1
ATOM 2488 C C . PRO A 1 343 ? 18.499 2.448 25.114 1.00 65.94 343 PRO A C 1
ATOM 2490 O O . PRO A 1 343 ? 18.753 2.693 23.932 1.00 65.94 343 PRO A O 1
ATOM 2493 N N . LYS A 1 344 ? 18.585 3.386 26.068 1.00 67.88 344 LYS A N 1
ATOM 2494 C CA . LYS A 1 344 ? 18.985 4.775 25.787 1.00 67.88 344 LYS A CA 1
ATOM 2495 C C . LYS A 1 344 ? 20.318 4.815 25.030 1.00 67.88 344 LYS A C 1
ATOM 2497 O O . LYS A 1 344 ? 21.286 4.173 25.434 1.00 67.88 344 LYS A O 1
ATOM 2502 N N . GLY A 1 345 ? 20.363 5.586 23.944 1.00 62.38 345 GLY A N 1
ATOM 2503 C CA . GLY A 1 345 ? 21.575 5.798 23.146 1.00 62.38 345 GLY A CA 1
ATOM 2504 C C . GLY A 1 345 ? 21.986 4.630 22.240 1.00 62.38 345 GLY A C 1
ATOM 2505 O O . GLY A 1 345 ? 23.044 4.713 21.622 1.00 62.38 345 GLY A O 1
ATOM 2506 N N . LYS A 1 346 ? 21.186 3.557 22.130 1.00 59.34 346 LYS A N 1
ATOM 2507 C CA . LYS A 1 346 ? 21.430 2.471 21.168 1.00 59.34 346 LYS A CA 1
ATOM 2508 C C . LYS A 1 346 ? 20.501 2.566 19.962 1.00 59.34 346 LYS A C 1
ATOM 2510 O O . LYS A 1 346 ? 19.302 2.782 20.105 1.00 59.34 346 LYS A O 1
ATOM 2515 N N . ARG A 1 347 ? 21.067 2.330 18.778 1.00 60.62 347 ARG A N 1
ATOM 2516 C CA . ARG A 1 347 ? 20.319 2.131 17.534 1.00 60.62 347 ARG A CA 1
ATOM 2517 C C . ARG A 1 347 ? 19.908 0.661 17.419 1.00 60.62 347 ARG A C 1
ATOM 2519 O O . ARG A 1 347 ? 20.760 -0.217 17.529 1.00 60.62 347 ARG A O 1
ATOM 2526 N N . MET A 1 348 ? 18.622 0.408 17.202 1.00 59.97 348 MET A N 1
ATOM 2527 C CA . MET A 1 348 ? 18.011 -0.915 17.054 1.00 59.97 348 MET A CA 1
ATOM 2528 C C . MET A 1 348 ? 17.453 -1.048 15.627 1.00 59.97 348 MET A C 1
ATOM 2530 O O . MET A 1 348 ? 16.259 -0.909 15.406 1.00 59.97 348 MET A O 1
ATOM 2534 N N . GLY A 1 349 ? 18.315 -1.285 14.634 1.00 64.44 349 GLY A N 1
ATOM 2535 C CA . GLY A 1 349 ? 17.884 -1.385 13.230 1.00 64.44 349 GLY A CA 1
ATOM 2536 C C . GLY A 1 349 ? 17.429 -0.040 12.638 1.00 64.44 349 GLY A C 1
ATOM 2537 O O . GLY A 1 349 ? 18.201 0.930 12.642 1.00 64.44 349 GLY A O 1
ATOM 2538 N N . HIS A 1 350 ? 16.200 0.005 12.108 1.00 59.94 350 HIS A N 1
ATOM 2539 C CA . HIS A 1 350 ? 15.549 1.229 11.611 1.00 59.94 350 HIS A CA 1
ATOM 2540 C C . HIS A 1 350 ? 15.179 2.181 12.753 1.00 59.94 350 HIS A C 1
ATOM 2542 O O . HIS A 1 350 ? 15.405 3.389 12.641 1.00 59.94 350 HIS A O 1
ATOM 2548 N N . ALA A 1 351 ? 14.748 1.638 13.896 1.00 51.56 351 ALA A N 1
ATOM 2549 C CA . ALA A 1 351 ? 14.634 2.363 15.151 1.00 51.56 351 ALA A CA 1
ATOM 2550 C C . ALA A 1 351 ? 16.000 2.913 15.563 1.00 51.56 351 ALA A C 1
ATOM 2552 O O . ALA A 1 351 ? 16.954 2.185 15.850 1.00 51.56 351 ALA A O 1
ATOM 2553 N N . GLY A 1 352 ? 16.087 4.235 15.649 1.00 47.75 352 GLY A N 1
ATOM 2554 C CA . GLY A 1 352 ? 17.258 4.918 16.192 1.00 47.75 352 GLY A CA 1
ATOM 2555 C C . GLY A 1 352 ? 17.966 5.849 15.223 1.00 47.75 352 GLY A C 1
ATOM 2556 O O . GLY A 1 352 ? 19.109 6.210 15.491 1.00 47.75 352 GLY A O 1
ATOM 2557 N N . ALA A 1 353 ? 17.312 6.275 14.137 1.00 47.62 353 ALA A N 1
ATOM 2558 C CA . ALA A 1 353 ? 17.874 7.344 13.321 1.00 47.62 353 ALA A CA 1
ATOM 2559 C C . ALA A 1 353 ? 18.021 8.647 14.126 1.00 47.62 353 ALA A C 1
ATOM 2561 O O . ALA A 1 353 ? 19.068 9.271 14.015 1.00 47.62 353 ALA A O 1
ATOM 2562 N N . ILE A 1 354 ? 17.055 9.055 14.964 1.00 51.66 354 ILE A N 1
ATOM 2563 C CA . ILE A 1 354 ? 17.151 10.313 15.725 1.00 51.66 354 ILE A CA 1
ATOM 2564 C C . ILE A 1 354 ? 16.257 10.262 16.987 1.00 51.66 354 ILE A C 1
ATOM 2566 O O . ILE A 1 354 ? 15.095 10.648 16.933 1.00 51.66 354 ILE A O 1
ATOM 2570 N N . ILE A 1 355 ? 16.783 9.820 18.139 1.00 52.38 355 ILE A N 1
ATOM 2571 C CA . ILE A 1 355 ? 16.319 10.328 19.453 1.00 52.38 355 ILE A CA 1
ATOM 2572 C C . ILE A 1 355 ? 17.314 11.429 19.841 1.00 52.38 355 ILE A C 1
ATOM 2574 O O . ILE A 1 355 ? 18.117 11.276 20.760 1.00 52.38 355 ILE A O 1
ATOM 2578 N N . SER A 1 356 ? 17.387 12.496 19.046 1.00 49.91 356 SER A N 1
ATOM 2579 C CA . SER A 1 356 ? 18.225 13.654 19.362 1.00 49.91 356 SER A CA 1
ATOM 2580 C C . SER A 1 356 ? 17.347 14.732 19.994 1.00 49.91 356 SER A C 1
ATOM 2582 O O . SER A 1 356 ? 16.219 14.971 19.572 1.00 49.91 356 SER A O 1
ATOM 2584 N N . GLY A 1 357 ? 17.832 15.345 21.075 1.00 52.78 357 GLY A N 1
ATOM 2585 C CA . GLY A 1 357 ? 17.134 16.454 21.732 1.00 52.78 357 GLY A CA 1
ATOM 2586 C C . GLY A 1 357 ? 15.895 16.088 22.562 1.00 52.78 357 GLY A C 1
ATOM 2587 O O . GLY A 1 357 ? 15.146 16.990 22.917 1.00 52.78 357 GLY A O 1
ATOM 2588 N N . GLY A 1 358 ? 15.675 14.808 22.889 1.00 58.09 358 GLY A N 1
ATOM 2589 C CA . GLY A 1 358 ? 14.601 14.381 23.800 1.00 58.09 358 GLY A CA 1
ATOM 2590 C C . GLY A 1 358 ? 13.206 14.256 23.182 1.00 58.09 358 GLY A C 1
ATOM 2591 O O . GLY A 1 358 ? 12.278 14.009 23.935 1.00 58.09 358 GLY A O 1
ATOM 2592 N N . LYS A 1 359 ? 13.075 14.391 21.855 1.00 61.53 359 LYS A N 1
ATOM 2593 C CA . LYS A 1 359 ? 11.822 14.216 21.102 1.00 61.53 359 LYS A CA 1
ATOM 2594 C C . LYS A 1 359 ? 11.735 12.833 20.449 1.00 61.53 359 LYS A C 1
ATOM 2596 O O . LYS A 1 359 ? 12.768 12.246 20.109 1.00 61.53 359 LYS A O 1
ATOM 2601 N N . GLY A 1 360 ? 10.515 12.353 20.216 1.00 70.06 360 GLY A N 1
ATOM 2602 C CA . GLY A 1 360 ? 10.236 11.103 19.501 1.00 70.06 360 GLY A CA 1
ATOM 2603 C C . GLY A 1 360 ? 10.318 9.861 20.389 1.00 70.06 360 GLY A C 1
ATOM 2604 O O . GLY A 1 360 ? 10.579 8.753 19.900 1.00 70.06 360 GLY A O 1
ATOM 2605 N N . THR A 1 361 ? 10.150 10.039 21.704 1.00 80.94 361 THR A N 1
ATOM 2606 C CA . THR A 1 361 ? 10.039 8.921 22.646 1.00 80.94 361 THR A CA 1
ATOM 2607 C C . THR A 1 361 ? 8.713 8.185 22.456 1.00 80.94 361 THR A C 1
ATOM 2609 O O . THR A 1 361 ? 7.727 8.752 21.994 1.00 80.94 361 THR A O 1
ATOM 2612 N N . ALA A 1 362 ? 8.663 6.907 22.840 1.00 84.88 362 ALA A N 1
ATOM 2613 C CA . ALA A 1 362 ? 7.415 6.147 22.775 1.00 84.88 362 ALA A CA 1
ATOM 2614 C C . ALA A 1 362 ? 6.294 6.791 23.611 1.00 84.88 362 ALA A C 1
ATOM 2616 O O . ALA A 1 362 ? 5.149 6.801 23.180 1.00 84.88 362 ALA A O 1
ATOM 2617 N N . GLU A 1 363 ? 6.624 7.360 24.774 1.00 88.56 363 GLU A N 1
ATOM 2618 C CA . GLU A 1 363 ? 5.635 7.997 25.652 1.00 88.56 363 GLU A CA 1
ATOM 2619 C C . GLU A 1 363 ? 5.046 9.275 25.047 1.00 88.56 363 GLU A C 1
ATOM 2621 O O . GLU A 1 363 ? 3.840 9.477 25.125 1.00 88.56 363 GLU A O 1
ATOM 2626 N N . GLU A 1 364 ? 5.857 10.107 24.386 1.00 89.38 364 GLU A N 1
ATOM 2627 C CA . GLU A 1 364 ? 5.345 11.279 23.658 1.00 89.38 364 GLU A CA 1
ATOM 2628 C C . GLU A 1 364 ? 4.408 10.866 22.517 1.00 89.38 364 GLU A C 1
ATOM 2630 O O . GLU A 1 364 ? 3.353 11.473 22.331 1.00 89.38 364 GLU A O 1
ATOM 2635 N N . LYS A 1 365 ? 4.746 9.787 21.804 1.00 92.19 365 LYS A N 1
ATOM 2636 C CA . LYS A 1 365 ? 3.911 9.232 20.730 1.00 92.19 365 LYS A CA 1
ATOM 2637 C C . LYS A 1 365 ? 2.586 8.678 21.253 1.00 92.19 365 LYS A C 1
ATOM 2639 O O . LYS A 1 365 ? 1.540 8.964 20.679 1.00 92.19 365 LYS A O 1
ATOM 2644 N N . PHE A 1 366 ? 2.599 7.944 22.367 1.00 94.12 366 PHE A N 1
ATOM 2645 C CA . PHE A 1 366 ? 1.362 7.475 23.000 1.00 94.12 366 PHE A CA 1
ATOM 2646 C C . PHE A 1 366 ? 0.513 8.633 23.536 1.00 94.12 366 PHE A C 1
ATOM 2648 O O . PHE A 1 366 ? -0.699 8.622 23.347 1.00 94.12 366 PHE A O 1
ATOM 2655 N N . ALA A 1 367 ? 1.126 9.671 24.110 1.00 94.75 367 ALA A N 1
ATOM 2656 C CA . ALA A 1 367 ? 0.404 10.874 24.521 1.00 94.75 367 ALA A CA 1
ATOM 2657 C C . ALA A 1 367 ? -0.250 11.594 23.325 1.00 94.75 367 ALA A C 1
ATOM 2659 O O . ALA A 1 367 ? -1.367 12.103 23.439 1.00 94.75 367 ALA A O 1
ATOM 2660 N N . ALA A 1 368 ? 0.408 11.610 22.160 1.00 95.56 368 ALA A N 1
ATOM 2661 C CA . ALA A 1 368 ? -0.185 12.122 20.926 1.00 95.56 368 ALA A CA 1
ATOM 2662 C C . ALA A 1 368 ? -1.379 11.266 20.464 1.00 95.56 368 ALA A C 1
ATOM 2664 O O . ALA A 1 368 ? -2.415 11.822 20.100 1.00 95.56 368 ALA A O 1
ATOM 2665 N N . PHE A 1 369 ? -1.278 9.934 20.544 1.00 96.19 369 PHE A N 1
ATOM 2666 C CA . PHE A 1 369 ? -2.391 9.023 20.239 1.00 96.19 369 PHE A CA 1
ATOM 2667 C C . PHE A 1 369 ? -3.593 9.258 21.162 1.00 96.19 369 PHE A C 1
ATOM 2669 O O . PHE A 1 369 ? -4.717 9.385 20.677 1.00 96.19 369 PHE A O 1
ATOM 2676 N N . GLU A 1 370 ? -3.365 9.399 22.470 1.00 95.75 370 GLU A N 1
ATOM 2677 C CA . GLU A 1 370 ? -4.420 9.721 23.441 1.00 95.75 370 GLU A CA 1
ATOM 2678 C C . GLU A 1 370 ? -5.099 11.050 23.122 1.00 95.75 370 GLU A C 1
ATOM 2680 O O . GLU A 1 370 ? -6.327 11.129 23.069 1.00 95.75 370 GLU A O 1
ATOM 2685 N N . LYS A 1 371 ? -4.306 12.092 22.849 1.00 96.06 371 LYS A N 1
ATOM 2686 C CA . LYS A 1 371 ? -4.820 13.415 22.480 1.00 96.06 371 LYS A CA 1
ATOM 2687 C C . LYS A 1 371 ? -5.666 13.364 21.205 1.00 96.06 371 LYS A C 1
ATOM 2689 O O . LYS A 1 371 ? -6.649 14.095 21.110 1.00 96.06 371 LYS A O 1
ATOM 2694 N N . ALA A 1 372 ? -5.302 12.510 20.250 1.00 96.06 372 ALA A N 1
ATOM 2695 C CA . ALA A 1 372 ? -6.041 12.304 19.010 1.00 96.06 372 ALA A CA 1
ATOM 2696 C C . ALA A 1 372 ? -7.297 11.425 19.167 1.00 96.06 372 ALA A C 1
ATOM 2698 O O . ALA A 1 372 ? -8.050 11.271 18.207 1.00 96.06 372 ALA A O 1
ATOM 2699 N N . GLY A 1 373 ? -7.545 10.851 20.351 1.00 93.69 373 GLY A N 1
ATOM 2700 C CA . GLY A 1 373 ? -8.656 9.923 20.580 1.00 93.69 373 GLY A CA 1
ATOM 2701 C C . GLY A 1 373 ? -8.449 8.551 19.930 1.00 93.69 373 GLY A C 1
ATOM 2702 O O . GLY A 1 373 ? -9.415 7.819 19.708 1.00 93.69 373 GLY A O 1
ATOM 2703 N N . MET A 1 374 ? -7.204 8.201 19.606 1.00 95.25 374 MET A N 1
ATOM 2704 C CA . MET A 1 374 ? -6.849 6.901 19.049 1.00 95.25 374 MET A CA 1
ATOM 2705 C C . MET A 1 374 ? -6.756 5.856 20.158 1.00 95.25 374 MET A C 1
ATOM 2707 O O . MET A 1 374 ? -6.177 6.105 21.218 1.00 95.25 374 MET A O 1
ATOM 2711 N N . ALA A 1 375 ? -7.250 4.648 19.892 1.00 97.06 375 ALA A N 1
ATOM 2712 C CA . ALA A 1 375 ? -6.903 3.508 20.728 1.00 97.06 375 ALA A CA 1
ATOM 2713 C C . ALA A 1 375 ? -5.456 3.091 20.435 1.00 97.06 375 ALA A C 1
ATOM 2715 O O . ALA A 1 375 ? -4.948 3.291 19.331 1.00 97.06 375 ALA A O 1
ATOM 2716 N N . TYR A 1 376 ? -4.781 2.480 21.401 1.00 97.12 376 TYR A N 1
ATOM 2717 C CA . TYR A 1 376 ? -3.447 1.935 21.182 1.00 97.12 376 TYR A CA 1
ATOM 2718 C C . TYR A 1 376 ? -3.179 0.745 22.099 1.00 97.12 376 TYR A C 1
ATOM 2720 O O . TYR A 1 376 ? -3.837 0.568 23.124 1.00 97.12 376 TYR A O 1
ATOM 2728 N N . THR A 1 377 ? -2.191 -0.066 21.733 1.00 95.69 377 THR A N 1
ATOM 2729 C CA . THR A 1 377 ? -1.631 -1.098 22.613 1.00 95.69 377 THR A CA 1
ATOM 2730 C C . THR A 1 377 ? -0.123 -0.919 22.749 1.00 95.69 377 THR A C 1
ATOM 2732 O O . THR A 1 377 ? 0.547 -0.352 21.884 1.00 95.69 377 THR A O 1
ATOM 2735 N N . ARG A 1 378 ? 0.421 -1.403 23.867 1.00 93.50 378 ARG A N 1
ATOM 2736 C CA . ARG A 1 378 ? 1.865 -1.490 24.128 1.00 93.50 378 ARG A CA 1
ATOM 2737 C C . ARG A 1 378 ? 2.433 -2.868 23.791 1.00 93.50 378 ARG A C 1
ATOM 2739 O O . ARG A 1 378 ? 3.652 -3.036 23.795 1.00 93.50 378 ARG A O 1
ATOM 2746 N N . SER A 1 379 ? 1.575 -3.840 23.484 1.00 93.50 379 SER A N 1
ATOM 2747 C CA . SER A 1 379 ? 1.960 -5.198 23.125 1.00 93.50 379 SER A CA 1
ATOM 2748 C C . SER A 1 379 ? 1.665 -5.454 21.647 1.00 93.50 379 SER A C 1
ATOM 2750 O O . SER A 1 379 ? 0.519 -5.308 21.222 1.00 93.50 379 SER A O 1
ATOM 2752 N N . PRO A 1 380 ? 2.649 -5.898 20.844 1.00 91.75 380 PRO A N 1
ATOM 2753 C CA . PRO A 1 380 ? 2.376 -6.273 19.460 1.00 91.75 380 PRO A CA 1
ATOM 2754 C C . PRO A 1 380 ? 1.413 -7.470 19.368 1.00 91.75 380 PRO A C 1
ATOM 2756 O O . PRO A 1 380 ? 0.741 -7.626 18.356 1.00 91.75 380 PRO A O 1
ATOM 2759 N N . ALA A 1 381 ? 1.289 -8.275 20.432 1.00 94.12 381 ALA A N 1
ATOM 2760 C CA . ALA A 1 381 ? 0.393 -9.432 20.507 1.00 94.12 381 ALA A CA 1
ATOM 2761 C C . ALA A 1 381 ? -1.097 -9.069 20.692 1.00 94.12 381 ALA A C 1
ATOM 2763 O O . ALA A 1 381 ? -1.943 -9.959 20.708 1.00 94.12 381 ALA A O 1
ATOM 2764 N N . GLU A 1 382 ? -1.416 -7.785 20.875 1.00 96.56 382 GLU A N 1
ATOM 2765 C CA . GLU A 1 382 ? -2.770 -7.327 21.214 1.00 96.56 382 GLU A CA 1
ATOM 2766 C C . GLU A 1 382 ? -3.401 -6.427 20.143 1.00 96.56 382 GLU A C 1
ATOM 2768 O O . GLU A 1 382 ? -4.528 -5.970 20.320 1.00 96.56 382 GLU A O 1
ATOM 2773 N N . LEU A 1 383 ? -2.719 -6.186 19.019 1.00 96.81 383 LEU A N 1
ATOM 2774 C CA . LEU A 1 383 ? -3.188 -5.319 17.930 1.00 96.81 383 LEU A CA 1
ATOM 2775 C C . LEU A 1 383 ? -4.610 -5.668 17.461 1.00 96.81 383 LEU A C 1
ATOM 2777 O O . LEU A 1 383 ? -5.486 -4.803 17.404 1.00 96.81 383 LEU A O 1
ATOM 2781 N N . GLY A 1 384 ? -4.856 -6.943 17.159 1.00 96.62 384 GLY A N 1
ATOM 2782 C CA . GLY A 1 384 ? -6.154 -7.426 16.700 1.00 96.62 384 GLY A CA 1
ATOM 2783 C C . GLY A 1 384 ? -7.214 -7.409 17.797 1.00 96.62 384 GLY A C 1
ATOM 2784 O O . GLY A 1 384 ? -8.341 -7.004 17.529 1.00 96.62 384 GLY A O 1
ATOM 2785 N N . SER A 1 385 ? -6.876 -7.788 19.036 1.00 97.69 385 SER A N 1
ATOM 2786 C CA . SER A 1 385 ? -7.835 -7.751 20.152 1.00 97.69 385 SER A CA 1
ATOM 2787 C C . SER A 1 385 ? -8.243 -6.326 20.519 1.00 97.69 385 SER A C 1
ATOM 2789 O O . SER A 1 385 ? -9.422 -6.079 20.763 1.00 97.69 385 SER A O 1
ATOM 2791 N N . THR A 1 386 ? -7.303 -5.376 20.504 1.00 98.31 386 THR A N 1
ATOM 2792 C CA . THR A 1 386 ? -7.590 -3.953 20.721 1.00 98.31 386 THR A CA 1
ATOM 2793 C C . THR A 1 386 ? -8.471 -3.406 19.602 1.00 98.31 386 THR A C 1
ATOM 2795 O O . THR A 1 386 ? -9.438 -2.703 19.886 1.00 98.31 386 THR A O 1
ATOM 2798 N N . MET A 1 387 ? -8.200 -3.773 18.343 1.00 98.44 387 MET A N 1
ATOM 2799 C CA . MET A 1 387 ? -9.051 -3.392 17.212 1.00 98.44 387 MET A CA 1
ATOM 2800 C C . MET A 1 387 ? -10.464 -3.964 17.341 1.00 98.44 387 MET A C 1
ATOM 2802 O O . MET A 1 387 ? -11.443 -3.235 17.211 1.00 98.44 387 MET A O 1
ATOM 2806 N N . PHE A 1 388 ? -10.585 -5.253 17.649 1.00 97.88 388 PHE A N 1
ATOM 2807 C CA . PHE A 1 388 ? -11.879 -5.902 17.827 1.00 97.88 388 PHE A CA 1
ATOM 2808 C C . PHE A 1 388 ? -12.702 -5.244 18.940 1.00 97.88 388 PHE A C 1
ATOM 2810 O O . PHE A 1 388 ? -13.880 -4.953 18.744 1.00 97.88 388 PHE A O 1
ATOM 2817 N N . GLN A 1 389 ? -12.079 -4.954 20.086 1.00 98.12 389 GLN A N 1
ATOM 2818 C CA . GLN A 1 389 ? -12.757 -4.281 21.192 1.00 98.12 389 GLN A CA 1
ATOM 2819 C C . GLN A 1 389 ? -13.195 -2.859 20.813 1.00 98.12 389 GLN A C 1
ATOM 2821 O O . GLN A 1 389 ? -14.338 -2.496 21.071 1.00 98.12 389 GLN A O 1
ATOM 2826 N N . LEU A 1 390 ? -12.338 -2.088 20.131 1.00 97.81 390 LEU A N 1
ATOM 2827 C CA . LEU A 1 390 ? -12.678 -0.744 19.653 1.00 97.81 390 LEU A CA 1
ATOM 2828 C C . LEU A 1 390 ? -13.885 -0.754 18.705 1.00 97.81 390 LEU A C 1
ATOM 2830 O O . LEU A 1 390 ? -14.757 0.110 18.797 1.00 97.81 390 LEU A O 1
ATOM 2834 N N . LEU A 1 391 ? -13.937 -1.722 17.788 1.00 96.69 391 LEU A N 1
ATOM 2835 C CA . LEU A 1 391 ? -15.065 -1.880 16.873 1.00 96.69 391 LEU A CA 1
ATOM 2836 C C . LEU A 1 391 ? -16.345 -2.260 17.621 1.00 96.69 391 LEU A C 1
ATOM 2838 O O . LEU A 1 391 ? -17.402 -1.700 17.332 1.00 96.69 391 LEU A O 1
ATOM 2842 N N . LYS A 1 392 ? -16.248 -3.153 18.611 1.00 96.69 392 LYS A N 1
ATOM 2843 C CA . LYS A 1 392 ? -17.378 -3.561 19.450 1.00 96.69 392 LYS A CA 1
ATOM 2844 C C . LYS A 1 392 ? -17.948 -2.386 20.245 1.00 96.69 392 LYS A C 1
ATOM 2846 O O . LYS A 1 392 ? -19.159 -2.189 20.260 1.00 96.69 392 LYS A O 1
ATOM 2851 N N . ASP A 1 393 ? -17.087 -1.567 20.848 1.00 95.75 393 ASP A N 1
ATOM 2852 C CA . ASP A 1 393 ? -17.496 -0.382 21.617 1.00 95.75 393 ASP A CA 1
ATOM 2853 C C . ASP A 1 393 ? -18.200 0.668 20.741 1.00 95.75 393 ASP A C 1
ATOM 2855 O O . ASP A 1 393 ? -19.021 1.447 21.224 1.00 95.75 393 ASP A O 1
ATOM 2859 N N . LYS A 1 394 ? -17.911 0.666 19.435 1.00 92.94 394 LYS A N 1
ATOM 2860 C CA . LYS A 1 394 ? -18.556 1.517 18.426 1.00 92.94 394 LYS A CA 1
ATOM 2861 C C . LYS A 1 394 ? -19.758 0.861 17.732 1.00 92.94 394 LYS A C 1
ATOM 2863 O O . LYS A 1 394 ? -20.357 1.502 16.874 1.00 92.94 394 LYS A O 1
ATOM 2868 N N . GLY A 1 395 ? -20.115 -0.378 18.081 1.00 91.00 395 GLY A N 1
ATOM 2869 C CA . GLY A 1 395 ? -21.228 -1.113 17.469 1.00 91.00 395 GLY A CA 1
ATOM 2870 C C . GLY A 1 395 ? -20.992 -1.518 16.008 1.00 91.00 395 GLY A C 1
ATOM 2871 O O . GLY A 1 395 ? -21.947 -1.612 15.243 1.00 91.0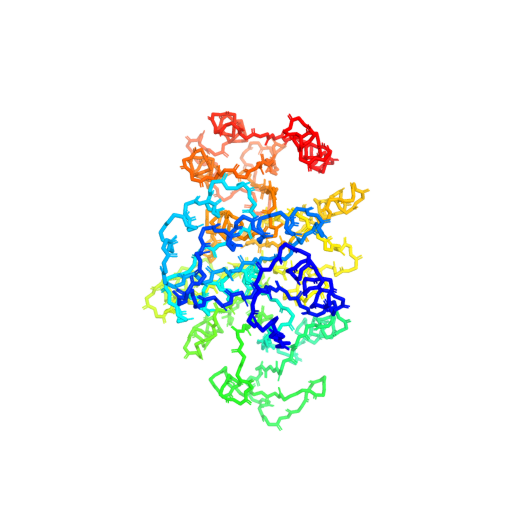0 395 GLY A O 1
ATOM 2872 N N . LEU A 1 396 ? -19.731 -1.715 15.610 1.00 83.62 396 LEU A N 1
ATOM 2873 C CA . LEU A 1 396 ? -19.321 -2.064 14.240 1.00 83.62 396 LEU A CA 1
ATOM 2874 C C . LEU A 1 396 ? -19.028 -3.568 14.046 1.00 83.62 396 LEU A C 1
ATOM 2876 O O . LEU A 1 396 ? -18.732 -3.999 12.924 1.00 83.62 396 LEU A O 1
ATOM 2880 N N . VAL A 1 397 ? -19.072 -4.357 15.128 1.00 82.62 397 VAL A N 1
ATOM 2881 C CA . VAL A 1 397 ? -18.984 -5.833 15.167 1.00 82.62 397 VAL A CA 1
ATOM 2882 C C . VAL A 1 397 ? -19.796 -6.412 16.316 1.00 82.62 397 VAL A C 1
ATOM 2884 O O . VAL A 1 397 ? -20.007 -5.684 17.316 1.00 82.62 397 VAL A O 1
#

Organism: Cajanus cajan (NCBI:txid3821)

pLDDT: mean 90.4, std 10.34, range [47.62, 98.88]

Sequence (397 aa):
NFLDVGGGATKDRVIEAFKIILADTSVQGVLINIFGGIVRCDMIAEAIIAAVQEVNVTVPVVVRLEGNNAELGAKLLDESGLKLIYANGLSDAAEKIVAAVKAVLINKDTKVLVQGFTGKNGTFHSAQALDYGTKVVGGVTPGKGGTTHLDLPVFNTMKDAVAGTGADATVIYVPAPFVLDSIIEAVDSGVGLIVVITEGVPTLDMLKAKRYLETNGNGTRLIGPNCPGIITPDECKIGIMPGHIHQPGKIGIISRSGTLTYEAVAQTTKLGLGQSTCIGIGGDPIPGMNQIDCLKLFQDDPQTEAIIMIGEIGGTAEEEAAEYIQSHVTKPVVGYIAGVTAPKGKRMGHAGAIISGGKGTAEEKFAAFEKAGMAYTRSPAELGSTMFQLLKDKGLV

Nearest PDB structures (foldseek):
  6pfn-assembly2_C  TM=9.772E-01  e=4.161E-44  Francisella tularensis subsp. tularensis SCHU S4
  1jkj-assembly1_A  TM=9.788E-01  e=5.991E-42  Escherichia coli
  2nu6-assembly1_A  TM=9.791E-01  e=3.197E-41  Escherichia coli
  2nua-assembly1_A  TM=9.846E-01  e=3.374E-41  Escherichia coli
  3ufx-assembly1_A  TM=9.730E-01  e=1.042E-35  Thermus aquaticus

Radius of gyration: 22.83 Å; Cα contacts (8 Å, |Δi|>4): 879; chains: 1; bounding box: 66×36×52 Å

Foldseek 3Di:
DDDDLPDDQALVSLLVVCVVVVVPVVDQEAEAEDACDPHALLNNLVSNLSSCVVNVDQHAYEYEYHDHNSVVSQVSQVVSPDNYHYADDDVRSVVVRVLQSDQQLFWQPAEEEEECCVPPQNVVVVVVQVVLNANDQYYEDAPQAPDDDPNHGYHNALLVSCVVGVGQEYEYPDEQVCVLVVLLRPQVSQHQEYEAQYPDRPPVSLVVSLVSCVVRNPNRFYADHNWQAKDAQSTGDGHNQDNVLADQAAEEEEEQDRVLLSLLSNLCVVVVRGYRMYGHSHLAPRTRDALLNVLVSLQSHSSHQAYEYEAEFDDCRLLVNLVSCLPPHPHAYEYEYPDLVPDPPDADVSHDPDPDPVPRHPVVSVVSCVVSVHHYDHDSNCRNVSVVVSCVVVVND